Protein AF-0000000079066822 (afdb_homodimer)

InterPro domains:
  IPR012654 Conserved hypothetical protein CHP02391 [PF09509] (111-229)

Nearest PDB structures (foldseek):
  9had-assembly2_C  TM=4.026E-01  e=4.340E+00  synthetic construct
  8jjr-assembly1_l  TM=3.231E-01  e=9.413E+00  Symbiodinium sp.
  7b1g-assembly1_D  TM=1.408E-01  e=8.593E+00  Danio rerio
  9had-assembly2_C  TM=4.049E-01  e=4.885E+00  synthetic construct
  8jjr-assembly1_l  TM=3.335E-01  e=8.458E+00  Symbiodinium sp.

Solvent-accessible surface area (backbone atoms only — not comparable to full-atom values): 24247 Å² total; per-residue (Å²): 41,28,16,61,59,39,32,52,50,44,51,49,52,42,48,47,48,70,70,47,48,72,71,32,63,52,60,28,51,35,35,18,52,53,31,30,52,52,31,40,42,28,51,51,65,33,75,84,30,69,64,43,53,55,53,70,67,57,55,51,54,70,93,75,80,57,94,82,57,54,67,65,59,42,53,50,29,31,49,49,23,49,53,52,45,41,52,46,44,51,53,48,33,52,48,25,55,64,44,20,74,39,31,62,40,62,48,65,74,38,38,35,66,69,60,40,70,71,35,45,67,33,56,52,65,65,35,32,40,54,30,31,40,50,36,56,52,50,45,52,52,48,49,37,60,48,54,67,57,56,56,43,97,86,64,42,78,48,55,59,39,57,31,27,50,54,42,22,22,87,84,31,94,63,38,43,71,91,46,72,62,18,19,53,7,40,22,28,30,46,23,9,51,37,33,43,46,64,46,45,72,71,47,64,36,70,74,40,93,55,24,55,25,45,19,39,8,46,40,14,38,43,23,26,55,54,47,50,48,43,71,77,37,42,90,70,36,68,84,122,94,57,37,65,59,41,35,53,53,45,51,51,53,44,49,48,48,69,72,46,47,74,71,33,62,52,65,67,51,35,49,49,53,51,50,53,53,50,50,47,42,30,53,52,65,34,79,84,29,66,65,45,51,55,53,72,66,57,56,51,55,70,91,77,78,58,94,81,57,54,67,66,58,42,53,49,30,31,50,46,21,51,34,29,46,42,10,34,47,50,4,48,37,48,23,28,57,43,23,57,58,12,47,76,31,59,48,63,74,39,37,35,65,70,60,41,70,70,35,46,67,34,57,76,66,64,34,32,42,55,30,31,42,50,35,54,52,49,43,53,51,48,49,36,60,48,53,69,56,55,56,42,98,86,65,43,77,47,55,58,40,56,31,26,50,54,41,21,22,89,85,32,94,61,39,44,72,90,46,73,62,17,18,52,7,42,21,27,31,47,22,8,50,36,33,42,48,64,48,46,72,71,46,65,37,70,74,40,93,56,24,54,24,46,20,38,8,46,40,14,39,44,24,28,55,53,46,50,49,42,70,77,37,41,90,72,37,68,85,120

pLDDT: mean 83.07, std 13.06, range [35.38, 97.06]

Structure (mmCIF, N/CA/C/O backbone):
data_AF-0000000079066822-model_v1
#
loop_
_entity.id
_entity.type
_entity.pdbx_description
1 polymer 'TIGR02391 family protein'
#
loop_
_atom_site.group_PDB
_atom_site.id
_atom_site.type_symbol
_atom_site.label_atom_id
_atom_site.label_alt_id
_atom_site.label_comp_id
_atom_site.label_asym_id
_atom_site.label_entity_id
_atom_site.label_seq_id
_atom_site.pdbx_PDB_ins_code
_atom_site.Cartn_x
_atom_site.Cartn_y
_atom_site.Cartn_z
_atom_site.occupancy
_atom_site.B_iso_or_equiv
_atom_site.auth_seq_id
_atom_site.auth_comp_id
_atom_site.auth_asym_id
_atom_site.auth_atom_id
_atom_site.pdbx_PDB_model_num
ATOM 1 N N . MET A 1 1 ? -1.119 14.484 3.998 1 48.28 1 MET A N 1
ATOM 2 C CA . MET A 1 1 ? -2.477 14.594 4.527 1 48.28 1 MET A CA 1
ATOM 3 C C . MET A 1 1 ? -3.508 14.273 3.447 1 48.28 1 MET A C 1
ATOM 5 O O . MET A 1 1 ? -3.344 14.672 2.291 1 48.28 1 MET A O 1
ATOM 9 N N . GLU A 1 2 ? -4.434 13.32 3.934 1 56.66 2 GLU A N 1
ATOM 10 C CA . GLU A 1 2 ? -5.551 13.039 3.035 1 56.66 2 GLU A CA 1
ATOM 11 C C . GLU A 1 2 ? -6.301 14.312 2.672 1 56.66 2 GLU A C 1
ATOM 13 O O . GLU A 1 2 ? -6.547 15.156 3.533 1 56.66 2 GLU A O 1
ATOM 18 N N . ALA A 1 3 ? -6.438 14.445 1.441 1 61.69 3 ALA A N 1
ATOM 19 C CA . ALA A 1 3 ? -7.117 15.633 0.932 1 61.69 3 ALA A CA 1
ATOM 20 C C . ALA A 1 3 ? -8.445 15.852 1.651 1 61.69 3 ALA A C 1
ATOM 22 O O . ALA A 1 3 ? -8.797 16.984 1.98 1 61.69 3 ALA A O 1
ATOM 23 N N . ARG A 1 4 ? -9.102 14.781 1.982 1 64.94 4 ARG A N 1
ATOM 24 C CA . ARG A 1 4 ? -10.414 14.922 2.615 1 64.94 4 ARG A CA 1
ATOM 25 C C . ARG A 1 4 ? -10.281 15.5 4.02 1 64.94 4 ARG A C 1
ATOM 27 O O . ARG A 1 4 ? -11.055 16.375 4.406 1 64.94 4 ARG A O 1
ATOM 34 N N . ARG A 1 5 ? -9.359 14.922 4.742 1 68.62 5 ARG A N 1
ATOM 35 C CA . ARG A 1 5 ? -9.133 15.414 6.098 1 68.62 5 ARG A CA 1
ATOM 36 C C . ARG A 1 5 ? -8.656 16.859 6.082 1 68.62 5 ARG A C 1
ATOM 38 O O . ARG A 1 5 ? -9.07 17.672 6.922 1 68.62 5 ARG A O 1
ATOM 45 N N . ALA A 1 6 ? -7.742 17.109 5.168 1 75.12 6 ALA A N 1
ATOM 46 C CA . ALA A 1 6 ? -7.273 18.484 5.012 1 75.12 6 ALA A CA 1
ATOM 47 C C . ALA A 1 6 ? -8.438 19.438 4.742 1 75.12 6 ALA A C 1
ATOM 49 O O . ALA A 1 6 ? -8.5 20.516 5.309 1 75.12 6 ALA A O 1
ATOM 50 N N . VAL A 1 7 ? -9.344 18.953 3.887 1 79.81 7 VAL A N 1
ATOM 51 C CA . VAL A 1 7 ? -10.508 19.75 3.529 1 79.81 7 VAL A CA 1
ATOM 52 C C . VAL A 1 7 ? -11.367 20 4.766 1 79.81 7 VAL A C 1
ATOM 54 O O . VAL A 1 7 ? -11.805 21.125 5.016 1 79.81 7 VAL A O 1
ATOM 57 N N . GLU A 1 8 ? -11.586 18.953 5.559 1 80.12 8 GLU A N 1
ATOM 58 C CA . GLU A 1 8 ? -12.391 19.094 6.77 1 80.12 8 GLU A CA 1
ATOM 59 C C . GLU A 1 8 ? -11.727 20.047 7.762 1 80.12 8 GLU A C 1
ATOM 61 O O . GLU A 1 8 ? -12.398 20.906 8.352 1 80.12 8 GLU A O 1
ATOM 66 N N . SER A 1 9 ? -10.477 19.875 7.961 1 83.56 9 SER A N 1
ATOM 67 C CA . SER A 1 9 ? -9.727 20.734 8.867 1 83.56 9 SER A CA 1
ATOM 68 C C . SER A 1 9 ? -9.789 22.188 8.414 1 83.56 9 SER A C 1
ATOM 70 O O . SER A 1 9 ? -9.984 23.094 9.234 1 83.56 9 SER A O 1
ATOM 72 N N . LEU A 1 10 ? -9.594 22.391 7.086 1 87.69 10 LEU A N 1
ATOM 73 C CA . LEU A 1 10 ? -9.617 23.75 6.543 1 87.69 10 LEU A CA 1
ATOM 74 C C . LEU A 1 10 ? -11 24.359 6.691 1 87.69 10 LEU A C 1
ATOM 76 O O . LEU A 1 10 ? -11.125 25.547 6.996 1 87.69 10 LEU A O 1
ATOM 80 N N . LYS A 1 11 ? -11.984 23.609 6.527 1 88.81 11 LYS A N 1
ATOM 81 C CA . LYS A 1 11 ? -13.352 24.094 6.711 1 88.81 11 LYS A CA 1
ATOM 82 C C . LYS A 1 11 ? -13.594 24.5 8.164 1 88.81 11 LYS A C 1
ATOM 84 O O . LYS A 1 11 ? -14.242 25.516 8.43 1 88.81 11 LYS A O 1
ATOM 89 N N . GLN A 1 12 ? -13.117 23.703 9.047 1 90.81 12 GLN A N 1
ATOM 90 C CA . GLN A 1 12 ? -13.25 24.016 10.469 1 90.81 12 GLN A CA 1
ATOM 91 C C . GLN A 1 12 ? -12.5 25.312 10.812 1 90.81 12 GLN A C 1
ATOM 93 O O . GLN A 1 12 ? -13.023 26.156 11.531 1 90.81 12 GLN A O 1
ATOM 98 N N . LEU A 1 13 ? -11.312 25.422 10.352 1 91.62 13 LEU A N 1
ATOM 99 C CA . LEU A 1 13 ? -10.492 26.594 10.633 1 91.62 13 LEU A CA 1
ATOM 100 C C . LEU A 1 13 ? -11.102 27.844 10 1 91.62 13 LEU A C 1
ATOM 102 O O . LEU A 1 13 ? -11.07 28.922 10.602 1 91.62 13 LEU A O 1
ATOM 106 N N . LYS A 1 14 ? -11.578 27.672 8.758 1 91.75 14 LYS A N 1
ATOM 107 C CA . LYS A 1 14 ? -12.289 28.781 8.141 1 91.75 14 LYS A CA 1
ATOM 108 C C . LYS A 1 14 ? -13.508 29.172 8.969 1 91.75 14 LYS A C 1
ATOM 110 O O . LYS A 1 14 ? -13.773 30.359 9.164 1 91.75 14 LYS A O 1
ATOM 115 N N . GLY A 1 15 ? -14.25 28.156 9.414 1 91.5 15 GLY A N 1
ATOM 116 C CA . GLY A 1 15 ? -15.406 28.406 10.266 1 91.5 15 GLY A CA 1
ATOM 117 C C . GLY A 1 15 ? -15.047 29.141 11.547 1 91.5 15 GLY A C 1
ATOM 118 O O . GLY A 1 15 ? -15.789 30.016 11.992 1 91.5 15 GLY A O 1
ATOM 119 N N . GLU A 1 16 ? -13.977 28.781 12.156 1 90.88 16 GLU A N 1
ATOM 120 C CA . GLU A 1 16 ? -13.492 29.453 13.352 1 90.88 16 GLU A CA 1
ATOM 121 C C . GLU A 1 16 ? -13.227 30.938 13.086 1 90.88 16 GLU A C 1
ATOM 123 O O . GLU A 1 16 ? -13.586 31.797 13.898 1 90.88 16 GLU A O 1
ATOM 128 N N . ALA A 1 17 ? -12.578 31.234 11.992 1 90.12 17 ALA A N 1
ATOM 129 C CA . ALA A 1 17 ? -12.297 32.625 11.633 1 90.12 17 ALA A CA 1
ATOM 130 C C . ALA A 1 17 ? -13.586 33.406 11.398 1 90.12 17 ALA A C 1
ATOM 132 O O . ALA A 1 17 ? -13.695 34.562 11.805 1 90.12 17 ALA A O 1
ATOM 133 N N . ASP A 1 18 ? -14.562 32.719 10.797 1 87.88 18 ASP A N 1
ATOM 134 C CA . ASP A 1 18 ? -15.844 33.375 10.5 1 87.88 18 ASP A CA 1
ATOM 135 C C . ASP A 1 18 ? -16.609 33.656 11.789 1 87.88 18 ASP A C 1
ATOM 137 O O . ASP A 1 18 ? -17.266 34.719 11.898 1 87.88 18 ASP A O 1
ATOM 141 N N . THR A 1 19 ? -16.469 32.781 12.734 1 89.94 19 THR A N 1
ATOM 142 C CA . THR A 1 19 ? -17.25 32.906 13.969 1 89.94 19 THR A CA 1
ATOM 143 C C . THR A 1 19 ? -16.547 33.844 14.945 1 89.94 19 THR A C 1
ATOM 145 O O . THR A 1 19 ? -17.188 34.719 15.531 1 89.94 19 THR A O 1
ATOM 148 N N . ARG A 1 20 ? -15.25 33.75 15.109 1 89.06 20 ARG A N 1
ATOM 149 C CA . ARG A 1 20 ? -14.523 34.531 16.109 1 89.06 20 ARG A CA 1
ATOM 150 C C . ARG A 1 20 ? -14.18 35.906 15.562 1 89.06 20 ARG A C 1
ATOM 152 O O . ARG A 1 20 ? -14.18 36.906 16.312 1 89.06 20 ARG A O 1
ATOM 159 N N . GLY A 1 21 ? -13.898 35.969 14.297 1 85.88 21 GLY A N 1
ATOM 160 C CA . GLY A 1 21 ? -13.586 37.25 13.672 1 85.88 21 GLY A CA 1
ATOM 161 C C . GLY A 1 21 ? -12.516 38.031 14.406 1 85.88 21 GLY A C 1
ATOM 162 O O . GLY A 1 21 ? -11.383 37.562 14.547 1 85.88 21 GLY A O 1
ATOM 163 N N . ILE A 1 22 ? -12.922 39.156 15.055 1 85.44 22 ILE A N 1
ATOM 164 C CA . ILE A 1 22 ? -12.008 40.094 15.695 1 85.44 22 ILE A CA 1
ATOM 165 C C . ILE A 1 22 ? -11.445 39.469 16.969 1 85.44 22 ILE A C 1
ATOM 167 O O . ILE A 1 22 ? -10.375 39.875 17.438 1 85.44 22 ILE A O 1
ATOM 171 N N . GLU A 1 23 ? -12.109 38.5 17.547 1 86.19 23 GLU A N 1
ATOM 172 C CA . GLU A 1 23 ? -11.664 37.844 18.781 1 86.19 23 GLU A CA 1
ATOM 173 C C . GLU A 1 23 ? -10.375 37.062 18.547 1 86.19 23 GLU A C 1
ATOM 175 O O . GLU A 1 23 ? -9.727 36.656 19.516 1 86.19 23 GLU A O 1
ATOM 180 N N . LEU A 1 24 ? -10.031 36.906 17.297 1 86.5 24 LEU A N 1
ATOM 181 C CA . LEU A 1 24 ? -8.781 36.25 16.953 1 86.5 24 LEU A CA 1
ATOM 182 C C . LEU A 1 24 ? -7.609 37.219 17 1 86.5 24 LEU A C 1
ATOM 184 O O . LEU A 1 24 ? -6.453 36.812 16.891 1 86.5 24 LEU A O 1
ATOM 188 N N . ARG A 1 25 ? -7.828 38.438 17.234 1 82.38 25 ARG A N 1
ATOM 189 C CA . ARG A 1 25 ? -6.797 39.469 17.109 1 82.38 25 ARG A CA 1
ATOM 190 C C . ARG A 1 25 ? -5.723 39.312 18.188 1 82.38 25 ARG A C 1
ATOM 192 O O . ARG A 1 25 ? -4.535 39.5 17.906 1 82.38 25 ARG A O 1
ATOM 199 N N . PRO A 1 26 ? -6.113 38.906 19.469 1 72.75 26 PRO A N 1
ATOM 200 C CA . PRO A 1 26 ? -5.039 38.719 20.453 1 72.75 26 PRO A CA 1
ATOM 201 C C . PRO A 1 26 ? -3.945 37.781 19.953 1 72.75 26 PRO A C 1
ATOM 203 O O . PRO A 1 26 ? -4.238 36.781 19.266 1 72.75 26 PRO A O 1
ATOM 206 N N . SER A 1 27 ? -2.738 38.156 20.188 1 72.25 27 SER A N 1
ATOM 207 C CA . SER A 1 27 ? -1.552 37.562 19.594 1 72.25 27 SER A CA 1
ATOM 208 C C . SER A 1 27 ? -1.552 36.031 19.781 1 72.25 27 SER A C 1
ATOM 210 O O . SER A 1 27 ? -1.244 35.281 18.844 1 72.25 27 SER A O 1
ATOM 212 N N . GLY A 1 28 ? -2.02 35.625 20.875 1 73.25 28 GLY A N 1
ATOM 213 C CA . GLY A 1 28 ? -2.016 34.188 21.094 1 73.25 28 GLY A CA 1
ATOM 214 C C . GLY A 1 28 ? -3 33.438 20.219 1 73.25 28 GLY A C 1
ATOM 215 O O . GLY A 1 28 ? -2.652 32.438 19.609 1 73.25 28 GLY A O 1
ATOM 216 N N . ALA A 1 29 ? -4.203 33.969 20.141 1 80.06 29 ALA A N 1
ATOM 217 C CA . ALA A 1 29 ? -5.258 33.344 19.359 1 80.06 29 ALA A CA 1
ATOM 218 C C . ALA A 1 29 ? -4.949 33.406 17.859 1 80.06 29 ALA A C 1
ATOM 220 O O . ALA A 1 29 ? -5.133 32.406 17.141 1 80.06 29 ALA A O 1
ATOM 221 N N . SER A 1 30 ? -4.418 34.531 17.469 1 83.75 30 SER A N 1
ATOM 222 C CA . SER A 1 30 ? -4.098 34.75 16.062 1 83.75 30 SER A CA 1
ATOM 223 C C . SER A 1 30 ? -2.949 33.844 15.617 1 83.75 30 SER A C 1
ATOM 225 O O . SER A 1 30 ? -3.021 33.219 14.562 1 83.75 30 SER A O 1
ATOM 227 N N . SER A 1 31 ? -1.996 33.781 16.484 1 81.81 31 SER A N 1
ATOM 228 C CA . SER A 1 31 ? -0.838 32.938 16.141 1 81.81 31 SER A CA 1
ATOM 229 C C . SER A 1 31 ? -1.21 31.469 16.078 1 81.81 31 SER A C 1
ATOM 231 O O . SER A 1 31 ? -0.734 30.734 15.211 1 81.81 31 SER A O 1
ATOM 233 N N . SER A 1 32 ? -2.068 31.109 16.969 1 83.31 32 SER A N 1
ATOM 234 C CA . SER A 1 32 ? -2.521 29.719 16.969 1 83.31 32 SER A CA 1
ATOM 235 C C . SER A 1 32 ? -3.305 29.391 15.703 1 83.31 32 SER A C 1
ATOM 237 O O . SER A 1 32 ? -3.039 28.375 15.055 1 83.31 32 SER A O 1
ATOM 239 N N . TRP A 1 33 ? -4.211 30.188 15.445 1 88.31 33 TRP A N 1
ATOM 240 C CA . TRP A 1 33 ? -5.051 29.938 14.281 1 88.31 33 TRP A CA 1
ATOM 241 C C . TRP A 1 33 ? -4.219 29.938 13 1 88.31 33 TRP A C 1
ATOM 243 O O . TRP A 1 33 ? -4.328 29.016 12.188 1 88.31 33 TRP A O 1
ATOM 253 N N . LYS A 1 34 ? -3.279 30.953 12.812 1 86.25 34 LYS A N 1
ATOM 254 C CA . LYS A 1 34 ? -2.436 31.031 11.625 1 86.25 34 LYS A CA 1
ATOM 255 C C . LYS A 1 34 ? -1.511 29.812 11.523 1 86.25 34 LYS A C 1
ATOM 257 O O . LYS A 1 34 ? -1.31 29.281 10.438 1 86.25 34 LYS A O 1
ATOM 262 N N . GLY A 1 35 ? -1.004 29.5 12.688 1 82.56 35 GLY A N 1
ATOM 263 C CA . GLY A 1 35 ? -0.135 28.328 12.711 1 82.56 35 GLY A CA 1
ATOM 264 C C . GLY A 1 35 ? -0.837 27.047 12.281 1 82.56 35 GLY A C 1
ATOM 265 O O . GLY A 1 35 ? -0.272 26.234 11.547 1 82.56 35 GLY A O 1
ATOM 266 N N . ARG A 1 36 ? -2.109 26.844 12.664 1 85.44 36 ARG A N 1
ATOM 267 C CA . ARG A 1 36 ? -2.887 25.656 12.32 1 85.44 36 ARG A CA 1
ATOM 268 C C . ARG A 1 36 ? -3.242 25.641 10.836 1 85.44 36 ARG A C 1
ATOM 270 O O . ARG A 1 36 ? -3.123 24.609 10.172 1 85.44 36 ARG A O 1
ATOM 277 N N . VAL A 1 37 ? -3.611 26.797 10.336 1 88.12 37 VAL A N 1
ATOM 278 C CA . VAL A 1 37 ? -3.938 26.891 8.914 1 88.12 37 VAL A CA 1
ATOM 279 C C . VAL A 1 37 ? -2.699 26.562 8.086 1 88.12 37 VAL A C 1
ATOM 281 O O . VAL A 1 37 ? -2.754 25.75 7.164 1 88.12 37 VAL A O 1
ATOM 284 N N . ARG A 1 38 ? -1.595 27.25 8.484 1 84.75 38 ARG A N 1
ATOM 285 C CA . ARG A 1 38 ? -0.344 27.047 7.762 1 84.75 38 ARG A CA 1
ATOM 286 C C . ARG A 1 38 ? 0.064 25.578 7.781 1 84.75 38 ARG A C 1
ATOM 288 O O . ARG A 1 38 ? 0.489 25.031 6.766 1 84.75 38 ARG A O 1
ATOM 295 N N . SER A 1 39 ? -0.093 24.984 8.852 1 81.62 39 SER A N 1
ATOM 296 C CA . SER A 1 39 ? 0.261 23.578 9 1 81.62 39 SER A CA 1
ATOM 297 C C . SER A 1 39 ? -0.579 22.703 8.078 1 81.62 39 SER A C 1
ATOM 299 O O . SER A 1 39 ? -0.054 21.797 7.43 1 81.62 39 SER A O 1
ATOM 301 N N . VAL A 1 40 ? -1.83 22.906 8.031 1 81.44 40 VAL A N 1
ATOM 302 C CA . VAL A 1 40 ? -2.713 22.109 7.195 1 81.44 40 VAL A CA 1
ATOM 303 C C . VAL A 1 40 ? -2.385 22.344 5.723 1 81.44 40 VAL A C 1
ATOM 305 O O . VAL A 1 40 ? -2.35 21.406 4.93 1 81.44 40 VAL A O 1
ATOM 308 N N . LEU A 1 41 ? -2.148 23.609 5.367 1 82.06 41 LEU A N 1
ATOM 309 C CA . LEU A 1 41 ? -1.825 23.922 3.979 1 82.06 41 LEU A CA 1
ATOM 310 C C . LEU A 1 41 ? -0.53 23.234 3.553 1 82.06 41 LEU A C 1
ATOM 312 O O . LEU A 1 41 ? -0.472 22.625 2.488 1 82.06 41 LEU A O 1
ATOM 316 N N . ILE A 1 42 ? 0.496 23.297 4.363 1 74.56 42 ILE A N 1
ATOM 317 C CA . ILE A 1 42 ? 1.797 22.734 4.023 1 74.56 42 ILE A CA 1
ATOM 318 C C . ILE A 1 42 ? 1.687 21.219 3.924 1 74.56 42 ILE A C 1
ATOM 320 O O . ILE A 1 42 ? 2.203 20.609 2.98 1 74.56 42 ILE A O 1
ATOM 324 N N . ARG A 1 43 ? 0.922 20.656 4.742 1 72.44 43 ARG A N 1
ATOM 325 C CA . ARG A 1 43 ? 0.818 19.203 4.797 1 72.44 43 ARG A CA 1
ATOM 326 C C . ARG A 1 43 ? 0.001 18.672 3.625 1 72.44 43 ARG A C 1
ATOM 328 O O . ARG A 1 43 ? 0.245 17.562 3.146 1 72.44 43 ARG A O 1
ATOM 335 N N . SER A 1 44 ? -0.905 19.438 3.268 1 71.94 44 SER A N 1
ATOM 336 C CA . SER A 1 44 ? -1.82 18.953 2.242 1 71.94 44 SER A CA 1
ATOM 337 C C . SER A 1 44 ? -1.357 19.359 0.848 1 71.94 44 SER A C 1
ATOM 339 O O . SER A 1 44 ? -1.522 18.594 -0.112 1 71.94 44 SER A O 1
ATOM 341 N N . LEU A 1 45 ? -0.743 20.5 0.728 1 70.56 45 LEU A N 1
ATOM 342 C CA . LEU A 1 45 ? -0.41 21.016 -0.595 1 70.56 45 LEU A CA 1
ATOM 343 C C . LEU A 1 45 ? 1.098 21 -0.822 1 70.56 45 LEU A C 1
ATOM 345 O O . LEU A 1 45 ? 1.558 21.031 -1.966 1 70.56 45 LEU A O 1
ATOM 349 N N . GLY A 1 46 ? 1.913 20.922 0.245 1 67.25 46 GLY A N 1
ATOM 350 C CA . GLY A 1 46 ? 3.359 21.016 0.137 1 67.25 46 GLY A CA 1
ATOM 351 C C . GLY A 1 46 ? 3.889 22.391 0.518 1 67.25 46 GLY A C 1
ATOM 352 O O . GLY A 1 46 ? 3.223 23.406 0.294 1 67.25 46 GLY A O 1
ATOM 353 N N . LYS A 1 47 ? 5.082 22.438 1.161 1 71.5 47 LYS A N 1
ATOM 354 C CA . LYS A 1 47 ? 5.691 23.656 1.679 1 71.5 47 LYS A CA 1
ATOM 355 C C . LYS A 1 47 ? 5.934 24.656 0.56 1 71.5 47 LYS A C 1
ATOM 357 O O . LYS A 1 47 ? 5.84 25.875 0.777 1 71.5 47 LYS A O 1
ATOM 362 N N . ASP A 1 48 ? 6.156 24.188 -0.582 1 72.75 48 ASP A N 1
ATOM 363 C CA . ASP A 1 48 ? 6.535 25.062 -1.689 1 72.75 48 ASP A CA 1
ATOM 364 C C . ASP A 1 48 ? 5.328 25.422 -2.553 1 72.75 48 ASP A C 1
ATOM 366 O O . ASP A 1 48 ? 5.473 26.016 -3.619 1 72.75 48 ASP A O 1
ATOM 370 N N . HIS A 1 49 ? 4.152 25 -2.143 1 69.12 49 HIS A N 1
ATOM 371 C CA . HIS A 1 49 ? 2.941 25.281 -2.906 1 69.12 49 HIS A CA 1
ATOM 372 C C . HIS A 1 49 ? 2.613 26.766 -2.895 1 69.12 49 HIS A C 1
ATOM 374 O O . HIS A 1 49 ? 2.82 27.438 -1.886 1 69.12 49 HIS A O 1
ATOM 380 N N . HIS A 1 50 ? 2.072 27.375 -3.926 1 75.81 50 HIS A N 1
ATOM 381 C CA . HIS A 1 50 ? 1.837 28.812 -4.07 1 75.81 50 HIS A CA 1
ATOM 382 C C . HIS A 1 50 ? 0.815 29.297 -3.053 1 75.81 50 HIS A C 1
ATOM 384 O O . HIS A 1 50 ? 0.909 30.438 -2.574 1 75.81 50 HIS A O 1
ATOM 390 N N . LEU A 1 51 ? -0.141 28.438 -2.613 1 80.38 51 LEU A N 1
ATOM 391 C CA . LEU A 1 51 ? -1.163 28.859 -1.66 1 80.38 51 LEU A CA 1
ATOM 392 C C . LEU A 1 51 ? -0.576 29 -0.261 1 80.38 51 LEU A C 1
ATOM 394 O O . LEU A 1 51 ? -1.078 29.781 0.549 1 80.38 51 LEU A O 1
ATOM 398 N N . VAL A 1 52 ? 0.495 28.234 0.04 1 83.31 52 VAL A N 1
ATOM 399 C CA . VAL A 1 52 ? 1.2 28.406 1.306 1 83.31 52 VAL A CA 1
ATOM 400 C C . VAL A 1 52 ? 1.914 29.75 1.318 1 83.31 52 VAL A C 1
ATOM 402 O O . VAL A 1 52 ? 1.825 30.5 2.295 1 83.31 52 VAL A O 1
ATOM 405 N N . ALA A 1 53 ? 2.535 30.094 0.231 1 78.69 53 ALA A N 1
ATOM 406 C CA . ALA A 1 53 ? 3.197 31.391 0.092 1 78.69 53 ALA A CA 1
ATOM 407 C C . ALA A 1 53 ? 2.193 32.531 0.2 1 78.69 53 ALA A C 1
ATOM 409 O O . ALA A 1 53 ? 2.455 33.531 0.865 1 78.69 53 ALA A O 1
ATOM 410 N N . ASP A 1 54 ? 1.04 32.406 -0.453 1 79.75 54 ASP A N 1
ATOM 411 C CA . ASP A 1 54 ? -0.009 33.438 -0.409 1 79.75 54 ASP A CA 1
ATOM 412 C C . ASP A 1 54 ? -0.492 33.656 1.022 1 79.75 54 ASP A C 1
ATOM 414 O O . ASP A 1 54 ? -0.706 34.781 1.436 1 79.75 54 ASP A O 1
ATOM 418 N N . PHE A 1 55 ? -0.625 32.562 1.77 1 87.88 55 PHE A N 1
ATOM 419 C CA . PHE A 1 55 ? -1.095 32.688 3.146 1 87.88 55 PHE A CA 1
ATOM 420 C C . PHE A 1 55 ? -0.074 33.406 4.012 1 87.88 55 PHE A C 1
ATOM 422 O O . PHE A 1 55 ? -0.441 34.219 4.848 1 87.88 55 PHE A O 1
ATOM 429 N N . GLU A 1 56 ? 1.154 33.156 3.793 1 81.19 56 GLU A N 1
ATOM 430 C CA . GLU A 1 56 ? 2.232 33.75 4.598 1 81.19 56 GLU A CA 1
ATOM 431 C C . GLU A 1 56 ? 2.41 35.219 4.309 1 81.19 56 GLU A C 1
ATOM 433 O O . GLU A 1 56 ? 2.916 35.969 5.152 1 81.19 56 GLU A O 1
ATOM 438 N N . ARG A 1 57 ? 1.98 35.719 3.174 1 78.56 57 ARG A N 1
ATOM 439 C CA . ARG A 1 57 ? 2.188 37.094 2.762 1 78.56 57 ARG A CA 1
ATOM 440 C C . ARG A 1 57 ? 1.043 37.969 3.238 1 78.56 57 ARG A C 1
ATOM 442 O O . ARG A 1 57 ? 1.082 39.188 3.061 1 78.56 57 ARG A O 1
ATOM 449 N N . ILE A 1 58 ? 0.031 37.312 3.805 1 83.5 58 ILE A N 1
ATOM 450 C CA . ILE A 1 58 ? -1.139 38.062 4.207 1 83.5 58 ILE A CA 1
ATOM 451 C C . ILE A 1 58 ? -0.761 39.031 5.336 1 83.5 58 ILE A C 1
ATOM 453 O O . ILE A 1 58 ? -0.097 38.625 6.297 1 83.5 58 ILE A O 1
ATOM 457 N N . ARG A 1 59 ? -1.106 40.281 5.25 1 80 59 ARG A N 1
ATOM 458 C CA . ARG A 1 59 ? -0.886 41.312 6.266 1 80 59 ARG A CA 1
ATOM 459 C C . ARG A 1 59 ? -2.123 41.5 7.141 1 80 59 ARG A C 1
ATOM 461 O O . ARG A 1 59 ? -3.248 41.5 6.641 1 80 59 ARG A O 1
ATOM 468 N N . TYR A 1 60 ? -1.861 41.531 8.453 1 82.94 60 TYR A N 1
ATOM 469 C CA . TYR A 1 60 ? -2.977 41.656 9.391 1 82.94 60 TYR A CA 1
ATOM 470 C C . TYR A 1 60 ? -2.951 42.969 10.117 1 82.94 60 TYR A C 1
ATOM 472 O O . TYR A 1 60 ? -3.674 43.188 11.094 1 82.94 60 TYR A O 1
ATOM 480 N N . SER A 1 61 ? -2.029 43.875 9.75 1 81.06 61 SER A N 1
ATOM 481 C CA . SER A 1 61 ? -1.909 45.219 10.344 1 81.06 61 SER A CA 1
ATOM 482 C C . SER A 1 61 ? -1.635 46.281 9.281 1 81.06 61 SER A C 1
ATOM 484 O O . SER A 1 61 ? -1.487 45.938 8.102 1 81.06 61 SER A O 1
ATOM 486 N N . LEU A 1 62 ? -1.751 47.562 9.734 1 73.06 62 LEU A N 1
ATOM 487 C CA . LEU A 1 62 ? -1.474 48.656 8.828 1 73.06 62 LEU A CA 1
ATOM 488 C C . LEU A 1 62 ? 0.019 48.75 8.539 1 73.06 62 LEU A C 1
ATOM 490 O O . LEU A 1 62 ? 0.847 48.562 9.43 1 73.06 62 LEU A O 1
ATOM 494 N N . MET A 1 63 ? 0.39 48.812 7.277 1 71.25 63 MET A N 1
ATOM 495 C CA . MET A 1 63 ? 1.788 48.969 6.891 1 71.25 63 MET A CA 1
ATOM 496 C C . MET A 1 63 ? 2.307 50.344 7.32 1 71.25 63 MET A C 1
ATOM 498 O O . MET A 1 63 ? 3.492 50.5 7.613 1 71.25 63 MET A O 1
ATOM 502 N N . ALA A 1 64 ? 1.449 51.469 7.246 1 69.5 64 ALA A N 1
ATOM 503 C CA . ALA A 1 64 ? 1.788 52.844 7.605 1 69.5 64 ALA A CA 1
ATOM 504 C C . ALA A 1 64 ? 0.71 53.469 8.492 1 69.5 64 ALA A C 1
ATOM 506 O O . ALA A 1 64 ? -0.484 53.281 8.25 1 69.5 64 ALA A O 1
ATOM 507 N N . PHE A 1 65 ? 1.059 53.875 9.75 1 67.88 65 PHE A N 1
ATOM 508 C CA . PHE A 1 65 ? 0.095 54.562 10.609 1 67.88 65 PHE A CA 1
ATOM 509 C C . PHE A 1 65 ? 0.779 55.625 11.445 1 67.88 65 PHE A C 1
ATOM 511 O O . PHE A 1 65 ? 2.008 55.656 11.539 1 67.88 65 PHE A O 1
ATOM 518 N N . SER A 1 66 ? -0.015 56.625 11.695 1 67.44 66 SER A N 1
ATOM 519 C CA . SER A 1 66 ? 0.451 57.688 12.547 1 67.44 66 SER A CA 1
ATOM 520 C C . SER A 1 66 ? -0.087 57.562 13.969 1 67.44 66 SER A C 1
ATOM 522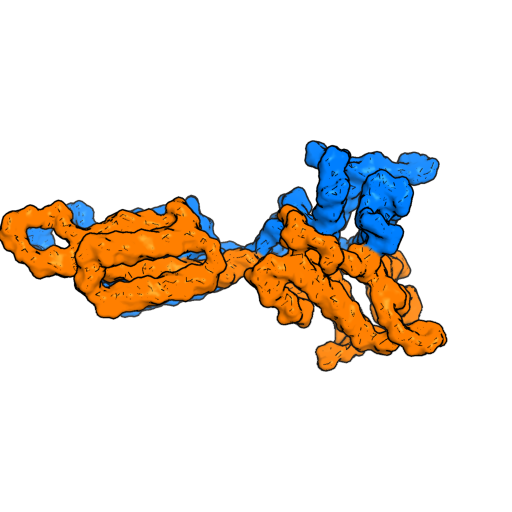 O O . SER A 1 66 ? -0.906 56.688 14.242 1 67.44 66 SER A O 1
ATOM 524 N N . GLU A 1 67 ? 0.492 58.281 14.828 1 73.19 67 GLU A N 1
ATOM 525 C CA . GLU A 1 67 ? 0.092 58.281 16.234 1 73.19 67 GLU A CA 1
ATOM 526 C C . GLU A 1 67 ? -1.411 58.5 16.375 1 73.19 67 GLU A C 1
ATOM 528 O O . GLU A 1 67 ? -2.029 58 17.312 1 73.19 67 GLU A O 1
ATOM 533 N N . GLY A 1 68 ? -2.066 59.125 15.422 1 70.12 68 GLY A N 1
ATOM 534 C CA . GLY A 1 68 ? -3.486 59.438 15.508 1 70.12 68 GLY A CA 1
ATOM 535 C C . GLY A 1 68 ? -4.359 58.375 14.852 1 70.12 68 GLY A C 1
ATOM 536 O O . GLY A 1 68 ? -5.582 58.531 14.797 1 70.12 68 GLY A O 1
ATOM 537 N N . THR A 1 69 ? -3.707 57.312 14.453 1 75.38 69 THR A N 1
ATOM 538 C CA . THR A 1 69 ? -4.488 56.25 13.805 1 75.38 69 THR A CA 1
ATOM 539 C C . THR A 1 69 ? -5.367 55.531 14.812 1 75.38 69 THR A C 1
ATOM 541 O O . THR A 1 69 ? -4.871 55.031 15.828 1 75.38 69 THR A O 1
ATOM 544 N N . PRO A 1 70 ? -6.633 55.562 14.617 1 79.12 70 PRO A N 1
ATOM 545 C CA . PRO A 1 70 ? -7.535 54.969 15.602 1 79.12 70 PRO A CA 1
ATOM 546 C C . PRO A 1 70 ? -7.453 53.438 15.609 1 79.12 70 PRO A C 1
ATOM 548 O O . PRO A 1 70 ? -7.023 52.844 14.625 1 79.12 70 PRO A O 1
ATOM 551 N N . GLN A 1 71 ? -7.828 52.906 16.641 1 82.38 71 GLN A N 1
ATOM 552 C CA . GLN A 1 71 ? -7.836 51.469 16.812 1 82.38 71 GLN A CA 1
ATOM 553 C C . GLN A 1 71 ? -8.75 50.781 15.789 1 82.38 71 GLN A C 1
ATOM 555 O O . GLN A 1 71 ? -8.469 49.688 15.336 1 82.38 71 GLN A O 1
ATOM 560 N N . SER A 1 72 ? -9.75 51.5 15.398 1 85.25 72 SER A N 1
ATOM 561 C CA . SER A 1 72 ? -10.703 50.969 14.43 1 85.25 72 SER A CA 1
ATOM 562 C C . SER A 1 72 ? -10.023 50.656 13.102 1 85.25 72 SER A C 1
ATOM 564 O O . SER A 1 72 ? -10.406 49.719 12.398 1 85.25 72 SER A O 1
ATOM 566 N N . SER A 1 73 ? -9.039 51.438 12.805 1 80.56 73 SER A N 1
ATOM 567 C CA . SER A 1 73 ? -8.305 51.219 11.562 1 80.56 73 SER A CA 1
ATOM 568 C C . SER A 1 73 ? -7.473 49.938 11.641 1 80.56 73 SER A C 1
ATOM 570 O O . SER A 1 73 ? -7.387 49.219 10.664 1 80.56 73 SER A O 1
ATOM 572 N N . PHE A 1 74 ? -6.992 49.688 12.836 1 81.94 74 PHE A N 1
ATOM 573 C CA . PHE A 1 74 ? -6.211 48.469 13.023 1 81.94 74 PHE A CA 1
ATOM 574 C C . PHE A 1 74 ? -7.109 47.25 13.016 1 81.94 74 PHE A C 1
ATOM 576 O O . PHE A 1 74 ? -6.742 46.219 12.469 1 81.94 74 PHE A O 1
ATOM 583 N N . ASP A 1 75 ? -8.258 47.375 13.617 1 84.69 75 ASP A N 1
ATOM 584 C CA . ASP A 1 75 ? -9.234 46.312 13.625 1 84.69 75 ASP A CA 1
ATOM 585 C C . ASP A 1 75 ? -9.695 45.969 12.211 1 84.69 75 ASP A C 1
ATOM 587 O O . ASP A 1 75 ? -9.828 44.781 11.859 1 84.69 75 ASP A O 1
ATOM 591 N N . ALA A 1 76 ? -9.875 47 11.461 1 82.12 76 ALA A N 1
ATOM 592 C CA . ALA A 1 76 ? -10.305 46.781 10.078 1 82.12 76 ALA A CA 1
ATOM 593 C C . ALA A 1 76 ? -9.227 46.062 9.266 1 82.12 76 ALA A C 1
ATOM 595 O O . ALA A 1 76 ? -9.531 45.188 8.461 1 82.12 76 ALA A O 1
ATOM 596 N N . ALA A 1 77 ? -7.988 46.5 9.531 1 80.12 77 ALA A N 1
ATOM 597 C CA . ALA A 1 77 ? -6.875 45.844 8.828 1 80.12 77 ALA A CA 1
ATOM 598 C C . ALA A 1 77 ? -6.762 44.375 9.203 1 80.12 77 ALA A C 1
ATOM 600 O O . ALA A 1 77 ? -6.527 43.531 8.344 1 80.12 77 ALA A O 1
ATOM 601 N N . PHE A 1 78 ? -6.988 44.094 10.5 1 86.25 78 PHE A N 1
ATOM 602 C CA . PHE A 1 78 ? -6.926 42.688 10.977 1 86.25 78 PHE A CA 1
ATOM 603 C C . PHE A 1 78 ? -8.008 41.844 10.32 1 86.25 78 PHE A C 1
ATOM 605 O O . PHE A 1 78 ? -7.734 40.75 9.852 1 86.25 78 PHE A O 1
ATOM 612 N N . MET A 1 79 ? -9.18 42.406 10.273 1 87.38 79 MET A N 1
ATOM 613 C CA . MET A 1 79 ? -10.297 41.656 9.703 1 87.38 79 MET A CA 1
ATOM 614 C C . MET A 1 79 ? -10.102 41.438 8.203 1 87.38 79 MET A C 1
ATOM 616 O O . MET A 1 79 ? -10.508 40.406 7.664 1 87.38 79 MET A O 1
ATOM 620 N N . ARG A 1 80 ? -9.484 42.438 7.535 1 81.38 80 ARG A N 1
ATOM 621 C CA . ARG A 1 80 ? -9.164 42.25 6.129 1 81.38 80 ARG A CA 1
ATOM 622 C C . ARG A 1 80 ? -8.195 41.094 5.941 1 81.38 80 ARG A C 1
ATOM 624 O O . ARG A 1 80 ? -8.336 40.281 5.008 1 81.38 80 ARG A O 1
ATOM 631 N N . GLY A 1 81 ? -7.23 41.094 6.863 1 85.44 81 GLY A N 1
ATOM 632 C CA . GLY A 1 81 ? -6.305 39.969 6.84 1 85.44 81 GLY A CA 1
ATOM 633 C C . GLY A 1 81 ? -6.984 38.625 7.02 1 85.44 81 GLY A C 1
ATOM 634 O O . GLY A 1 81 ? -6.691 37.656 6.297 1 85.44 81 GLY A O 1
ATOM 635 N N . ILE A 1 82 ? -7.914 38.562 7.914 1 87.94 82 ILE A N 1
ATOM 636 C CA . ILE A 1 82 ? -8.656 37.344 8.172 1 87.94 82 ILE A CA 1
ATOM 637 C C . ILE A 1 82 ? -9.461 36.938 6.934 1 87.94 82 ILE A C 1
ATOM 639 O O . ILE A 1 82 ? -9.516 35.75 6.57 1 87.94 82 ILE A O 1
ATOM 643 N N . ARG A 1 83 ? -10.141 37.906 6.305 1 85.12 83 ARG A N 1
ATOM 644 C CA . ARG A 1 83 ? -10.914 37.625 5.098 1 85.12 83 ARG A CA 1
ATOM 645 C C . ARG A 1 83 ? -10.023 37.094 3.986 1 85.12 83 ARG A C 1
ATOM 647 O O . ARG A 1 83 ? -10.406 36.125 3.291 1 85.12 83 ARG A O 1
ATOM 654 N N . ASN A 1 84 ? -8.836 37.75 3.816 1 84.31 84 ASN A N 1
ATOM 655 C CA . ASN A 1 84 ? -7.895 37.281 2.818 1 84.31 84 ASN A CA 1
ATOM 656 C C . ASN A 1 84 ? -7.438 35.844 3.133 1 84.31 84 ASN A C 1
ATOM 658 O O . ASN A 1 84 ? -7.32 35.031 2.232 1 84.31 84 ASN A O 1
ATOM 662 N N . ALA A 1 85 ? -7.16 35.594 4.414 1 89.56 85 ALA A N 1
ATOM 663 C CA . ALA A 1 85 ? -6.762 34.25 4.832 1 89.56 85 ALA A CA 1
ATOM 664 C C . ALA A 1 85 ? -7.852 33.25 4.516 1 89.56 85 ALA A C 1
ATOM 666 O O . ALA A 1 85 ? -7.562 32.156 4.02 1 89.56 85 ALA A O 1
ATOM 667 N N . CYS A 1 86 ? -9.07 33.562 4.758 1 87.62 86 CYS A N 1
ATOM 668 C CA . CYS A 1 86 ? -10.195 32.688 4.445 1 87.62 86 CYS A CA 1
ATOM 669 C C . CYS A 1 86 ? -10.289 32.406 2.947 1 87.62 86 CYS A C 1
ATOM 671 O O . CYS A 1 86 ? -10.641 31.312 2.523 1 87.62 86 CYS A O 1
ATOM 673 N N . GLY A 1 87 ? -10.016 33.469 2.131 1 84.25 87 GLY A N 1
ATOM 674 C CA . GLY A 1 87 ? -9.953 33.281 0.693 1 84.25 87 GLY A CA 1
ATOM 675 C C . GLY A 1 87 ? -8.938 32.219 0.282 1 84.25 87 GLY A C 1
ATOM 676 O O . GLY A 1 87 ? -9.219 31.375 -0.566 1 84.25 87 GLY A O 1
ATOM 677 N N . VAL A 1 88 ? -7.766 32.281 0.872 1 84.44 88 VAL A N 1
ATOM 678 C CA . VAL A 1 88 ? -6.715 31.297 0.571 1 84.44 88 VAL A CA 1
ATOM 679 C C . VAL A 1 88 ? -7.152 29.906 1.021 1 84.44 88 VAL A C 1
ATOM 681 O O . VAL A 1 88 ? -6.922 28.922 0.319 1 84.44 88 VAL A O 1
ATOM 684 N N . ILE A 1 89 ? -7.758 29.812 2.16 1 89.62 89 ILE A N 1
ATOM 685 C CA . ILE A 1 89 ? -8.258 28.547 2.691 1 89.62 89 ILE A CA 1
ATOM 686 C C . ILE A 1 89 ? -9.281 27.953 1.727 1 89.62 89 ILE A C 1
ATOM 688 O O . ILE A 1 89 ? -9.242 26.75 1.435 1 89.62 89 ILE A O 1
ATOM 692 N N . GLU A 1 90 ? -10.172 28.766 1.253 1 82.12 90 GLU A N 1
ATOM 693 C CA . GLU A 1 90 ? -11.18 28.297 0.306 1 82.12 90 GLU A CA 1
ATOM 694 C C . GLU A 1 90 ? -10.531 27.781 -0.978 1 82.12 90 GLU A C 1
ATOM 696 O O . GLU A 1 90 ? -10.961 26.766 -1.535 1 82.12 90 GLU A O 1
ATOM 701 N N . ALA A 1 91 ? -9.57 28.5 -1.481 1 77.88 91 ALA A N 1
ATOM 702 C CA . ALA A 1 91 ? -8.836 28.047 -2.656 1 77.88 91 ALA A CA 1
ATOM 703 C C . ALA A 1 91 ? -8.164 26.703 -2.398 1 77.88 91 ALA A C 1
ATOM 705 O O . ALA A 1 91 ? -8.156 25.828 -3.27 1 77.88 91 ALA A O 1
ATOM 706 N N . ALA A 1 92 ? -7.598 26.531 -1.241 1 82.06 92 ALA A N 1
ATOM 707 C CA . ALA A 1 92 ? -6.945 25.281 -0.875 1 82.06 92 ALA A CA 1
ATOM 708 C C . ALA A 1 92 ? -7.957 24.141 -0.807 1 82.06 92 ALA A C 1
ATOM 710 O O . ALA A 1 92 ? -7.684 23.031 -1.272 1 82.06 92 ALA A O 1
ATOM 711 N N . ILE A 1 93 ? -9.086 24.344 -0.193 1 79.5 93 ILE A N 1
ATOM 712 C CA . ILE A 1 93 ? -10.148 23.344 -0.126 1 79.5 93 ILE A CA 1
ATOM 713 C C . ILE A 1 93 ? -10.555 22.922 -1.537 1 79.5 93 ILE A C 1
ATOM 715 O O . ILE A 1 93 ? -10.688 21.734 -1.823 1 79.5 93 ILE A O 1
ATOM 719 N N . PHE A 1 94 ? -10.75 23.922 -2.35 1 68.5 94 PHE A N 1
ATOM 720 C CA . PHE A 1 94 ? -11.109 23.641 -3.734 1 68.5 94 PHE A CA 1
ATOM 721 C C . PHE A 1 94 ? -10.062 22.75 -4.395 1 68.5 94 PHE A C 1
ATOM 723 O O . PHE A 1 94 ? -10.406 21.766 -5.051 1 68.5 94 PHE A O 1
ATOM 730 N N . GLU A 1 95 ? -8.852 23.109 -4.215 1 67 95 GLU A N 1
ATOM 731 C CA . GLU A 1 95 ? -7.77 22.344 -4.836 1 67 95 GLU A CA 1
ATOM 732 C C . GLU A 1 95 ? -7.691 20.938 -4.277 1 67 95 GLU A C 1
ATOM 734 O O . GLU A 1 95 ? -7.492 19.969 -5.027 1 67 95 GLU A O 1
ATOM 739 N N . LEU A 1 96 ? -7.715 20.844 -2.975 1 69.81 96 LEU A N 1
ATOM 740 C CA . LEU A 1 96 ? -7.645 19.531 -2.326 1 69.81 96 LEU A CA 1
ATOM 741 C C . LEU A 1 96 ? -8.828 18.656 -2.727 1 69.81 96 LEU A C 1
ATOM 743 O O . LEU A 1 96 ? -8.688 17.453 -2.906 1 69.81 96 LEU A O 1
ATOM 747 N N . GLU A 1 97 ? -10.008 19.25 -2.588 1 61.03 97 GLU A N 1
ATOM 748 C CA . GLU A 1 97 ? -11.188 18.516 -3.035 1 61.03 97 GLU A CA 1
ATOM 749 C C . GLU A 1 97 ? -11.031 18.062 -4.484 1 61.03 97 GLU A C 1
ATOM 751 O O . GLU A 1 97 ? -11.469 16.969 -4.844 1 61.03 97 GLU A O 1
ATOM 756 N N . GLU A 1 98 ? -10.469 18.953 -5.168 1 49.41 98 GLU A N 1
ATOM 757 C CA . GLU A 1 98 ? -10.203 18.562 -6.547 1 49.41 98 GLU A CA 1
ATOM 758 C C . GLU A 1 98 ? -9.094 17.516 -6.625 1 49.41 98 GLU A C 1
ATOM 760 O O . GLU A 1 98 ? -9.164 16.578 -7.426 1 49.41 98 GLU A O 1
ATOM 765 N N . SER A 1 99 ? -7.977 17.859 -5.77 1 46.84 99 SER A N 1
ATOM 766 C CA . SER A 1 99 ? -6.859 16.922 -5.75 1 46.84 99 SER A CA 1
ATOM 767 C C . SER A 1 99 ? -7.207 15.672 -4.949 1 46.84 99 SER A C 1
ATOM 769 O O . SER A 1 99 ? -6.68 14.586 -5.215 1 46.84 99 SER A O 1
ATOM 771 N N . GLY A 1 100 ? -7.555 15.836 -3.461 1 46.25 100 GLY A N 1
ATOM 772 C CA . GLY A 1 100 ? -7.926 14.766 -2.545 1 46.25 100 GLY A CA 1
ATOM 773 C C . GLY A 1 100 ? -8.75 13.68 -3.199 1 46.25 100 GLY A C 1
ATOM 774 O O . GLY A 1 100 ? -8.867 12.57 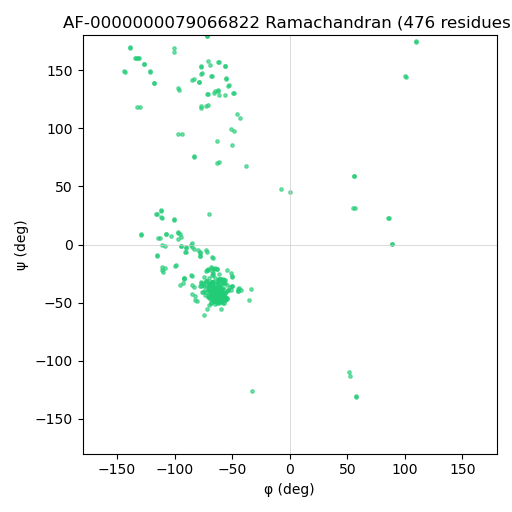-2.666 1 46.25 100 GLY A O 1
ATOM 775 N N . THR A 1 101 ? -9.727 14.133 -3.916 1 39.16 101 THR A N 1
ATOM 776 C CA . THR A 1 101 ? -10.258 13 -4.66 1 39.16 101 THR A CA 1
ATOM 777 C C . THR A 1 101 ? -9.148 12.023 -5.027 1 39.16 101 THR A C 1
ATOM 779 O O . THR A 1 101 ? -9.359 10.805 -5.039 1 39.16 101 THR A O 1
ATOM 782 N N . SER A 1 102 ? -8.094 12.531 -5.336 1 35.38 102 SER A N 1
ATOM 783 C CA . SER A 1 102 ? -7 11.703 -5.832 1 35.38 102 SER A CA 1
ATOM 784 C C . SER A 1 102 ? -6.082 11.258 -4.695 1 35.38 102 SER A C 1
ATOM 786 O O . SER A 1 102 ? -5.328 10.297 -4.84 1 35.38 102 SER A O 1
ATOM 788 N N . ASP A 1 103 ? -5.891 12.062 -3.52 1 39.12 103 ASP A N 1
ATOM 789 C CA . ASP A 1 103 ? -4.695 11.969 -2.684 1 39.12 103 ASP A CA 1
ATOM 790 C C . ASP A 1 103 ? -4.777 10.773 -1.741 1 39.12 103 ASP A C 1
ATOM 792 O O . ASP A 1 103 ? -4.152 10.766 -0.678 1 39.12 103 ASP A O 1
ATOM 796 N N . GLU A 1 104 ? -5.797 1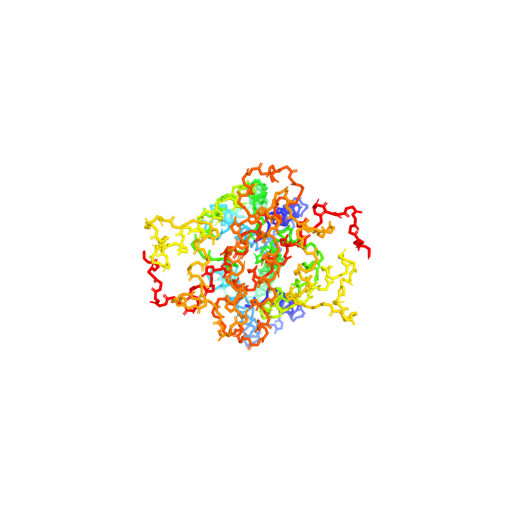0.086 -1.685 1 46.25 104 GLU A N 1
ATOM 797 C CA . GLU A 1 104 ? -5.504 8.883 -0.91 1 46.25 104 GLU A CA 1
ATOM 798 C C . GLU A 1 104 ? -4.094 8.367 -1.196 1 46.25 104 GLU A C 1
ATOM 800 O O . GLU A 1 104 ? -3.85 7.758 -2.236 1 46.25 104 GLU A O 1
ATOM 805 N N . ALA A 1 105 ? -3.105 9.203 -0.744 1 48.09 105 ALA A N 1
ATOM 806 C CA . ALA A 1 105 ? -1.688 9.094 -1.076 1 48.09 105 ALA A CA 1
ATOM 807 C C . ALA A 1 105 ? -1.179 7.676 -0.845 1 48.09 105 ALA A C 1
ATOM 809 O O . ALA A 1 105 ? -1.375 7.105 0.231 1 48.09 105 ALA A O 1
ATOM 810 N N . VAL A 1 106 ? -1.389 6.961 -1.825 1 58.97 106 VAL A N 1
ATOM 811 C CA . VAL A 1 106 ? -0.708 5.672 -1.837 1 58.97 106 VAL A CA 1
ATOM 812 C C . VAL A 1 106 ? 0.753 5.852 -1.434 1 58.97 106 VAL A C 1
ATOM 814 O O . VAL A 1 106 ? 1.44 6.738 -1.95 1 58.97 106 VAL A O 1
ATOM 817 N N . ASP A 1 107 ? 1.069 5.312 -0.27 1 71.25 107 ASP A N 1
ATOM 818 C CA . ASP A 1 107 ? 2.482 5.289 0.095 1 71.25 107 ASP A CA 1
ATOM 819 C C . ASP A 1 107 ? 3.328 4.688 -1.025 1 71.25 107 ASP A C 1
ATOM 821 O O . ASP A 1 107 ? 3.406 3.467 -1.165 1 71.25 107 ASP A O 1
ATOM 825 N N . GLU A 1 108 ? 3.947 5.5 -1.803 1 75.44 108 GLU A N 1
ATOM 826 C CA . GLU A 1 108 ? 4.691 5.07 -2.982 1 75.44 108 GLU A CA 1
ATOM 827 C C . GLU A 1 108 ? 5.906 4.23 -2.594 1 75.44 108 GLU A C 1
ATOM 829 O O . GLU A 1 108 ? 6.406 3.443 -3.402 1 75.44 108 GLU A O 1
ATOM 834 N N . THR A 1 109 ? 6.41 4.336 -1.347 1 81.94 109 THR A N 1
ATOM 835 C CA . THR A 1 109 ? 7.605 3.613 -0.926 1 81.94 109 THR A CA 1
ATOM 836 C C . THR A 1 109 ? 7.277 2.154 -0.623 1 81.94 109 THR A C 1
ATOM 838 O O . THR A 1 109 ? 8.18 1.345 -0.39 1 81.94 109 THR A O 1
ATOM 841 N N . ALA A 1 110 ? 5.98 1.888 -0.654 1 88.94 110 ALA A N 1
ATOM 842 C CA . ALA A 1 110 ? 5.516 0.523 -0.421 1 88.94 110 ALA A CA 1
ATOM 843 C C . ALA A 1 110 ? 5.711 -0.344 -1.661 1 88.94 110 ALA A C 1
ATOM 845 O O . ALA A 1 110 ? 5.59 -1.569 -1.596 1 88.94 110 ALA A O 1
ATOM 846 N N . PHE A 1 111 ? 6.07 0.266 -2.846 1 93.12 111 PHE A N 1
ATOM 847 C CA . PHE A 1 111 ? 6.156 -0.46 -4.105 1 93.12 111 PHE A CA 1
ATOM 848 C C . PHE A 1 111 ? 7.52 -0.26 -4.758 1 93.12 111 PHE A C 1
ATOM 850 O O . PHE A 1 111 ? 8.234 0.688 -4.43 1 93.12 111 PHE A O 1
ATOM 857 N N . ASP A 1 112 ? 7.891 -1.212 -5.586 1 94.44 112 ASP A N 1
ATOM 858 C CA . ASP A 1 112 ? 9.109 -1.068 -6.383 1 94.44 112 ASP A CA 1
ATOM 859 C C . ASP A 1 112 ? 9.148 0.29 -7.078 1 94.44 112 ASP A C 1
ATOM 861 O O . ASP A 1 112 ? 8.188 0.682 -7.742 1 94.44 112 ASP A O 1
ATOM 865 N N . PRO A 1 113 ? 10.258 0.996 -6.957 1 89.88 113 PRO A N 1
ATOM 866 C CA . PRO A 1 113 ? 10.281 2.381 -7.434 1 89.88 113 PRO A CA 1
ATOM 867 C C . PRO A 1 113 ? 10.094 2.486 -8.945 1 89.88 113 PRO A C 1
ATOM 869 O O . PRO A 1 113 ? 9.43 3.412 -9.43 1 89.88 113 PRO A O 1
ATOM 872 N N . ASP A 1 114 ? 10.672 1.583 -9.719 1 92.44 114 ASP A N 1
ATOM 873 C CA . ASP A 1 114 ? 10.523 1.628 -11.172 1 92.44 114 ASP A CA 1
ATOM 874 C C . ASP A 1 114 ? 9.086 1.306 -11.586 1 92.44 114 ASP A C 1
ATOM 876 O O . ASP A 1 114 ? 8.539 1.941 -12.484 1 92.44 114 ASP A O 1
ATOM 880 N N . LEU A 1 115 ? 8.594 0.324 -10.938 1 96.5 115 LEU A N 1
ATOM 881 C CA . LEU A 1 115 ? 7.207 -0.038 -11.219 1 96.5 115 LEU A CA 1
ATOM 882 C C . LEU A 1 115 ? 6.266 1.104 -10.859 1 96.5 115 LEU A C 1
ATOM 884 O O . LEU A 1 115 ? 5.367 1.441 -11.633 1 96.5 115 LEU A O 1
ATOM 888 N N . TRP A 1 116 ? 6.457 1.674 -9.703 1 90.5 116 TRP A N 1
ATOM 889 C CA . TRP A 1 116 ? 5.602 2.779 -9.273 1 90.5 116 TRP A CA 1
ATOM 890 C C . TRP A 1 116 ? 5.684 3.939 -10.258 1 90.5 116 TRP A C 1
ATOM 892 O O . TRP A 1 116 ? 4.66 4.512 -10.641 1 90.5 116 TRP A O 1
ATOM 902 N N . SER A 1 117 ? 6.883 4.227 -10.672 1 89.25 117 SER A N 1
ATOM 903 C CA . SER A 1 117 ? 7.074 5.305 -11.641 1 89.25 117 SER A CA 1
ATOM 904 C C . SER A 1 117 ? 6.281 5.051 -12.914 1 89.25 117 SER A C 1
ATOM 906 O O . SER A 1 117 ? 5.785 5.988 -13.539 1 89.25 117 SER A O 1
ATOM 908 N N . HIS A 1 118 ? 6.172 3.838 -13.227 1 94 118 HIS A N 1
ATOM 909 C CA . HIS A 1 118 ? 5.492 3.439 -14.453 1 94 118 HIS A CA 1
ATOM 910 C C . HIS A 1 118 ? 3.977 3.518 -14.297 1 94 118 HIS A C 1
ATOM 912 O O . HIS A 1 118 ? 3.264 3.859 -15.242 1 94 118 HIS A O 1
ATOM 918 N N . VAL A 1 119 ? 3.424 3.264 -13.07 1 94.75 119 VAL A N 1
ATOM 919 C CA . VAL A 1 119 ? 1.985 3.043 -12.977 1 94.75 119 VAL A CA 1
ATOM 920 C C . VAL A 1 119 ? 1.346 4.156 -12.148 1 94.75 119 VAL A C 1
ATOM 922 O O . VAL A 1 119 ? 0.12 4.289 -12.117 1 94.75 119 VAL A O 1
ATOM 925 N N . HIS A 1 120 ? 2.066 5.02 -11.484 1 86.94 120 HIS A N 1
ATOM 926 C CA . HIS A 1 120 ? 1.538 5.934 -10.477 1 86.94 120 HIS A CA 1
ATOM 927 C C . HIS A 1 120 ? 0.48 6.859 -11.07 1 86.94 120 HIS A C 1
ATOM 929 O O . HIS A 1 120 ? -0.502 7.191 -10.406 1 86.94 120 HIS A O 1
ATOM 935 N N . THR A 1 121 ? 0.669 7.23 -12.336 1 81.06 121 THR A N 1
ATOM 936 C CA . THR A 1 121 ? -0.308 8.109 -12.969 1 81.06 121 THR A CA 1
ATOM 937 C C . THR A 1 121 ? -1.667 7.422 -13.07 1 81.06 121 THR A C 1
ATOM 939 O O . THR A 1 121 ? -2.703 8.047 -12.828 1 81.06 121 THR A O 1
ATOM 942 N N . HIS A 1 122 ? -1.656 6.16 -13.398 1 89.62 122 HIS A N 1
ATOM 943 C CA . HIS A 1 122 ? -2.9 5.402 -13.492 1 89.62 122 HIS A CA 1
ATOM 944 C C . HIS A 1 122 ? -3.537 5.219 -12.117 1 89.62 122 HIS A C 1
ATOM 946 O O . HIS A 1 122 ? -4.766 5.191 -11.992 1 89.62 122 HIS A O 1
ATOM 952 N N . VAL A 1 123 ? -2.703 5.059 -11.047 1 85.44 123 VAL A N 1
ATOM 953 C CA . VAL A 1 123 ? -3.207 4.938 -9.688 1 85.44 123 VAL A CA 1
ATOM 954 C C . VAL A 1 123 ? -3.896 6.234 -9.266 1 85.44 123 VAL A C 1
ATOM 956 O O . VAL A 1 123 ? -5.02 6.211 -8.766 1 85.44 123 VAL A O 1
ATOM 959 N N . HIS A 1 124 ? -3.297 7.297 -9.578 1 73.69 124 HIS A N 1
ATOM 960 C CA . HIS A 1 124 ? -3.84 8.602 -9.203 1 73.69 124 HIS A CA 1
ATOM 961 C C . HIS A 1 124 ? -5.133 8.891 -9.961 1 73.69 124 HIS A C 1
ATOM 963 O O . HIS A 1 124 ? -6.039 9.531 -9.422 1 73.69 124 HIS A O 1
ATOM 969 N N . ASN A 1 125 ? -5.168 8.359 -11.211 1 78.31 125 ASN A N 1
ATOM 970 C CA . ASN A 1 125 ? -6.355 8.539 -12.039 1 78.31 125 ASN A CA 1
ATOM 971 C C . ASN A 1 125 ? -7.418 7.484 -11.734 1 78.31 125 ASN A C 1
ATOM 973 O O . ASN A 1 125 ? -8.469 7.453 -12.383 1 78.31 125 ASN A O 1
ATOM 977 N N . GLU A 1 126 ? -7.121 6.676 -10.844 1 81.12 126 GLU A N 1
ATOM 978 C CA . GLU A 1 126 ? -8.008 5.586 -10.453 1 81.12 126 GLU A CA 1
ATOM 979 C C . GLU A 1 126 ? -8.391 4.727 -11.648 1 81.12 126 GLU A C 1
ATOM 981 O O . GLU A 1 126 ? -9.555 4.332 -11.789 1 81.12 126 GLU A O 1
ATOM 986 N N . GLU A 1 127 ? -7.504 4.617 -12.586 1 87.12 127 GLU A N 1
ATOM 987 C CA . GLU A 1 127 ? -7.641 3.709 -13.719 1 87.12 127 GLU A CA 1
ATOM 988 C C . GLU A 1 127 ? -7.188 2.299 -13.359 1 87.12 127 GLU A C 1
ATOM 990 O O . GLU A 1 127 ? -6.133 1.843 -13.812 1 87.12 127 GLU A O 1
ATOM 995 N N . TRP A 1 128 ? -7.973 1.663 -12.664 1 89.62 128 TRP A N 1
ATOM 996 C CA . TRP A 1 128 ? -7.57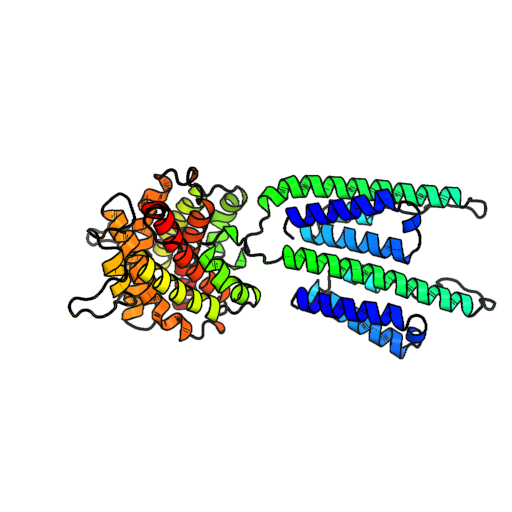4 0.429 -11.992 1 89.62 128 TRP A CA 1
ATOM 997 C C . TRP A 1 128 ? -7.273 -0.668 -13.008 1 89.62 128 TRP A C 1
ATOM 999 O O . TRP A 1 128 ? -6.34 -1.455 -12.82 1 89.62 128 TRP A O 1
ATOM 1009 N N . GLN A 1 129 ? -8.039 -0.757 -14.07 1 91 129 GLN A N 1
ATOM 1010 C CA . GLN A 1 129 ? -7.746 -1.736 -15.117 1 91 129 GLN A CA 1
ATOM 1011 C C . GLN A 1 129 ? -6.355 -1.516 -15.703 1 91 129 GLN A C 1
ATOM 1013 O O . GLN A 1 129 ? -5.613 -2.473 -15.93 1 91 129 GLN A O 1
ATOM 1018 N N . LYS A 1 130 ? -6.039 -0.307 -15.922 1 91.5 130 LYS A N 1
ATOM 1019 C CA . LYS A 1 130 ? -4.73 0.02 -16.484 1 91.5 130 LYS A CA 1
ATOM 1020 C C . LYS A 1 130 ? -3.615 -0.25 -15.484 1 91.5 130 LYS A C 1
ATOM 1022 O O . LYS A 1 130 ? -2.518 -0.664 -15.859 1 91.5 130 LYS A O 1
ATOM 1027 N N . VAL A 1 131 ? -3.865 0.046 -14.203 1 93.19 131 VAL A N 1
ATOM 1028 C CA . VAL A 1 131 ? -2.877 -0.253 -13.172 1 93.19 131 VAL A CA 1
ATOM 1029 C C . VAL A 1 131 ? -2.51 -1.734 -13.227 1 93.19 131 VAL A C 1
ATOM 1031 O O . VAL A 1 131 ? -1.328 -2.086 -13.266 1 93.19 131 VAL A O 1
ATOM 1034 N N . ALA A 1 132 ? -3.527 -2.586 -13.32 1 93.81 132 ALA A N 1
ATOM 1035 C CA . ALA A 1 132 ? -3.303 -4.027 -13.336 1 93.81 132 ALA A CA 1
ATOM 1036 C C . ALA A 1 132 ? -2.58 -4.461 -14.609 1 93.81 132 ALA A C 1
ATOM 1038 O O . ALA A 1 132 ? -1.567 -5.164 -14.547 1 93.81 132 ALA A O 1
ATOM 1039 N N . SER A 1 133 ? -3.049 -3.994 -15.742 1 93.25 133 SER A N 1
ATOM 1040 C CA . SER A 1 133 ? -2.486 -4.426 -17.016 1 93.25 133 SER A CA 1
ATOM 1041 C C . SER A 1 133 ? -1.062 -3.912 -17.203 1 93.25 133 SER A C 1
ATOM 1043 O O . SER A 1 133 ? -0.179 -4.656 -17.625 1 93.25 133 SER A O 1
ATOM 1045 N N . GLN A 1 134 ? -0.873 -2.658 -16.844 1 94.06 134 GLN A N 1
ATOM 1046 C CA . GLN A 1 134 ? 0.456 -2.076 -17 1 94.06 134 GLN A CA 1
ATOM 1047 C C . GLN A 1 134 ? 1.442 -2.695 -16.016 1 94.06 134 GLN A C 1
ATOM 1049 O O . GLN A 1 134 ? 2.625 -2.848 -16.312 1 94.06 134 GLN A O 1
ATOM 1054 N N . THR A 1 135 ? 0.993 -3.061 -14.828 1 95.94 135 THR A N 1
ATOM 1055 C CA . THR A 1 135 ? 1.844 -3.777 -13.891 1 95.94 135 THR A CA 1
ATOM 1056 C C . THR A 1 135 ? 2.33 -5.094 -14.492 1 95.94 135 THR A C 1
ATOM 1058 O O . THR A 1 135 ? 3.527 -5.387 -14.461 1 95.94 135 THR A O 1
ATOM 1061 N N . ALA A 1 136 ? 1.43 -5.887 -15.07 1 94 136 ALA A N 1
ATOM 1062 C CA . ALA A 1 136 ? 1.77 -7.18 -15.656 1 94 136 ALA A CA 1
ATOM 1063 C C . ALA A 1 136 ? 2.775 -7.016 -16.797 1 94 136 ALA A C 1
ATOM 1065 O O . ALA A 1 136 ? 3.766 -7.746 -16.859 1 94 136 ALA A O 1
ATOM 1066 N N . ILE A 1 137 ? 2.484 -6.055 -17.609 1 93.88 137 ILE A N 1
ATOM 1067 C CA . ILE A 1 137 ? 3.34 -5.816 -18.766 1 93.88 137 ILE A CA 1
ATOM 1068 C C . ILE A 1 137 ? 4.73 -5.387 -18.297 1 93.88 137 ILE A C 1
ATOM 1070 O O . ILE A 1 137 ? 5.738 -5.914 -18.766 1 93.88 137 ILE A O 1
ATOM 1074 N N . PHE A 1 138 ? 4.781 -4.473 -17.438 1 95.94 138 PHE A N 1
ATOM 1075 C CA . PHE A 1 138 ? 6.043 -3.926 -16.953 1 95.94 138 PHE A CA 1
ATOM 1076 C C . PHE A 1 138 ? 6.883 -5.008 -16.281 1 95.94 138 PHE A C 1
ATOM 1078 O O . PHE A 1 138 ? 8.086 -5.109 -16.531 1 95.94 138 PHE A O 1
ATOM 1085 N N . VAL A 1 139 ? 6.32 -5.781 -15.391 1 96.31 139 VAL A N 1
ATOM 1086 C CA . VAL A 1 139 ? 7.035 -6.812 -14.648 1 96.31 139 VAL A CA 1
ATOM 1087 C C . VAL A 1 139 ? 7.598 -7.852 -15.609 1 96.31 139 VAL A C 1
ATOM 1089 O O . VAL A 1 139 ? 8.75 -8.273 -15.477 1 96.31 139 VAL A O 1
ATOM 1092 N N . GLU A 1 140 ? 6.762 -8.266 -16.547 1 94.75 140 GLU A N 1
ATOM 1093 C CA . GLU A 1 140 ? 7.238 -9.234 -17.531 1 94.75 140 GLU A CA 1
ATOM 1094 C C . GLU A 1 140 ? 8.438 -8.695 -18.312 1 94.75 140 GLU A C 1
ATOM 1096 O O . GLU A 1 140 ? 9.422 -9.406 -18.516 1 94.75 140 GLU A O 1
ATOM 1101 N N . ASP A 1 141 ? 8.297 -7.508 -18.703 1 95.12 141 ASP A N 1
ATOM 1102 C CA . ASP A 1 141 ? 9.383 -6.879 -19.453 1 95.12 141 ASP A CA 1
ATOM 1103 C C . ASP A 1 141 ? 10.648 -6.777 -18.609 1 95.12 141 ASP A C 1
ATOM 1105 O O . ASP A 1 141 ? 11.75 -7.051 -19.094 1 95.12 141 ASP A O 1
ATOM 1109 N N . ARG A 1 142 ? 10.523 -6.371 -17.406 1 94.94 142 ARG A N 1
ATOM 1110 C CA . ARG A 1 142 ? 11.672 -6.199 -16.531 1 94.94 142 ARG A CA 1
ATOM 1111 C C . ARG A 1 142 ? 12.336 -7.539 -16.234 1 94.94 142 ARG A C 1
ATOM 1113 O O . ARG A 1 142 ? 13.57 -7.645 -16.234 1 94.94 142 ARG A O 1
ATOM 1120 N N . VAL A 1 143 ? 11.555 -8.539 -15.93 1 94.88 143 VAL A N 1
ATOM 1121 C CA . VAL A 1 143 ? 12.109 -9.852 -15.641 1 94.88 143 VAL A CA 1
ATOM 1122 C C . VAL A 1 143 ? 12.836 -10.398 -16.875 1 94.88 143 VAL A C 1
ATOM 1124 O O . VAL A 1 143 ? 13.906 -10.984 -16.75 1 94.88 143 VAL A O 1
ATOM 1127 N N . ARG A 1 144 ? 12.188 -10.211 -18.047 1 94.12 144 ARG A N 1
ATOM 1128 C CA . ARG A 1 144 ? 12.82 -10.648 -19.281 1 94.12 144 ARG A CA 1
ATOM 1129 C C . ARG A 1 144 ? 14.195 -10.008 -19.453 1 94.12 144 ARG A C 1
ATOM 1131 O O . ARG A 1 144 ? 15.18 -10.703 -19.719 1 94.12 144 ARG A O 1
ATOM 1138 N N . LYS A 1 145 ? 14.258 -8.742 -19.234 1 92.5 145 LYS A N 1
ATOM 1139 C CA . LYS A 1 145 ? 15.5 -7.996 -19.406 1 92.5 145 LYS A CA 1
ATOM 1140 C C . LYS A 1 145 ? 16.516 -8.336 -18.328 1 92.5 145 LYS A C 1
ATOM 1142 O O . LYS A 1 145 ? 17.688 -8.562 -18.609 1 92.5 145 LYS A O 1
ATOM 1147 N N . TRP A 1 146 ? 16.062 -8.383 -17.078 1 91.88 146 TRP A N 1
ATOM 1148 C CA . TRP A 1 146 ? 16.953 -8.602 -15.945 1 91.88 146 TRP A CA 1
ATOM 1149 C C . TRP A 1 146 ? 17.531 -10.016 -15.977 1 91.88 146 TRP A C 1
ATOM 1151 O O . TRP A 1 146 ? 18.672 -10.234 -15.555 1 91.88 146 TRP A O 1
ATOM 1161 N N . CYS A 1 147 ? 16.719 -10.922 -16.5 1 91.69 147 CYS A N 1
ATOM 1162 C CA . CYS A 1 147 ? 17.141 -12.32 -16.422 1 91.69 147 CYS A CA 1
ATOM 1163 C C . CYS A 1 147 ? 17.734 -12.789 -17.734 1 91.69 147 CYS A C 1
ATOM 1165 O O . CYS A 1 147 ? 17.594 -13.953 -18.109 1 91.69 147 CYS A O 1
ATOM 1167 N N . GLY A 1 148 ? 18.188 -11.898 -18.578 1 87.75 148 GLY A N 1
ATOM 1168 C CA . GLY A 1 148 ? 19.047 -12.219 -19.719 1 87.75 148 GLY A CA 1
ATOM 1169 C C . GLY A 1 148 ? 18.281 -12.625 -20.953 1 87.75 148 GLY A C 1
ATOM 1170 O O . GLY A 1 148 ? 18.75 -13.438 -21.75 1 87.75 148 GLY A O 1
ATOM 1171 N N . GLU A 1 149 ? 17.047 -12.266 -21.125 1 90.5 149 GLU A N 1
ATOM 1172 C CA . GLU A 1 149 ? 16.219 -12.523 -22.297 1 90.5 149 GLU A CA 1
ATOM 1173 C C . GLU A 1 149 ? 16.156 -14.008 -22.625 1 90.5 149 GLU A C 1
ATOM 1175 O O . GLU A 1 149 ? 16.516 -14.422 -23.734 1 90.5 149 GLU A O 1
ATOM 1180 N N . PRO A 1 150 ? 15.695 -14.766 -21.703 1 90.19 150 PRO A N 1
ATOM 1181 C CA . PRO A 1 150 ? 15.656 -16.219 -21.938 1 90.19 150 PRO A CA 1
ATOM 1182 C C . PRO A 1 150 ? 14.891 -16.594 -23.203 1 90.19 150 PRO A C 1
ATOM 1184 O O . PRO A 1 150 ? 13.883 -15.961 -23.531 1 90.19 150 PRO A O 1
ATOM 1187 N N . ARG A 1 151 ? 15.367 -17.625 -23.906 1 90.25 151 ARG A N 1
ATOM 1188 C CA . ARG A 1 151 ? 14.789 -18.094 -25.156 1 90.25 151 ARG A CA 1
ATOM 1189 C C . ARG A 1 151 ? 14.359 -19.547 -25.047 1 90.25 151 ARG A C 1
ATOM 1191 O O . ARG A 1 151 ? 14.891 -20.297 -24.219 1 90.25 151 ARG A O 1
ATOM 1198 N N . GLY A 1 152 ? 13.289 -19.844 -25.828 1 88.44 152 GLY A N 1
ATOM 1199 C CA . GLY A 1 152 ? 12.859 -21.234 -25.906 1 88.44 152 GLY A CA 1
ATOM 1200 C C . GLY A 1 152 ? 13.805 -22.109 -26.703 1 88.44 152 GLY A C 1
ATOM 1201 O O . GLY A 1 152 ? 14.82 -21.625 -27.219 1 88.44 152 GLY A O 1
ATOM 1202 N N . ASN A 1 153 ? 13.414 -23.375 -26.75 1 86.56 153 ASN A N 1
ATOM 1203 C CA . ASN A 1 153 ? 14.25 -24.359 -27.422 1 86.56 153 ASN A CA 1
ATOM 1204 C C . ASN A 1 153 ? 14.438 -24.031 -28.906 1 86.56 153 ASN A C 1
ATOM 1206 O O . ASN A 1 153 ? 15.477 -24.344 -29.484 1 86.56 153 ASN A O 1
A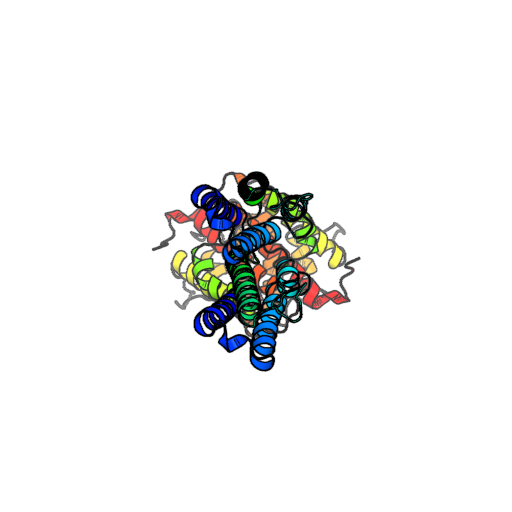TOM 1210 N N . ASN A 1 154 ? 13.469 -23.375 -29.547 1 90.12 154 ASN A N 1
ATOM 1211 C CA . ASN A 1 154 ? 13.539 -23.016 -30.969 1 90.12 154 ASN A CA 1
ATOM 1212 C C . ASN A 1 154 ? 14.023 -21.578 -31.156 1 90.12 154 ASN A C 1
ATOM 1214 O O . ASN A 1 154 ? 13.852 -21 -32.219 1 90.12 154 ASN A O 1
ATOM 1218 N N . GLY A 1 155 ? 14.5 -20.953 -30.062 1 88.5 155 GLY A N 1
ATOM 1219 C CA . GLY A 1 155 ? 15.094 -19.625 -30.141 1 88.5 155 GLY A CA 1
ATOM 1220 C C . GLY A 1 155 ? 14.078 -18.516 -29.984 1 88.5 155 GLY A C 1
ATOM 1221 O O . GLY A 1 155 ? 14.43 -17.328 -30.062 1 88.5 155 GLY A O 1
ATOM 1222 N N . GLN A 1 156 ? 12.852 -18.891 -29.797 1 89.19 156 GLN A N 1
ATOM 1223 C CA . GLN A 1 156 ? 11.828 -17.859 -29.672 1 89.19 156 GLN A CA 1
ATOM 1224 C C . GLN A 1 156 ? 11.883 -17.203 -28.297 1 89.19 156 GLN A C 1
ATOM 1226 O O . GLN A 1 156 ? 12.258 -17.828 -27.312 1 89.19 156 GLN A O 1
ATOM 1231 N N . ALA A 1 157 ? 11.547 -15.945 -28.328 1 89.06 157 ALA A N 1
ATOM 1232 C CA . ALA A 1 157 ? 11.43 -15.25 -27.047 1 89.06 157 ALA A CA 1
ATOM 1233 C C . ALA A 1 157 ? 10.336 -15.875 -26.188 1 89.06 157 ALA A C 1
ATOM 1235 O O . ALA A 1 157 ? 9.25 -16.188 -26.688 1 89.06 157 ALA A O 1
ATOM 1236 N N . LEU A 1 158 ? 10.688 -16.094 -24.938 1 90.69 158 LEU A N 1
ATOM 1237 C CA . LEU A 1 158 ? 9.703 -16.641 -24.016 1 90.69 158 LEU A CA 1
ATOM 1238 C C . LEU A 1 158 ? 8.844 -15.523 -23.422 1 90.69 158 LEU A C 1
ATOM 1240 O O . LEU A 1 158 ? 9.328 -14.414 -23.188 1 90.69 158 LEU A O 1
ATOM 1244 N N . VAL A 1 159 ? 7.527 -15.836 -23.266 1 89.81 159 VAL A N 1
ATOM 1245 C CA . VAL A 1 159 ? 6.598 -14.859 -22.703 1 89.81 159 VAL A CA 1
ATOM 1246 C C . VAL A 1 159 ? 5.723 -15.539 -21.641 1 89.81 159 VAL A C 1
ATOM 1248 O O . VAL A 1 159 ? 5.66 -16.766 -21.578 1 89.81 159 VAL A O 1
ATOM 1251 N N . GLY A 1 160 ? 5.141 -14.734 -20.781 1 91.81 160 GLY A N 1
ATOM 1252 C CA . GLY A 1 160 ? 4.16 -15.211 -19.812 1 91.81 160 GLY A CA 1
ATOM 1253 C C . GLY A 1 160 ? 4.703 -16.297 -18.906 1 91.81 160 GLY A C 1
ATOM 1254 O O . GLY A 1 160 ? 5.77 -16.141 -18.297 1 91.81 160 GLY A O 1
ATOM 1255 N N . LYS A 1 161 ? 3.945 -17.328 -18.812 1 93.62 161 LYS A N 1
ATOM 1256 C CA . LYS A 1 161 ? 4.285 -18.438 -17.922 1 93.62 161 LYS A CA 1
ATOM 1257 C C . LYS A 1 161 ? 5.645 -19.031 -18.281 1 93.62 161 LYS A C 1
ATOM 1259 O O . LYS A 1 161 ? 6.438 -19.375 -17.406 1 93.62 161 LYS A O 1
ATOM 1264 N N . GLY A 1 162 ? 5.875 -19.188 -19.562 1 94.38 162 GLY A N 1
ATOM 1265 C CA . GLY A 1 162 ? 7.137 -19.75 -20.016 1 94.38 162 GLY A CA 1
ATOM 1266 C C . GLY A 1 162 ? 8.344 -18.922 -19.609 1 94.38 162 GLY A C 1
ATOM 1267 O O . GLY A 1 162 ? 9.398 -19.469 -19.281 1 94.38 162 GLY A O 1
ATOM 1268 N N . LEU A 1 163 ? 8.242 -17.641 -19.688 1 95.31 163 LEU A N 1
ATOM 1269 C CA . LEU A 1 163 ? 9.312 -16.75 -19.281 1 95.31 163 LEU A CA 1
ATOM 1270 C C . LEU A 1 163 ? 9.695 -16.984 -17.828 1 95.31 163 LEU A C 1
ATOM 1272 O O . LEU A 1 163 ? 10.875 -17.188 -17.516 1 95.31 163 LEU A O 1
ATOM 1276 N N . PHE A 1 164 ? 8.742 -17 -16.922 1 96.44 164 PHE A N 1
ATOM 1277 C CA . PHE A 1 164 ? 9.008 -17.125 -15.5 1 96.44 164 PHE A CA 1
ATOM 1278 C C . PHE A 1 164 ? 9.477 -18.531 -15.164 1 96.44 164 PHE A C 1
ATOM 1280 O O . PHE A 1 164 ? 10.312 -18.719 -14.273 1 96.44 164 PHE A O 1
ATOM 1287 N N . ALA A 1 165 ? 8.891 -19.547 -15.875 1 96 165 ALA A N 1
ATOM 1288 C CA . ALA A 1 165 ? 9.328 -20.922 -15.68 1 96 165 ALA A CA 1
ATOM 1289 C C . ALA A 1 165 ? 10.82 -21.062 -15.969 1 96 165 ALA A C 1
ATOM 1291 O O . ALA A 1 165 ? 11.531 -21.781 -15.266 1 96 165 ALA A O 1
ATOM 1292 N N . ALA A 1 166 ? 11.227 -20.375 -16.953 1 95.5 166 ALA A N 1
ATOM 1293 C CA . ALA A 1 166 ? 12.633 -20.453 -17.344 1 95.5 166 ALA A CA 1
ATOM 1294 C C . ALA A 1 166 ? 13.492 -19.562 -16.453 1 95.5 166 ALA A C 1
ATOM 1296 O O . ALA A 1 166 ? 14.539 -20 -15.961 1 95.5 166 ALA A O 1
ATOM 1297 N N . ALA A 1 167 ? 13.141 -18.328 -16.234 1 95.19 167 ALA A N 1
ATOM 1298 C CA . ALA A 1 167 ? 13.922 -17.328 -15.516 1 95.19 167 ALA A CA 1
ATOM 1299 C C . ALA A 1 167 ? 14.133 -17.734 -14.055 1 95.19 167 ALA A C 1
ATOM 1301 O O . ALA A 1 167 ? 15.188 -17.469 -13.477 1 95.19 167 ALA A O 1
ATOM 1302 N N . LEU A 1 168 ? 13.078 -18.438 -13.484 1 96.44 168 LEU A N 1
ATOM 1303 C CA . LEU A 1 168 ? 13.133 -18.75 -12.055 1 96.44 168 LEU A CA 1
ATOM 1304 C C . LEU A 1 168 ? 13.203 -20.25 -11.836 1 96.44 168 LEU A C 1
ATOM 1306 O O . LEU A 1 168 ? 12.758 -20.766 -10.805 1 96.44 168 LEU A O 1
ATOM 1310 N N . ALA A 1 169 ? 13.703 -20.938 -12.781 1 95.31 169 ALA A N 1
ATOM 1311 C CA . ALA A 1 169 ? 13.875 -22.391 -12.656 1 95.31 169 ALA A CA 1
ATOM 1312 C C . ALA A 1 169 ? 14.82 -22.734 -11.516 1 95.31 169 ALA A C 1
ATOM 1314 O O . ALA A 1 169 ? 15.609 -21.891 -11.07 1 95.31 169 ALA A O 1
ATOM 1315 N N . ASN A 1 170 ? 14.672 -23.953 -11.023 1 93.5 170 ASN A N 1
ATOM 1316 C CA . ASN A 1 170 ? 15.469 -24.406 -9.883 1 93.5 170 ASN A CA 1
ATOM 1317 C C . ASN A 1 170 ? 16.969 -24.281 -10.172 1 93.5 170 ASN A C 1
ATOM 1319 O O . ASN A 1 170 ? 17.766 -24.047 -9.258 1 93.5 170 ASN A O 1
ATOM 1323 N N . ASP A 1 171 ? 17.328 -24.422 -11.383 1 92 171 ASP A N 1
ATOM 1324 C CA . ASP A 1 171 ? 18.75 -24.375 -11.742 1 92 171 ASP A CA 1
ATOM 1325 C C . ASP A 1 171 ? 19.078 -23.078 -12.469 1 92 171 ASP A C 1
ATOM 1327 O O . ASP A 1 171 ? 20.156 -22.953 -13.055 1 92 171 ASP A O 1
ATOM 1331 N N . ALA A 1 172 ? 18.156 -22.141 -12.508 1 91.94 172 ALA A N 1
ATOM 1332 C CA . ALA A 1 172 ? 18.375 -20.875 -13.195 1 91.94 172 ALA A CA 1
ATOM 1333 C C . ALA A 1 172 ? 19.266 -19.953 -12.359 1 91.94 172 ALA A C 1
ATOM 1335 O O . ALA A 1 172 ? 19.297 -20.062 -11.133 1 91.94 172 ALA A O 1
ATOM 1336 N N . GLN A 1 173 ? 19.953 -19.094 -12.984 1 91.62 173 GLN A N 1
ATOM 1337 C CA . GLN A 1 173 ? 20.844 -18.141 -12.352 1 91.62 173 GLN A CA 1
ATOM 1338 C C . GLN A 1 173 ? 20.078 -17.203 -11.422 1 91.62 173 GLN A C 1
ATOM 1340 O O . GLN A 1 173 ? 20.594 -16.797 -10.383 1 91.62 173 GLN A O 1
ATOM 1345 N N . TYR A 1 174 ? 18.797 -16.906 -11.742 1 93.69 174 TYR A N 1
ATOM 1346 C CA . TYR A 1 174 ? 18.062 -15.867 -11.023 1 93.69 174 TYR A CA 1
ATOM 1347 C C . TYR A 1 174 ? 16.953 -16.453 -10.18 1 93.69 174 TYR A C 1
ATOM 1349 O O . TYR A 1 174 ? 15.961 -15.781 -9.883 1 93.69 174 TYR A O 1
ATOM 1357 N N . ARG A 1 175 ? 17.078 -17.703 -9.828 1 94.06 175 ARG A N 1
ATOM 1358 C CA . ARG A 1 175 ? 16.094 -18.297 -8.93 1 94.06 175 ARG A CA 1
ATOM 1359 C C . ARG A 1 175 ? 15.984 -17.5 -7.637 1 94.06 175 ARG A C 1
ATOM 1361 O O . ARG A 1 175 ? 16.922 -16.812 -7.242 1 94.06 175 ARG A O 1
ATOM 1368 N N . LEU A 1 176 ? 14.859 -17.562 -7.023 1 93.25 176 LEU A N 1
ATOM 1369 C CA . LEU A 1 176 ? 14.602 -16.781 -5.816 1 93.25 176 LEU A CA 1
ATOM 1370 C C . LEU A 1 176 ? 14.336 -17.703 -4.625 1 93.25 176 LEU A C 1
ATOM 1372 O O . LEU A 1 176 ? 13.609 -18.688 -4.75 1 93.25 176 LEU A O 1
ATOM 1376 N N . GLY A 1 177 ? 14.883 -17.328 -3.51 1 89.81 177 GLY A N 1
ATOM 1377 C CA . GLY A 1 177 ? 14.75 -18.109 -2.297 1 89.81 177 GLY A CA 1
ATOM 1378 C C . GLY A 1 177 ? 16.047 -18.781 -1.884 1 89.81 177 GLY A C 1
ATOM 1379 O O . GLY A 1 177 ? 17.016 -18.797 -2.641 1 89.81 177 GLY A O 1
ATOM 1380 N N . LYS A 1 178 ? 16.062 -19.422 -0.774 1 87.06 178 LYS A N 1
ATOM 1381 C CA . LYS A 1 178 ? 17.281 -19.984 -0.226 1 87.06 178 LYS A CA 1
ATOM 1382 C C . LYS A 1 178 ? 17.25 -21.516 -0.263 1 87.06 178 LYS A C 1
ATOM 1384 O O . LYS A 1 178 ? 18.297 -22.172 -0.239 1 87.06 178 LYS A O 1
ATOM 1389 N N . GLU A 1 179 ? 16.062 -22.078 -0.327 1 89.31 179 GLU A N 1
ATOM 1390 C CA . GLU A 1 179 ? 15.883 -23.531 -0.287 1 89.31 179 GLU A CA 1
ATOM 1391 C C . GLU A 1 179 ? 14.953 -24 -1.399 1 89.31 179 GLU A C 1
ATOM 1393 O O . GLU A 1 179 ? 14.188 -23.203 -1.953 1 89.31 179 GLU A O 1
ATOM 1398 N N . PRO A 1 180 ? 15 -25.25 -1.725 1 91.19 180 PRO A N 1
ATOM 1399 C CA . PRO A 1 180 ? 14.25 -25.781 -2.863 1 91.19 180 PRO A CA 1
ATOM 1400 C C . PRO A 1 180 ? 12.758 -25.453 -2.787 1 91.19 180 PRO A C 1
ATOM 1402 O O . PRO A 1 180 ? 12.141 -25.109 -3.805 1 91.19 180 PRO A O 1
ATOM 1405 N N . GLY A 1 181 ? 12.172 -25.531 -1.596 1 90.94 181 GLY A N 1
ATOM 1406 C CA . GLY A 1 181 ? 10.773 -25.172 -1.44 1 90.94 181 GLY A CA 1
ATOM 1407 C C . GLY A 1 181 ? 10.469 -23.75 -1.832 1 90.94 181 GLY A C 1
ATOM 1408 O O . GLY A 1 181 ? 9.445 -23.469 -2.469 1 90.94 181 GLY A O 1
ATOM 1409 N N . GLU A 1 182 ? 11.375 -22.844 -1.508 1 91.88 182 GLU A N 1
ATOM 1410 C CA . GLU A 1 182 ? 11.188 -21.438 -1.845 1 91.88 182 GLU A CA 1
ATOM 1411 C C . GLU A 1 182 ? 11.414 -21.188 -3.334 1 91.88 182 GLU A C 1
ATOM 1413 O O . GLU A 1 182 ? 10.75 -20.344 -3.938 1 91.88 182 GLU A O 1
ATOM 1418 N N . TRP A 1 183 ? 12.375 -21.969 -3.873 1 94.31 183 TRP A N 1
ATOM 1419 C CA . TRP A 1 183 ? 12.602 -21.828 -5.309 1 94.31 183 TRP A CA 1
ATOM 1420 C C . TRP A 1 183 ? 11.328 -22.141 -6.09 1 94.31 183 TRP A C 1
ATOM 1422 O O . TRP A 1 183 ? 10.93 -21.391 -6.977 1 94.31 183 TRP A O 1
ATOM 1432 N N . GLU A 1 184 ? 10.766 -23.234 -5.668 1 94.69 184 GLU A N 1
ATOM 1433 C CA . GLU A 1 184 ? 9.516 -23.625 -6.309 1 94.69 184 GLU A CA 1
ATOM 1434 C C . GLU A 1 184 ? 8.414 -22.594 -6.07 1 94.69 184 GLU A C 1
ATOM 1436 O O . GLU A 1 184 ? 7.621 -22.312 -6.965 1 94.69 184 GLU A O 1
ATOM 1441 N N . GLY A 1 185 ? 8.406 -22.094 -4.891 1 95.5 185 GLY A N 1
ATOM 1442 C CA . GLY A 1 185 ? 7.387 -21.125 -4.527 1 95.5 185 GLY A CA 1
ATOM 1443 C C . GLY A 1 185 ? 7.469 -19.844 -5.34 1 95.5 185 GLY A C 1
ATOM 1444 O O . GLY A 1 185 ? 6.461 -19.391 -5.887 1 95.5 185 GLY A O 1
ATOM 1445 N N . TRP A 1 186 ? 8.602 -19.312 -5.469 1 96 186 TRP A N 1
ATOM 1446 C CA . TRP A 1 186 ? 8.781 -18.078 -6.219 1 96 186 TRP A CA 1
ATOM 1447 C C . TRP A 1 186 ? 8.508 -18.297 -7.703 1 96 186 TRP A C 1
ATOM 1449 O O . TRP A 1 186 ? 7.938 -17.438 -8.367 1 96 186 TRP A O 1
ATOM 1459 N N . ARG A 1 187 ? 8.953 -19.406 -8.211 1 97 187 ARG A N 1
ATOM 1460 C CA . ARG A 1 187 ? 8.656 -19.734 -9.602 1 97 187 ARG A CA 1
ATOM 1461 C C . ARG A 1 187 ? 7.148 -19.828 -9.836 1 97 187 ARG A C 1
ATOM 1463 O O . ARG A 1 187 ? 6.637 -19.312 -10.828 1 97 187 ARG A O 1
ATOM 1470 N N . ALA A 1 188 ? 6.492 -20.5 -8.914 1 97 188 ALA A N 1
ATOM 1471 C CA . ALA A 1 188 ? 5.039 -20.609 -9.008 1 97 188 ALA A CA 1
ATOM 1472 C C . ALA A 1 188 ? 4.371 -19.25 -8.953 1 97 188 ALA A C 1
ATOM 1474 O O . ALA A 1 188 ? 3.406 -18.984 -9.672 1 97 188 ALA A O 1
ATOM 1475 N N . LEU A 1 189 ? 4.871 -18.359 -8.125 1 96.38 189 LEU A N 1
ATOM 1476 C CA . LEU A 1 189 ? 4.336 -17 -8.023 1 96.38 189 LEU A CA 1
ATOM 1477 C C . LEU A 1 189 ? 4.441 -16.281 -9.359 1 96.38 189 LEU A C 1
ATOM 1479 O O . LEU A 1 189 ? 3.467 -15.688 -9.828 1 96.38 189 LEU A O 1
ATOM 1483 N N . GLY A 1 190 ? 5.621 -16.344 -9.922 1 96.56 190 GLY A N 1
ATOM 1484 C CA . GLY A 1 190 ? 5.816 -15.695 -11.203 1 96.56 190 GLY A CA 1
ATOM 1485 C C . GLY A 1 190 ? 4.934 -16.25 -12.305 1 96.56 190 GLY A C 1
ATOM 1486 O O . GLY A 1 190 ? 4.289 -15.5 -13.039 1 96.56 190 GLY A O 1
ATOM 1487 N N . MET A 1 191 ? 4.918 -17.578 -12.367 1 96.5 191 MET A N 1
ATOM 1488 C CA . MET A 1 191 ? 4.086 -18.234 -13.375 1 96.5 191 MET A CA 1
ATOM 1489 C C . MET A 1 191 ? 2.611 -17.922 -13.148 1 96.5 191 MET A C 1
ATOM 1491 O O . MET A 1 191 ? 1.887 -17.609 -14.094 1 96.5 191 MET A O 1
ATOM 1495 N N . GLY A 1 192 ? 2.197 -18.016 -11.914 1 96 192 GLY A N 1
ATOM 1496 C CA . GLY A 1 192 ? 0.814 -17.719 -11.578 1 96 192 GLY A CA 1
ATOM 1497 C C . GLY A 1 192 ? 0.428 -16.281 -11.891 1 96 192 GLY A C 1
ATOM 1498 O O . GLY A 1 192 ? -0.688 -16.016 -12.344 1 96 192 GLY A O 1
ATOM 1499 N N . PHE A 1 193 ? 1.35 -15.398 -11.688 1 94.56 193 PHE A N 1
ATOM 1500 C CA . PHE A 1 193 ? 1.141 -13.977 -11.93 1 94.56 193 PHE A CA 1
ATOM 1501 C C . PHE A 1 193 ? 0.759 -13.734 -13.391 1 94.56 193 PHE A C 1
ATOM 1503 O O . PHE A 1 193 ? -0.242 -13.07 -13.672 1 94.56 193 PHE A O 1
ATOM 1510 N N . THR A 1 194 ? 1.423 -14.281 -14.312 1 93 194 THR A N 1
ATOM 1511 C CA . THR A 1 194 ? 1.179 -14.039 -15.727 1 93 194 THR A CA 1
ATOM 1512 C C . THR A 1 194 ? -0.046 -14.812 -16.203 1 93 194 THR A C 1
ATOM 1514 O O . THR A 1 194 ? -0.818 -14.312 -17.031 1 93 194 THR A O 1
ATOM 1517 N N . GLN A 1 195 ? -0.233 -16 -15.664 1 93 195 GLN A N 1
ATOM 1518 C CA . GLN A 1 195 ? -1.332 -16.844 -16.125 1 93 195 GLN A CA 1
ATOM 1519 C C . GLN A 1 195 ? -2.668 -16.344 -15.578 1 93 195 GLN A C 1
ATOM 1521 O O . GLN A 1 195 ? -3.682 -16.375 -16.281 1 93 195 GLN A O 1
ATOM 1526 N N . ALA A 1 196 ? -2.666 -15.938 -14.312 1 90 196 ALA A N 1
ATOM 1527 C CA . ALA A 1 196 ? -3.904 -15.469 -13.695 1 90 196 ALA A CA 1
ATOM 1528 C C . ALA A 1 196 ? -4.328 -14.125 -14.281 1 90 196 ALA A C 1
ATOM 1530 O O . ALA A 1 196 ? -5.52 -13.859 -14.453 1 90 196 ALA A O 1
ATOM 1531 N N . LEU A 1 197 ? -3.348 -13.273 -14.539 1 79.06 197 LEU A N 1
ATOM 1532 C CA . LEU A 1 197 ? -3.639 -11.906 -14.961 1 79.06 197 LEU A CA 1
ATOM 1533 C C . LEU A 1 197 ? -3.639 -11.797 -16.484 1 79.06 197 LEU A C 1
ATOM 1535 O O . LEU A 1 197 ? -3.666 -10.688 -17.031 1 79.06 197 LEU A O 1
ATOM 1539 N N . SER A 1 198 ? -3.381 -12.828 -17.141 1 66 198 SER A N 1
ATOM 1540 C CA . SER A 1 198 ? -3.342 -12.812 -18.594 1 66 198 SER A CA 1
ATOM 1541 C C . SER A 1 198 ? -4.598 -12.172 -19.172 1 66 198 SER A C 1
ATOM 1543 O O . SER A 1 198 ? -4.547 -11.516 -20.219 1 66 198 SER A O 1
ATOM 1545 N N . ASN A 1 199 ? -5.617 -12.266 -18.469 1 59 199 ASN A N 1
ATOM 1546 C CA . ASN A 1 199 ? -6.855 -11.734 -19.016 1 59 199 ASN A CA 1
ATOM 1547 C C . ASN A 1 199 ? -7.289 -10.453 -18.312 1 59 199 ASN A C 1
ATOM 1549 O O . ASN A 1 199 ? -8.438 -10.023 -18.453 1 59 199 ASN A O 1
ATOM 1553 N N . ALA A 1 200 ? -6.523 -10.047 -17.328 1 54.41 200 ALA A N 1
ATOM 1554 C CA . ALA A 1 200 ? -6.883 -8.867 -16.547 1 54.41 200 ALA A CA 1
ATOM 1555 C C . ALA A 1 200 ? -7.348 -7.73 -17.453 1 54.41 200 ALA A C 1
ATOM 1557 O O . ALA A 1 200 ? -8.219 -6.945 -17.078 1 54.41 200 ALA A O 1
ATOM 1558 N N . ASP A 1 201 ? -6.82 -7.48 -18.625 1 53.31 201 ASP A N 1
ATOM 1559 C CA . ASP A 1 201 ? -7.359 -6.477 -19.531 1 53.31 201 ASP A CA 1
ATOM 1560 C C . ASP A 1 201 ? -8.727 -6.895 -20.062 1 53.31 201 ASP A C 1
ATOM 1562 O O . ASP A 1 201 ? -9.539 -6.047 -20.438 1 53.31 201 ASP A O 1
ATOM 1566 N N . ARG A 1 202 ? -8.922 -8.094 -20.094 1 52.03 202 ARG A N 1
ATOM 1567 C CA . ARG A 1 202 ? -10.117 -8.477 -20.844 1 52.03 202 ARG A CA 1
ATOM 1568 C C . ARG A 1 202 ? -11.359 -8.406 -19.953 1 52.03 202 ARG A C 1
ATOM 1570 O O . ARG A 1 202 ? -12.477 -8.281 -20.453 1 52.03 202 ARG A O 1
ATOM 1577 N N . HIS A 1 203 ? -11.039 -8.609 -18.625 1 54.56 203 HIS A N 1
ATOM 1578 C CA . HIS A 1 203 ? -12.234 -8.758 -17.812 1 54.56 203 HIS A CA 1
ATOM 1579 C C . HIS A 1 203 ? -12.609 -7.445 -17.141 1 54.56 203 HIS A C 1
ATOM 1581 O O . HIS A 1 203 ? -11.773 -6.824 -16.484 1 54.56 203 HIS A O 1
ATOM 1587 N N . ASN A 1 204 ? -13.43 -6.75 -17.703 1 60.84 204 ASN A N 1
ATOM 1588 C CA . ASN A 1 204 ? -14.219 -5.633 -17.188 1 60.84 204 ASN A CA 1
ATOM 1589 C C . ASN A 1 204 ? -13.906 -5.352 -15.727 1 60.84 204 ASN A C 1
ATOM 1591 O O . ASN A 1 204 ? -14.812 -5.312 -14.891 1 60.84 204 ASN A O 1
ATOM 1595 N N . ILE A 1 205 ? -12.617 -5.344 -15.43 1 66.06 205 ILE A N 1
ATOM 1596 C CA . ILE A 1 205 ? -12.203 -5.07 -14.062 1 66.06 205 ILE A CA 1
ATOM 1597 C C . ILE A 1 205 ? -12.797 -3.742 -13.594 1 66.06 205 ILE A C 1
ATOM 1599 O O . ILE A 1 205 ? -13.203 -3.611 -12.438 1 66.06 205 ILE A O 1
ATOM 1603 N N . GLN A 1 206 ? -12.859 -2.918 -14.57 1 64.88 206 GLN A N 1
ATOM 1604 C CA . GLN A 1 206 ? -13.328 -1.586 -14.203 1 64.88 206 GLN A CA 1
ATOM 1605 C C . GLN A 1 206 ? -14.758 -1.629 -13.68 1 64.88 206 GLN A C 1
ATOM 1607 O O . GLN A 1 206 ? -15.164 -0.76 -12.906 1 64.88 206 GLN A O 1
ATOM 1612 N N . ARG A 1 207 ? -15.391 -2.662 -14.047 1 75.38 207 ARG A N 1
ATOM 1613 C CA . ARG A 1 207 ? -16.797 -2.719 -13.648 1 75.38 207 ARG A CA 1
ATOM 1614 C C . ARG A 1 207 ? -16.938 -3.408 -12.297 1 75.38 207 ARG A C 1
ATOM 1616 O O . ARG A 1 207 ? -18.031 -3.428 -11.719 1 75.38 207 ARG A O 1
ATOM 1623 N N . ARG A 1 208 ? -15.742 -3.842 -11.828 1 83.62 208 ARG A N 1
ATOM 1624 C CA . ARG A 1 208 ? -15.789 -4.52 -10.539 1 83.62 208 ARG A CA 1
ATOM 1625 C C . ARG A 1 208 ? -15.898 -3.514 -9.398 1 83.62 208 ARG A C 1
ATOM 1627 O O . ARG A 1 208 ? -15.266 -2.453 -9.438 1 83.62 208 ARG A O 1
ATOM 1634 N N . ASP A 1 209 ? -16.688 -3.807 -8.398 1 82.31 209 ASP A N 1
ATOM 1635 C CA . ASP A 1 209 ? -16.797 -2.963 -7.215 1 82.31 209 ASP A CA 1
ATOM 1636 C C . ASP A 1 209 ? -15.508 -2.988 -6.398 1 82.31 209 ASP A C 1
ATOM 1638 O O . ASP A 1 209 ? -15.25 -2.08 -5.605 1 82.31 209 ASP A O 1
ATOM 1642 N N . ASP A 1 210 ? -14.727 -4.023 -6.652 1 89.06 210 ASP A N 1
ATOM 1643 C CA . ASP A 1 210 ? -13.484 -4.16 -5.895 1 89.06 210 ASP A CA 1
ATOM 1644 C C . ASP A 1 210 ? -12.266 -3.945 -6.793 1 89.06 210 ASP A C 1
ATOM 1646 O O . ASP A 1 210 ? -11.203 -4.52 -6.555 1 89.06 210 ASP A O 1
ATOM 1650 N N . ALA A 1 211 ? -12.422 -3.123 -7.855 1 90.19 211 ALA A N 1
ATOM 1651 C CA . ALA A 1 211 ? -11.391 -2.922 -8.867 1 90.19 211 ALA A CA 1
ATOM 1652 C C . ALA A 1 211 ? -10.109 -2.379 -8.242 1 90.19 211 ALA A C 1
ATOM 1654 O O . ALA A 1 211 ? -9.008 -2.793 -8.609 1 90.19 211 ALA A O 1
ATOM 1655 N N . LYS A 1 212 ? -10.242 -1.515 -7.309 1 87.88 212 LYS A N 1
ATOM 1656 C CA . LYS A 1 212 ? -9.078 -0.93 -6.637 1 87.88 212 LYS A CA 1
ATOM 1657 C C . LYS A 1 212 ? -8.289 -1.993 -5.879 1 87.88 212 LYS A C 1
ATOM 1659 O O . LYS A 1 212 ? -7.074 -2.1 -6.035 1 87.88 212 LYS A O 1
ATOM 1664 N N . ARG A 1 213 ? -8.969 -2.775 -5.121 1 91.44 213 ARG A N 1
ATOM 1665 C CA . ARG A 1 213 ? -8.32 -3.836 -4.355 1 91.44 213 ARG A CA 1
ATOM 1666 C C . ARG A 1 213 ? -7.613 -4.824 -5.281 1 91.44 213 ARG A C 1
ATOM 1668 O O . ARG A 1 213 ? -6.492 -5.254 -4.996 1 91.44 213 ARG A O 1
ATOM 1675 N N . TYR A 1 214 ? -8.352 -5.125 -6.352 1 93.44 214 TYR A N 1
ATOM 1676 C CA . TYR A 1 214 ? -7.77 -6.039 -7.328 1 93.44 214 TYR A CA 1
ATOM 1677 C C . TYR A 1 214 ? -6.484 -5.465 -7.914 1 93.44 214 TYR A C 1
ATOM 1679 O O . TYR A 1 214 ? -5.457 -6.145 -7.957 1 93.44 214 TYR A O 1
ATOM 1687 N N . ALA A 1 215 ? -6.57 -4.223 -8.312 1 93.5 215 ALA A N 1
ATOM 1688 C CA . ALA A 1 215 ? -5.43 -3.576 -8.953 1 93.5 215 ALA A CA 1
ATOM 1689 C C . ALA A 1 215 ? -4.242 -3.488 -8 1 93.5 215 ALA A C 1
ATOM 1691 O O . ALA A 1 215 ? -3.102 -3.74 -8.398 1 93.5 215 ALA A O 1
ATOM 1692 N N . PHE A 1 216 ? -4.473 -3.203 -6.766 1 92.75 216 PHE A N 1
ATOM 1693 C CA . PHE A 1 216 ? -3.389 -3.086 -5.797 1 92.75 216 PHE A CA 1
ATOM 1694 C C . PHE A 1 216 ? -2.82 -4.457 -5.453 1 92.75 216 PHE A C 1
ATOM 1696 O O . PHE A 1 216 ? -1.631 -4.586 -5.156 1 92.75 216 PHE A O 1
ATOM 1703 N N . GLY A 1 217 ? -3.682 -5.457 -5.488 1 95 217 GLY A N 1
ATOM 1704 C CA . GLY A 1 217 ? -3.166 -6.809 -5.367 1 95 217 GLY A CA 1
ATOM 1705 C C . GLY A 1 217 ? -2.17 -7.168 -6.453 1 95 217 GLY A C 1
ATOM 1706 O O . GLY A 1 217 ? -1.101 -7.711 -6.168 1 95 217 GLY A O 1
ATOM 1707 N N . VAL A 1 218 ? -2.541 -6.82 -7.66 1 95.62 218 VAL A N 1
ATOM 1708 C CA . VAL A 1 218 ? -1.682 -7.078 -8.812 1 95.62 218 VAL A CA 1
ATOM 1709 C C . VAL A 1 218 ? -0.39 -6.273 -8.68 1 95.62 218 VAL A C 1
ATOM 1711 O O . VAL A 1 218 ? 0.704 -6.809 -8.875 1 95.62 218 VAL A O 1
ATOM 1714 N N . LEU A 1 219 ? -0.554 -5.035 -8.312 1 95.75 219 LEU A N 1
ATOM 1715 C CA . LEU A 1 219 ? 0.596 -4.16 -8.102 1 95.75 219 LEU A CA 1
ATOM 1716 C C . LEU A 1 219 ? 1.513 -4.715 -7.02 1 95.75 219 LEU A C 1
ATOM 1718 O O . LEU A 1 219 ? 2.738 -4.684 -7.16 1 95.75 219 LEU A O 1
ATOM 1722 N N . GLY A 1 220 ? 0.909 -5.195 -5.977 1 95.5 220 GLY A N 1
ATOM 1723 C CA . GLY A 1 220 ? 1.667 -5.758 -4.871 1 95.5 220 GLY A CA 1
ATOM 1724 C C . GLY A 1 220 ? 2.52 -6.949 -5.277 1 95.5 220 GLY A C 1
ATOM 1725 O O . GLY A 1 220 ? 3.699 -7.02 -4.926 1 95.5 220 GLY A O 1
ATOM 1726 N N . ILE A 1 221 ? 1.964 -7.902 -5.992 1 96.31 221 ILE A N 1
ATOM 1727 C CA . ILE A 1 221 ? 2.695 -9.094 -6.406 1 96.31 221 ILE A CA 1
ATOM 1728 C C . ILE A 1 221 ? 3.83 -8.695 -7.352 1 96.31 221 ILE A C 1
ATOM 1730 O O . ILE A 1 221 ? 4.949 -9.195 -7.227 1 96.31 221 ILE A O 1
ATOM 1734 N N . GLY A 1 222 ? 3.432 -7.859 -8.352 1 96.69 222 GLY A N 1
ATOM 1735 C CA . GLY A 1 222 ? 4.477 -7.395 -9.258 1 96.69 222 GLY A CA 1
ATOM 1736 C C . GLY A 1 222 ? 5.641 -6.742 -8.531 1 96.69 222 GLY A C 1
ATOM 1737 O O . GLY A 1 222 ? 6.801 -7.043 -8.82 1 96.69 222 GLY A O 1
ATOM 1738 N N . SER A 1 223 ? 5.289 -5.875 -7.613 1 97 223 SER A N 1
ATOM 1739 C CA . SER A 1 223 ? 6.312 -5.199 -6.824 1 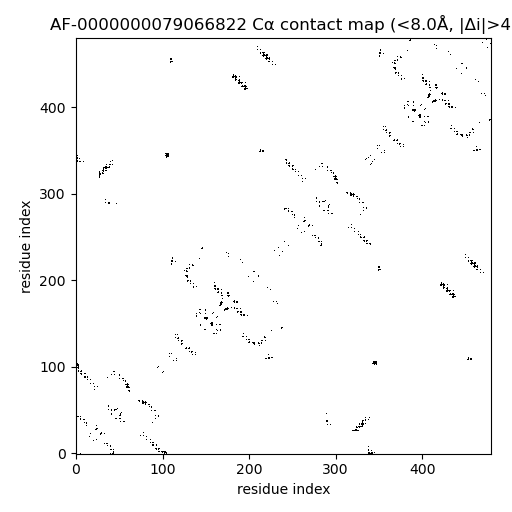97 223 SER A CA 1
ATOM 1740 C C . SER A 1 223 ? 7.148 -6.199 -6.027 1 97 223 SER A C 1
ATOM 1742 O O . SER A 1 223 ? 8.359 -6.035 -5.895 1 97 223 SER A O 1
ATOM 1744 N N . LEU A 1 224 ? 6.547 -7.234 -5.461 1 96.06 224 LEU A N 1
ATOM 1745 C CA . LEU A 1 224 ? 7.23 -8.234 -4.648 1 96.06 224 LEU A CA 1
ATOM 1746 C C . LEU A 1 224 ? 8.273 -8.984 -5.477 1 96.06 224 LEU A C 1
ATOM 1748 O O . LEU A 1 224 ? 9.398 -9.195 -5.02 1 96.06 224 LEU A O 1
ATOM 1752 N N . ILE A 1 225 ? 7.859 -9.43 -6.66 1 96.06 225 ILE A N 1
ATOM 1753 C CA . ILE A 1 225 ? 8.75 -10.18 -7.531 1 96.06 225 ILE A CA 1
ATOM 1754 C C . ILE A 1 225 ? 9.984 -9.328 -7.863 1 96.06 225 ILE A C 1
ATOM 1756 O O . ILE A 1 225 ? 11.117 -9.797 -7.723 1 96.06 225 ILE A O 1
ATOM 1760 N N . LEU A 1 226 ? 9.781 -8.078 -8.219 1 96.19 226 LEU A N 1
ATOM 1761 C CA . LEU A 1 226 ? 10.883 -7.188 -8.562 1 96.19 226 LEU A CA 1
ATOM 1762 C C . LEU A 1 226 ? 11.758 -6.91 -7.348 1 96.19 226 LEU A C 1
ATOM 1764 O O . LEU A 1 226 ? 12.984 -6.887 -7.453 1 96.19 226 LEU A O 1
ATOM 1768 N N . THR A 1 227 ? 11.117 -6.672 -6.246 1 94.25 227 THR A N 1
ATOM 1769 C CA . THR A 1 227 ? 11.828 -6.402 -5 1 94.25 227 THR A CA 1
ATOM 1770 C C . THR A 1 227 ? 12.734 -7.57 -4.629 1 94.25 227 THR A C 1
ATOM 1772 O O . THR A 1 227 ? 13.883 -7.367 -4.242 1 94.25 227 THR A O 1
ATOM 1775 N N . GLN A 1 228 ? 12.242 -8.789 -4.746 1 93.81 228 GLN A N 1
ATOM 1776 C CA . GLN A 1 228 ? 13.016 -9.969 -4.375 1 93.81 228 GLN A CA 1
ATOM 1777 C C . GLN A 1 228 ? 14.172 -10.195 -5.348 1 93.81 228 GLN A C 1
ATOM 1779 O O . GLN A 1 228 ? 15.258 -10.602 -4.938 1 93.81 228 GLN A O 1
ATOM 1784 N N . LEU A 1 229 ? 13.891 -9.961 -6.633 1 94.75 229 LEU A N 1
ATOM 1785 C CA . LEU A 1 229 ? 14.953 -10.086 -7.625 1 94.75 229 LEU A CA 1
ATOM 1786 C C . LEU A 1 229 ? 16.078 -9.109 -7.328 1 94.75 229 LEU A C 1
ATOM 1788 O O . LEU A 1 229 ? 17.266 -9.484 -7.379 1 94.75 229 LEU A O 1
ATOM 1792 N N . ARG A 1 230 ? 15.742 -7.859 -6.961 1 91.81 230 ARG A N 1
ATOM 1793 C CA . ARG A 1 230 ? 16.734 -6.852 -6.613 1 91.81 230 ARG A CA 1
ATOM 1794 C C . ARG A 1 230 ? 17.516 -7.258 -5.363 1 91.81 230 ARG A C 1
ATOM 1796 O O . ARG A 1 230 ? 18.719 -7.051 -5.285 1 91.81 230 ARG A O 1
ATOM 1803 N N . HIS A 1 231 ? 16.812 -7.727 -4.469 1 90.69 231 HIS A N 1
ATOM 1804 C CA . HIS A 1 231 ? 17.406 -8.078 -3.188 1 90.69 231 HIS A CA 1
ATOM 1805 C C . HIS A 1 231 ? 18.422 -9.203 -3.346 1 90.69 231 HIS A C 1
ATOM 1807 O O . HIS A 1 231 ? 19.516 -9.156 -2.76 1 90.69 231 HIS A O 1
ATOM 1813 N N . GLN A 1 232 ? 18.141 -10.195 -4.102 1 90.88 232 GLN A N 1
ATOM 1814 C CA . GLN A 1 232 ? 18.984 -11.383 -4.18 1 90.88 232 GLN A CA 1
ATOM 1815 C C . GLN A 1 232 ? 20.016 -11.25 -5.293 1 90.88 232 GLN A C 1
ATOM 1817 O O . GLN A 1 232 ? 21.109 -11.797 -5.195 1 90.88 232 GLN A O 1
ATOM 1822 N N . HIS A 1 233 ? 19.656 -10.469 -6.34 1 90.25 233 HIS A N 1
ATOM 1823 C CA . HIS A 1 233 ? 20.531 -10.469 -7.512 1 90.25 233 HIS A CA 1
ATOM 1824 C C . HIS A 1 233 ? 20.891 -9.055 -7.945 1 90.25 233 HIS A C 1
ATOM 1826 O O . HIS A 1 233 ? 21.344 -8.836 -9.062 1 90.25 233 HIS A O 1
ATOM 1832 N N . GLY A 1 234 ? 20.531 -8.094 -7.141 1 81.94 234 GLY A N 1
ATOM 1833 C CA . GLY A 1 234 ? 20.703 -6.691 -7.48 1 81.94 234 GLY A CA 1
ATOM 1834 C C . GLY A 1 234 ? 22.062 -6.383 -8.07 1 81.94 234 GLY A C 1
ATOM 1835 O O . GLY A 1 234 ? 22.188 -5.551 -8.969 1 81.94 234 GLY A O 1
ATOM 1836 N N . GLU A 1 235 ? 23.016 -6.953 -7.562 1 73.19 235 GLU A N 1
ATOM 1837 C CA . GLU A 1 235 ? 24.359 -6.715 -8.062 1 73.19 235 GLU A CA 1
ATOM 1838 C C . GLU A 1 235 ? 24.531 -7.262 -9.477 1 73.19 235 GLU A C 1
ATOM 1840 O O . GLU A 1 235 ? 25.344 -6.75 -10.25 1 73.19 235 GLU A O 1
ATOM 1845 N N . GLU A 1 236 ? 23.75 -8.195 -9.797 1 69.94 236 GLU A N 1
ATOM 1846 C CA . GLU A 1 236 ? 23.875 -8.859 -11.094 1 69.94 236 GLU A CA 1
ATOM 1847 C C . GLU A 1 236 ? 22.875 -8.305 -12.102 1 69.94 236 GLU A C 1
ATOM 1849 O O . GLU A 1 236 ? 23.047 -8.469 -13.312 1 69.94 236 GLU A O 1
ATOM 1854 N N . LEU A 1 237 ? 21.891 -7.652 -11.516 1 67.44 237 LEU A N 1
ATOM 1855 C CA . LEU A 1 237 ? 20.812 -7.211 -12.398 1 67.44 237 LEU A CA 1
ATOM 1856 C C . LEU A 1 237 ? 21.234 -5.973 -13.188 1 67.44 237 LEU A C 1
ATOM 1858 O O . LEU A 1 237 ? 21.938 -5.105 -12.664 1 67.44 237 LEU A O 1
ATOM 1862 N N . ASP A 1 238 ? 21.297 -6.062 -14.492 1 53.94 238 ASP A N 1
ATOM 1863 C CA . ASP A 1 238 ? 21.547 -4.898 -15.336 1 53.94 238 ASP A CA 1
ATOM 1864 C C . ASP A 1 238 ? 20.453 -3.852 -15.172 1 53.94 238 ASP A C 1
ATOM 1866 O O . ASP A 1 238 ? 19.484 -3.824 -15.945 1 53.94 238 ASP A O 1
ATOM 1870 N N . THR A 1 239 ? 20.391 -3.135 -13.969 1 55.53 239 THR A N 1
ATOM 1871 C CA . THR A 1 239 ? 19.312 -2.188 -13.68 1 55.53 239 THR A CA 1
ATOM 1872 C C . THR A 1 239 ? 19.484 -0.921 -14.516 1 55.53 239 THR A C 1
ATOM 1874 O O . THR A 1 239 ? 18.703 0.021 -14.383 1 55.53 239 THR A O 1
ATOM 1877 N N . ASP A 1 240 ? 20.5 -0.627 -15.32 1 46.12 240 ASP A N 1
ATOM 1878 C CA . ASP A 1 240 ? 20.719 0.509 -16.219 1 46.12 240 ASP A CA 1
ATOM 1879 C C . ASP A 1 240 ? 19.828 0.413 -17.453 1 46.12 240 ASP A C 1
ATOM 1881 O O . ASP A 1 240 ? 19.641 -0.674 -18 1 46.12 240 ASP A O 1
ATOM 1885 N N . MET B 1 1 ? 9.992 10.836 14.156 1 45.19 1 MET B N 1
ATOM 1886 C CA . MET B 1 1 ? 9.109 10.656 15.305 1 45.19 1 MET B CA 1
ATOM 1887 C C . MET B 1 1 ? 7.68 10.367 14.852 1 45.19 1 MET B C 1
ATOM 1889 O O . MET B 1 1 ? 7.207 10.945 13.867 1 45.19 1 MET B O 1
ATOM 1893 N N . GLU B 1 2 ? 7.059 9.375 15.523 1 56.88 2 GLU B N 1
ATOM 1894 C CA . GLU B 1 2 ? 5.664 9.039 15.266 1 56.88 2 GLU B CA 1
ATOM 1895 C C . GLU B 1 2 ? 4.746 10.219 15.57 1 56.88 2 GLU B C 1
ATOM 1897 O O . GLU B 1 2 ? 4.926 10.914 16.578 1 56.88 2 GLU B O 1
ATOM 1902 N N . ALA B 1 3 ? 3.928 10.5 14.57 1 63.78 3 ALA B N 1
ATOM 1903 C CA . ALA B 1 3 ? 3.023 11.641 14.703 1 63.78 3 ALA B CA 1
ATOM 1904 C C . ALA B 1 3 ? 2.252 11.578 16.016 1 63.78 3 ALA B C 1
ATOM 1906 O O . ALA B 1 3 ? 2.059 12.602 16.672 1 63.78 3 ALA B O 1
ATOM 1907 N N . ARG B 1 4 ? 1.913 10.453 16.438 1 67.12 4 ARG B N 1
ATOM 1908 C CA . ARG B 1 4 ? 1.134 10.312 17.672 1 67.12 4 ARG B CA 1
ATOM 1909 C C . ARG B 1 4 ? 1.958 10.711 18.891 1 67.12 4 ARG B C 1
ATOM 1911 O O . ARG B 1 4 ? 1.464 11.406 19.781 1 67.12 4 ARG B O 1
ATOM 1918 N N . ARG B 1 5 ? 3.189 10.133 18.984 1 66.69 5 ARG B N 1
ATOM 1919 C CA . ARG B 1 5 ? 4.07 10.477 20.094 1 66.69 5 ARG B CA 1
ATOM 1920 C C . ARG B 1 5 ? 4.371 11.969 20.125 1 66.69 5 ARG B C 1
ATOM 1922 O O . ARG B 1 5 ? 4.398 12.586 21.188 1 66.69 5 ARG B O 1
ATOM 1929 N N . ALA B 1 6 ? 4.59 12.492 18.953 1 76.44 6 ALA B N 1
ATOM 1930 C CA . ALA B 1 6 ? 4.852 13.922 18.844 1 76.44 6 ALA B CA 1
ATOM 1931 C C . ALA B 1 6 ? 3.672 14.742 19.359 1 76.44 6 ALA B C 1
ATOM 1933 O O . ALA B 1 6 ? 3.857 15.734 20.062 1 76.44 6 ALA B O 1
ATOM 1934 N N . VAL B 1 7 ? 2.471 14.273 19 1 83.75 7 VAL B N 1
ATOM 1935 C CA . VAL B 1 7 ? 1.26 14.961 19.438 1 83.75 7 VAL B CA 1
ATOM 1936 C C . VAL B 1 7 ? 1.159 14.938 20.953 1 83.75 7 VAL B C 1
ATOM 1938 O O . VAL B 1 7 ? 0.858 15.961 21.578 1 83.75 7 VAL B O 1
ATOM 1941 N N . GLU B 1 8 ? 1.402 13.805 21.516 1 80 8 GLU B N 1
ATOM 1942 C CA . GLU B 1 8 ? 1.349 13.688 22.969 1 80 8 GLU B CA 1
ATOM 1943 C C . GLU B 1 8 ? 2.375 14.602 23.641 1 80 8 GLU B C 1
ATOM 1945 O O . GLU B 1 8 ? 2.062 15.289 24.609 1 80 8 GLU B O 1
ATOM 1950 N N . SER B 1 9 ? 3.596 14.562 23.141 1 83.12 9 SER B N 1
ATOM 1951 C CA . SER B 1 9 ? 4.66 15.398 23.688 1 83.12 9 SER B CA 1
ATOM 1952 C C . SER B 1 9 ? 4.301 16.875 23.594 1 83.12 9 SER B C 1
ATOM 1954 O O . SER B 1 9 ? 4.512 17.641 24.547 1 83.12 9 SER B O 1
ATOM 1956 N N . LEU B 1 10 ? 3.73 17.297 22.438 1 90.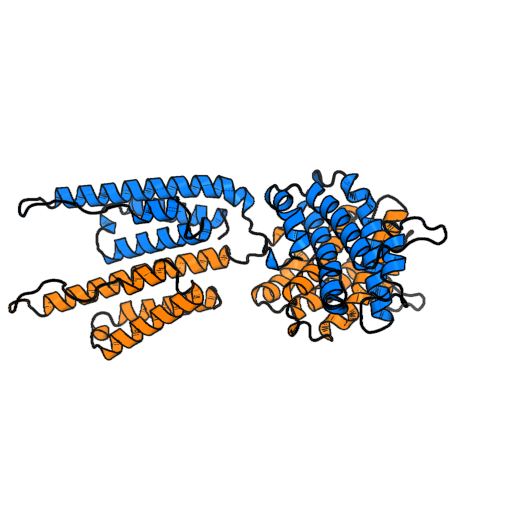94 10 LEU B N 1
ATOM 1957 C CA . LEU B 1 10 ? 3.365 18.688 22.234 1 90.94 10 LEU B CA 1
ATOM 1958 C C . LEU B 1 10 ? 2.219 19.094 23.156 1 90.94 10 LEU B C 1
ATOM 1960 O O . LEU B 1 10 ? 2.205 20.219 23.672 1 90.94 10 LEU B O 1
ATOM 1964 N N . LYS B 1 11 ? 1.323 18.234 23.375 1 91.06 11 LYS B N 1
ATOM 1965 C CA . LYS B 1 11 ? 0.231 18.516 24.297 1 91.06 11 LYS B CA 1
ATOM 1966 C C . LYS B 1 11 ? 0.752 18.703 25.719 1 91.06 11 LYS B C 1
ATOM 1968 O O . LYS B 1 11 ? 0.279 19.578 26.453 1 91.06 11 LYS B O 1
ATOM 1973 N N . GLN B 1 12 ? 1.642 17.922 26.094 1 89.5 12 GLN B N 1
ATOM 1974 C CA . GLN B 1 12 ? 2.25 18.047 27.422 1 89.5 12 GLN B CA 1
ATOM 1975 C C . GLN B 1 12 ? 2.99 19.375 27.562 1 89.5 12 GLN B C 1
ATOM 1977 O O . GLN B 1 12 ? 2.865 20.062 28.578 1 89.5 12 GLN B O 1
AT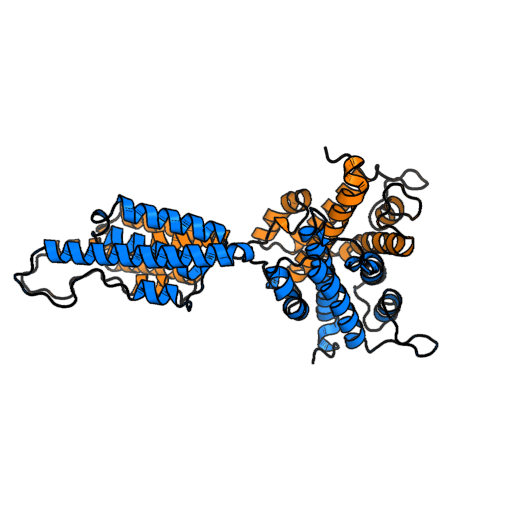OM 1982 N N . LEU B 1 13 ? 3.762 19.734 26.562 1 91.38 13 LEU B N 1
ATOM 1983 C CA . LEU B 1 13 ? 4.551 20.969 26.594 1 91.38 13 LEU B CA 1
ATOM 1984 C C . LEU B 1 13 ? 3.648 22.188 26.594 1 91.38 13 LEU B C 1
ATOM 1986 O O . LEU B 1 13 ? 3.936 23.188 27.266 1 91.38 13 LEU B O 1
ATOM 1990 N N . LYS B 1 14 ? 2.635 22.062 25.797 1 93.38 14 LYS B N 1
ATOM 1991 C CA . LYS B 1 14 ? 1.653 23.141 25.844 1 93.38 14 LYS B CA 1
ATOM 1992 C C . LYS B 1 14 ? 1.02 23.266 27.219 1 93.38 14 LYS B C 1
ATOM 1994 O O . LYS B 1 14 ? 0.84 24.375 27.734 1 93.38 14 LYS B O 1
ATOM 1999 N N . GLY B 1 15 ? 0.629 22.156 27.797 1 91.81 15 GLY B N 1
ATOM 2000 C CA . GLY B 1 15 ? 0.086 22.141 29.141 1 91.81 15 GLY B CA 1
ATOM 2001 C C . GLY B 1 15 ? 1.021 22.75 30.172 1 91.81 15 GLY B C 1
ATOM 2002 O O . GLY B 1 15 ? 0.579 23.469 31.062 1 91.81 15 GLY B O 1
ATOM 2003 N N . GLU B 1 16 ? 2.26 22.469 30.078 1 88.75 16 GLU B N 1
ATOM 2004 C CA . GLU B 1 16 ? 3.27 23.047 30.953 1 88.75 16 GLU B CA 1
ATOM 2005 C C . GLU B 1 16 ? 3.281 24.578 30.859 1 88.75 16 GLU B C 1
ATOM 2007 O O . GLU B 1 16 ? 3.359 25.266 31.875 1 88.75 16 GLU B O 1
ATOM 2012 N N . ALA B 1 17 ? 3.211 25.094 29.656 1 91.06 17 ALA B N 1
ATOM 2013 C CA . ALA B 1 17 ? 3.203 26.531 29.453 1 91.06 17 ALA B CA 1
ATOM 2014 C C . ALA B 1 17 ? 1.946 27.172 30.047 1 91.06 17 ALA B C 1
ATOM 2016 O O . ALA B 1 17 ? 2.01 28.25 30.641 1 91.06 17 ALA B O 1
ATOM 2017 N N . ASP B 1 18 ? 0.841 26.453 29.906 1 88.88 18 ASP B N 1
ATOM 2018 C CA . ASP B 1 18 ? -0.431 26.953 30.406 1 88.88 18 ASP B CA 1
ATOM 2019 C C . ASP B 1 18 ? -0.428 26.984 31.938 1 88.88 18 ASP B C 1
ATOM 2021 O O . ASP B 1 18 ? -0.975 27.906 32.531 1 88.88 18 ASP B O 1
ATOM 2025 N N . THR B 1 19 ? 0.164 26.062 32.531 1 89.5 19 THR B N 1
ATOM 2026 C CA . THR B 1 19 ? 0.159 25.922 33.969 1 89.5 19 THR B CA 1
ATOM 2027 C C . THR B 1 19 ? 1.217 26.828 34.625 1 89.5 19 THR B C 1
ATOM 2029 O O . THR B 1 19 ? 0.941 27.531 35.594 1 89.5 19 THR B O 1
ATOM 2032 N N . ARG B 1 20 ? 2.432 26.875 34.062 1 87.06 20 ARG B N 1
ATOM 2033 C CA . ARG B 1 20 ? 3.541 27.609 34.656 1 87.06 20 ARG B CA 1
ATOM 2034 C C . ARG B 1 20 ? 3.486 29.078 34.281 1 87.06 20 ARG B C 1
ATOM 2036 O O . ARG B 1 20 ? 3.832 29.953 35.094 1 87.06 20 ARG B O 1
ATOM 2043 N N . GLY B 1 21 ? 3.051 29.312 33.031 1 86.88 21 GLY B N 1
ATOM 2044 C CA . GLY B 1 21 ? 2.916 30.688 32.594 1 86.88 21 GLY B CA 1
ATOM 2045 C C . GLY B 1 21 ? 4.176 31.5 32.812 1 86.88 21 GLY B C 1
ATOM 2046 O O . GLY B 1 21 ? 5.23 31.188 32.25 1 86.88 21 GLY B O 1
ATOM 2047 N N . ILE B 1 22 ? 4.082 32.5 33.75 1 86.62 22 ILE B N 1
ATOM 2048 C CA . ILE B 1 22 ? 5.141 33.469 34 1 86.62 22 ILE B CA 1
ATOM 2049 C C . ILE B 1 22 ? 6.32 32.781 34.688 1 86.62 22 ILE B C 1
ATOM 2051 O O . ILE B 1 22 ? 7.453 33.25 34.625 1 86.62 22 ILE B O 1
ATOM 2055 N N . GLU B 1 23 ? 6.105 31.656 35.344 1 85.44 23 GLU B N 1
ATOM 2056 C CA . GLU B 1 23 ? 7.164 30.938 36.062 1 85.44 23 GLU B CA 1
ATOM 2057 C C . GLU B 1 23 ? 8.188 30.375 35.062 1 85.44 23 GLU B C 1
ATOM 2059 O O . GLU B 1 23 ? 9.273 29.953 35.469 1 85.44 23 GLU B O 1
ATOM 2064 N N . LEU B 1 24 ? 7.879 30.406 33.812 1 86 24 LEU B N 1
ATOM 2065 C CA . LEU B 1 24 ? 8.797 29.953 32.781 1 86 24 LEU B CA 1
ATOM 2066 C C . LEU B 1 24 ? 9.758 31.062 32.375 1 86 24 LEU B C 1
ATOM 2068 O O . LEU B 1 24 ? 10.711 30.828 31.609 1 86 24 LEU B O 1
ATOM 2072 N N . ARG B 1 25 ? 9.625 32.188 32.906 1 80.88 25 ARG B N 1
ATOM 2073 C CA . ARG B 1 25 ? 10.375 33.344 32.438 1 80.88 25 ARG B CA 1
ATOM 2074 C C . ARG B 1 25 ? 11.852 33.219 32.781 1 80.88 25 ARG B C 1
ATOM 2076 O O . ARG B 1 25 ? 12.711 33.594 31.969 1 80.88 25 ARG B O 1
ATOM 2083 N N . PRO B 1 26 ? 12.172 32.625 34.062 1 69.5 26 PRO B N 1
ATOM 2084 C CA . PRO B 1 26 ? 13.609 32.5 34.281 1 69.5 26 PRO B CA 1
ATOM 2085 C C . PRO B 1 26 ? 14.32 31.766 33.125 1 69.5 26 PRO B C 1
ATOM 2087 O O . PRO B 1 26 ? 13.758 30.844 32.531 1 69.5 26 PRO B O 1
ATOM 2090 N N . SER B 1 27 ? 15.445 32.281 32.75 1 66.25 27 SER B N 1
ATOM 2091 C CA . SER B 1 27 ? 16.172 31.922 31.547 1 66.25 27 SER B CA 1
ATOM 2092 C C . SER B 1 27 ? 16.359 30.406 31.453 1 66.25 27 SER B C 1
ATOM 2094 O O . SER B 1 27 ? 16.188 29.828 30.375 1 66.25 27 SER B O 1
ATOM 2096 N N . GLY B 1 28 ? 16.609 29.812 32.562 1 67.5 28 GLY B N 1
ATOM 2097 C CA . GLY B 1 28 ? 16.812 28.375 32.531 1 67.5 28 GLY B CA 1
ATOM 2098 C C . GLY B 1 28 ? 15.562 27.594 32.156 1 67.5 28 GLY B C 1
ATOM 2099 O O . GLY B 1 28 ? 15.602 26.703 31.297 1 67.5 28 GLY B O 1
ATOM 2100 N N . ALA B 1 29 ? 14.453 28 32.812 1 76.12 29 ALA B N 1
ATOM 2101 C CA . ALA B 1 29 ? 13.195 27.297 32.562 1 76.12 29 ALA B CA 1
ATOM 2102 C C . ALA B 1 29 ? 12.656 27.562 31.172 1 76.12 29 ALA B C 1
ATOM 2104 O O . ALA B 1 29 ? 12.172 26.656 30.5 1 76.12 29 ALA B O 1
ATOM 2105 N N . SER B 1 30 ? 12.828 28.797 30.734 1 83.62 30 SER B N 1
ATOM 2106 C CA . SER B 1 30 ? 12.352 29.203 29.406 1 83.62 30 SER B CA 1
ATOM 2107 C C . SER B 1 30 ? 13.148 28.516 28.297 1 83.62 30 SER B C 1
ATOM 2109 O O . SER B 1 30 ? 12.586 28.016 27.344 1 83.62 30 SER B O 1
ATOM 2111 N N . SER B 1 31 ? 14.5 28.5 28.562 1 75.44 31 SER B N 1
ATOM 2112 C CA . SER B 1 31 ? 15.383 27.891 27.562 1 75.44 31 SER B CA 1
ATOM 2113 C C . SER B 1 31 ? 15.125 26.391 27.438 1 75.44 31 SER B C 1
ATOM 2115 O O . SER B 1 31 ? 15.133 25.844 26.344 1 75.44 31 SER B O 1
ATOM 2117 N N . SER B 1 32 ? 14.93 25.812 28.594 1 77.44 32 SER B N 1
ATOM 2118 C CA . SER B 1 32 ? 14.648 24.375 28.594 1 77.44 32 SER B CA 1
ATOM 2119 C C . SER B 1 32 ? 13.344 24.062 27.859 1 77.44 32 SER B C 1
ATOM 2121 O O . SER B 1 32 ? 13.297 23.188 27 1 77.44 32 SER B O 1
ATOM 2123 N N . TRP B 1 33 ? 12.281 24.766 28.203 1 86.44 33 TRP B N 1
ATOM 2124 C CA . TRP B 1 33 ? 10.977 24.531 27.594 1 86.44 33 TRP B CA 1
ATOM 2125 C C . TRP B 1 33 ? 11.023 24.797 26.094 1 86.44 33 TRP B C 1
ATOM 2127 O O . TRP B 1 33 ? 10.555 23.969 25.297 1 86.44 33 TRP B O 1
ATOM 2137 N N . LYS B 1 34 ? 11.672 25.906 25.672 1 84.25 34 LYS B N 1
ATOM 2138 C CA . LYS B 1 34 ? 11.781 26.25 24.25 1 84.25 34 LYS B CA 1
ATOM 2139 C C . LYS B 1 34 ? 12.578 25.188 23.5 1 84.25 34 LYS B C 1
ATOM 2141 O O . LYS B 1 34 ? 12.211 24.812 22.375 1 84.25 34 LYS B O 1
ATOM 2146 N N . GLY B 1 35 ? 13.656 24.797 24.125 1 78.75 35 GLY B N 1
ATOM 2147 C CA . GLY B 1 35 ? 14.469 23.766 23.516 1 78.75 35 GLY B CA 1
ATOM 2148 C C . GLY B 1 35 ? 13.727 22.453 23.281 1 78.75 35 GLY B C 1
ATOM 2149 O O . GLY B 1 35 ? 13.875 21.828 22.234 1 78.75 35 GLY B O 1
ATOM 2150 N N . ARG B 1 36 ? 12.914 21.984 24.25 1 80.69 36 ARG B N 1
ATOM 2151 C CA . ARG B 1 36 ? 12.148 20.75 24.141 1 80.69 36 ARG B CA 1
ATOM 2152 C C . ARG B 1 36 ? 11.078 20.859 23.062 1 80.69 36 ARG B C 1
ATOM 2154 O O . ARG B 1 36 ? 10.898 19.953 22.266 1 80.69 36 ARG B O 1
ATOM 2161 N N . VAL B 1 37 ? 10.406 22.016 23.016 1 89.25 37 VAL B N 1
ATOM 2162 C CA . VAL B 1 37 ? 9.391 22.219 21.984 1 89.25 37 VAL B CA 1
ATOM 2163 C C . VAL B 1 37 ? 10.031 22.172 20.594 1 89.25 37 VAL B C 1
ATOM 2165 O O . VAL B 1 37 ? 9.547 21.469 19.703 1 89.25 37 VAL B O 1
ATOM 2168 N N . ARG B 1 38 ? 11.172 22.922 20.531 1 80.69 38 ARG B N 1
ATOM 2169 C CA . ARG B 1 38 ? 11.883 22.969 19.25 1 80.69 38 ARG B CA 1
ATOM 2170 C C . ARG B 1 38 ? 12.312 21.578 18.812 1 80.69 38 ARG B C 1
ATOM 2172 O O . ARG B 1 38 ? 12.18 21.219 17.641 1 80.69 38 ARG B O 1
ATOM 2179 N N . SER B 1 39 ? 12.797 20.812 19.688 1 74.06 39 SER B N 1
ATOM 2180 C CA . SER B 1 39 ? 13.242 19.453 19.391 1 74.06 39 SER B CA 1
ATOM 2181 C C . SER B 1 39 ? 12.102 18.594 18.859 1 74.06 39 SER B C 1
ATOM 2183 O O . SER B 1 39 ? 12.266 17.875 17.875 1 74.06 39 SER B O 1
ATOM 2185 N N . VAL B 1 40 ? 10.953 18.625 19.5 1 78.88 40 VAL B N 1
ATOM 2186 C CA . VAL B 1 40 ? 9.812 17.812 19.078 1 78.88 40 VAL B CA 1
ATOM 2187 C C . VAL B 1 40 ? 9.32 18.281 17.719 1 78.88 40 VAL B C 1
ATOM 2189 O O . VAL B 1 40 ? 8.992 17.453 16.859 1 78.88 40 VAL B O 1
ATOM 2192 N N . LEU B 1 41 ? 9.289 19.578 17.516 1 82.62 41 LEU B N 1
ATOM 2193 C CA . LEU B 1 41 ? 8.844 20.109 16.234 1 82.62 41 LEU B CA 1
ATOM 2194 C C . LEU B 1 41 ? 9.773 19.672 15.102 1 82.62 41 LEU B C 1
ATOM 2196 O O . LEU B 1 41 ? 9.305 19.203 14.062 1 82.62 41 LEU B O 1
ATOM 2200 N N . ILE B 1 42 ? 11.102 19.75 15.336 1 68.44 42 ILE B N 1
ATOM 2201 C CA . ILE B 1 42 ? 12.07 19.391 14.305 1 68.44 42 ILE B CA 1
ATOM 2202 C C . ILE B 1 42 ? 12 17.906 14.016 1 68.44 42 ILE B C 1
ATOM 2204 O O . ILE B 1 42 ? 11.977 17.484 12.852 1 68.44 42 ILE B O 1
ATOM 2208 N N . ARG B 1 43 ? 11.859 17.109 15.008 1 66.81 43 ARG B N 1
ATOM 2209 C CA . ARG B 1 43 ? 11.875 15.656 14.852 1 66.81 43 ARG B CA 1
ATOM 2210 C C . ARG B 1 43 ? 10.602 15.164 14.172 1 66.81 43 ARG B C 1
ATOM 2212 O O . ARG B 1 43 ? 10.625 14.164 13.453 1 66.81 43 ARG B O 1
ATOM 2219 N N . SER B 1 44 ? 9.523 15.906 14.438 1 71.06 44 SER B N 1
ATOM 2220 C CA . SER B 1 44 ? 8.242 15.422 13.953 1 71.06 44 SER B CA 1
ATOM 2221 C C . SER B 1 44 ? 7.883 16.062 12.617 1 71.06 44 SER B C 1
ATOM 2223 O O . SER B 1 44 ? 7.27 15.43 11.758 1 71.06 44 SER B O 1
ATOM 2225 N N . LEU B 1 45 ? 8.227 17.266 12.414 1 73.19 45 LEU B N 1
ATOM 2226 C CA . LEU B 1 45 ? 7.801 18 11.219 1 73.19 45 LEU B CA 1
ATOM 2227 C C . LEU B 1 45 ? 8.969 18.203 10.266 1 73.19 45 LEU B C 1
ATOM 2229 O O . LEU B 1 45 ? 8.766 18.422 9.062 1 73.19 45 LEU B O 1
ATOM 2233 N N . GLY B 1 46 ? 10.25 18.109 10.75 1 70.44 46 GLY B N 1
ATOM 2234 C CA . GLY B 1 46 ? 11.43 18.422 9.953 1 70.44 46 GLY B CA 1
ATOM 2235 C C . GLY B 1 46 ? 12 19.797 10.234 1 70.44 46 GLY B C 1
ATOM 2236 O O . GLY B 1 46 ? 11.258 20.734 10.547 1 70.44 46 GLY B O 1
ATOM 2237 N N . LYS B 1 47 ? 13.359 19.969 10.188 1 70.44 47 LYS B N 1
ATOM 2238 C CA . LYS B 1 47 ? 14.094 21.172 10.547 1 70.44 47 LYS B CA 1
ATOM 2239 C C . LYS B 1 47 ? 13.688 22.344 9.664 1 70.44 47 LYS B C 1
ATOM 2241 O O . LYS B 1 47 ? 13.656 23.5 10.125 1 70.44 47 LYS B O 1
ATOM 2246 N N . ASP B 1 48 ? 13.219 22.094 8.508 1 73.88 48 ASP B N 1
ATOM 2247 C CA . ASP B 1 48 ? 12.945 23.156 7.543 1 73.88 48 ASP B CA 1
ATOM 2248 C C . ASP B 1 48 ? 11.445 23.453 7.465 1 73.88 48 ASP B C 1
ATOM 2250 O O . ASP B 1 48 ? 10.992 24.172 6.582 1 73.88 48 ASP B O 1
ATOM 2254 N N . HIS B 1 49 ? 10.68 22.828 8.383 1 72.19 49 HIS B N 1
ATOM 2255 C CA . HIS B 1 49 ? 9.227 23.016 8.391 1 72.19 49 HIS B CA 1
ATOM 2256 C C . HIS B 1 49 ? 8.867 24.438 8.797 1 72.19 49 HIS B C 1
ATOM 2258 O O . HIS B 1 49 ? 9.508 25.031 9.664 1 72.19 49 HIS B O 1
ATOM 2264 N N . HIS B 1 50 ? 7.859 25.031 8.281 1 80.5 50 HIS B N 1
ATOM 2265 C CA . HIS B 1 50 ? 7.504 26.422 8.508 1 80.5 50 HIS B CA 1
ATOM 2266 C C . HIS B 1 50 ? 7.098 26.656 9.961 1 80.5 50 HIS B C 1
ATOM 2268 O O . HIS B 1 50 ? 7.355 27.734 10.516 1 80.5 50 HIS B O 1
ATOM 2274 N N . LEU B 1 51 ? 6.504 25.703 10.633 1 85.69 51 LEU B N 1
ATOM 2275 C CA . LEU B 1 51 ? 6.102 25.875 12.031 1 85.69 51 LEU B CA 1
ATOM 2276 C C . LEU B 1 51 ? 7.32 25.922 12.945 1 85.69 51 LEU B C 1
ATOM 2278 O O . LEU B 1 51 ? 7.273 26.531 14.016 1 85.69 51 LEU B O 1
ATOM 2282 N N . VAL B 1 52 ? 8.406 25.234 12.5 1 83.31 52 VAL B N 1
ATOM 2283 C CA . VAL B 1 52 ? 9.648 25.344 13.25 1 83.31 52 VAL B CA 1
ATOM 2284 C C . VAL B 1 52 ? 10.203 26.75 13.148 1 83.31 52 VAL B C 1
ATOM 2286 O O . VAL B 1 52 ? 10.602 27.359 14.156 1 83.31 52 VAL B O 1
ATOM 2289 N N . ALA B 1 53 ? 10.172 27.312 11.961 1 80.94 53 ALA B N 1
ATOM 2290 C CA . ALA B 1 53 ? 10.625 28.688 11.742 1 80.94 53 ALA B CA 1
ATOM 2291 C C . ALA B 1 53 ? 9.766 29.672 12.531 1 80.94 53 ALA B C 1
ATOM 2293 O O . ALA B 1 53 ? 10.281 30.609 13.133 1 80.94 53 ALA B O 1
ATOM 2294 N N . ASP B 1 54 ? 8.438 29.5 12.5 1 84.25 54 ASP B N 1
ATOM 2295 C CA . ASP B 1 54 ? 7.52 30.359 13.234 1 84.25 54 ASP B CA 1
ATOM 2296 C C . ASP B 1 54 ? 7.828 30.344 14.727 1 84.25 54 ASP B C 1
ATOM 2298 O O . ASP B 1 54 ? 7.785 31.375 15.391 1 84.25 54 ASP B O 1
ATOM 2302 N N . PHE B 1 55 ? 8.125 29.188 15.219 1 87.56 55 PHE B N 1
ATOM 2303 C CA . PHE B 1 55 ? 8.43 29.047 16.641 1 87.56 55 PHE B CA 1
ATOM 2304 C C . PHE B 1 55 ? 9.719 29.781 16.984 1 87.56 55 PHE B C 1
ATOM 2306 O O . PHE B 1 55 ? 9.797 30.453 18.016 1 87.56 55 PHE B O 1
ATOM 2313 N N . GLU B 1 56 ? 10.703 29.703 16.141 1 82.44 56 GLU B N 1
ATOM 2314 C CA . GLU B 1 56 ? 12.016 30.297 16.391 1 82.44 56 GLU B CA 1
ATOM 2315 C C . GLU B 1 56 ? 11.961 31.812 16.312 1 82.44 56 GLU B C 1
ATOM 2317 O O . GLU B 1 56 ? 12.797 32.5 16.906 1 82.44 56 GLU B O 1
ATOM 2322 N N . ARG B 1 57 ? 10.93 32.406 15.625 1 81.94 57 ARG B N 1
ATOM 2323 C CA . ARG B 1 57 ? 10.852 33.844 15.43 1 81.94 57 ARG B CA 1
ATOM 2324 C C . ARG B 1 57 ? 10.07 34.5 16.547 1 81.94 57 ARG B C 1
ATOM 2326 O O . ARG B 1 57 ? 9.984 35.719 16.609 1 81.94 57 ARG B O 1
ATOM 2333 N N . ILE B 1 58 ? 9.5 33.719 17.406 1 84.12 58 ILE B N 1
ATOM 2334 C CA . ILE B 1 58 ? 8.656 34.281 18.469 1 84.12 58 ILE B CA 1
ATOM 2335 C C . ILE B 1 58 ? 9.508 35.125 19.406 1 84.12 58 ILE B C 1
ATOM 2337 O O . ILE B 1 58 ? 10.594 34.719 19.828 1 84.12 58 ILE B O 1
ATOM 2341 N N . ARG B 1 59 ? 9.062 36.344 19.719 1 81.62 59 ARG B N 1
ATOM 2342 C CA . ARG B 1 59 ? 9.727 37.25 20.641 1 81.62 59 ARG B CA 1
ATOM 2343 C C . ARG B 1 59 ? 9.102 37.156 22.031 1 81.62 59 ARG B C 1
ATOM 2345 O O . ARG B 1 59 ? 7.883 37.062 22.172 1 81.62 59 ARG B O 1
ATOM 2352 N N . TYR B 1 60 ? 9.969 37.094 23.016 1 82.19 60 TYR B N 1
ATOM 2353 C CA . TYR B 1 60 ? 9.5 36.938 24.391 1 82.19 60 TYR B CA 1
ATOM 2354 C C . TYR B 1 60 ? 9.828 38.188 25.219 1 82.19 60 TYR B C 1
ATOM 2356 O O . TYR B 1 60 ? 9.727 38.156 26.453 1 82.19 60 TYR B O 1
ATOM 2364 N N . SER B 1 61 ? 10.352 39.219 24.578 1 81 61 SER B N 1
ATOM 2365 C CA . SER B 1 61 ? 10.695 40.469 25.25 1 81 61 SER B CA 1
ATOM 2366 C C . SER B 1 61 ? 10.312 41.688 24.406 1 81 61 SER B C 1
ATOM 2368 O O . SER B 1 61 ? 9.82 41.531 23.281 1 81 61 SER B O 1
ATOM 2370 N N . LEU B 1 62 ? 10.375 42.906 25 1 74.31 62 LEU B N 1
ATOM 2371 C CA . LEU B 1 62 ? 10.086 44.156 24.297 1 74.31 62 LEU B CA 1
ATOM 2372 C C . LEU B 1 62 ? 11.195 44.469 23.297 1 74.31 62 LEU B C 1
ATOM 2374 O O . LEU B 1 62 ? 12.375 44.281 23.594 1 74.31 62 LEU B O 1
ATOM 2378 N N . MET B 1 63 ? 10.844 44.75 22.094 1 71.75 63 MET B N 1
ATOM 2379 C CA . MET B 1 63 ? 11.828 45.156 21.094 1 71.75 63 MET B CA 1
ATOM 2380 C C . MET B 1 63 ? 12.414 46.531 21.422 1 71.75 63 MET B C 1
ATOM 2382 O O . MET B 1 63 ? 13.562 46.812 21.094 1 71.75 63 MET B O 1
ATOM 2386 N N . ALA B 1 64 ? 11.594 47.531 21.938 1 71.94 64 ALA B N 1
ATOM 2387 C CA . ALA B 1 64 ? 12.008 48.875 22.297 1 71.94 64 ALA B CA 1
ATOM 2388 C C . ALA B 1 64 ? 11.523 49.25 23.703 1 71.94 64 ALA B C 1
ATOM 2390 O O . ALA B 1 64 ? 10.383 48.938 24.062 1 71.94 64 ALA B O 1
ATOM 2391 N N . PHE B 1 65 ? 12.359 49.531 24.625 1 67.56 65 PHE B N 1
ATOM 2392 C CA . PHE B 1 65 ? 11.977 49.969 25.969 1 67.56 65 PHE B CA 1
ATOM 2393 C C . PHE B 1 65 ? 12.953 51.031 26.5 1 67.56 65 PHE B C 1
ATOM 2395 O O . PHE B 1 65 ? 14.031 51.219 25.938 1 67.56 65 PHE B O 1
ATOM 2402 N N . SER B 1 66 ? 12.352 51.844 27.281 1 69.5 66 SER B N 1
ATOM 2403 C CA . SER B 1 66 ? 13.156 52.844 27.953 1 69.5 66 SER B CA 1
ATOM 2404 C C . SER B 1 66 ? 13.453 52.438 29.391 1 69.5 66 SER B C 1
ATOM 2406 O O . SER B 1 66 ? 12.938 51.438 29.875 1 69.5 66 SER B O 1
ATOM 2408 N N . GLU B 1 67 ? 14.367 53.188 29.969 1 68.94 67 GLU B N 1
ATOM 2409 C CA . GLU B 1 67 ? 14.773 52.938 31.344 1 68.94 67 GLU B CA 1
ATOM 2410 C C . GLU B 1 67 ? 13.57 52.938 32.281 1 68.94 67 GLU B C 1
ATOM 2412 O O . GLU B 1 67 ? 13.562 52.219 33.281 1 68.94 67 GLU B O 1
ATOM 2417 N N . GLY B 1 68 ? 12.445 53.562 31.922 1 71.88 68 GLY B N 1
ATOM 2418 C CA . GLY B 1 68 ? 11.281 53.656 32.781 1 71.88 68 GLY B CA 1
ATOM 2419 C C . GLY B 1 68 ? 10.242 52.562 32.5 1 71.88 68 GLY B C 1
ATOM 2420 O O . GLY B 1 68 ? 9.172 52.562 33.094 1 71.88 68 GLY B O 1
ATOM 2421 N N . THR B 1 69 ? 10.656 51.656 31.688 1 76.75 69 THR B N 1
ATOM 2422 C CA . THR B 1 69 ? 9.703 50.594 31.359 1 76.75 69 THR B CA 1
ATOM 2423 C C . THR B 1 69 ? 9.516 49.656 32.531 1 76.75 69 THR B C 1
ATOM 2425 O O . THR B 1 69 ? 10.492 49.094 33.062 1 76.75 69 THR B O 1
ATOM 2428 N N . PRO B 1 70 ? 8.336 49.562 33.031 1 81.19 70 PRO B N 1
ATOM 2429 C CA . PRO B 1 70 ? 8.117 48.719 34.219 1 81.19 70 PRO B CA 1
ATOM 2430 C C . PRO B 1 70 ? 8.266 47.219 33.938 1 81.19 70 PRO B C 1
ATOM 2432 O O . PRO B 1 70 ? 8.148 46.812 32.781 1 81.19 70 PRO B O 1
ATOM 2435 N N . GLN B 1 71 ? 8.578 46.469 34.875 1 80.94 71 GLN B N 1
ATOM 2436 C CA . GLN B 1 71 ? 8.727 45 34.781 1 80.94 71 GLN B CA 1
ATOM 2437 C C . GLN B 1 71 ? 7.449 44.375 34.281 1 80.94 71 GLN B C 1
ATOM 2439 O O . GLN B 1 71 ? 7.504 43.375 33.562 1 80.94 71 GLN B O 1
ATOM 2444 N N . SER B 1 72 ? 6.383 45 34.594 1 87.44 72 SER B N 1
ATOM 2445 C CA . SER B 1 72 ? 5.094 44.469 34.156 1 87.44 72 SER B CA 1
ATOM 2446 C C . SER B 1 72 ? 4.977 44.438 32.656 1 87.44 72 SER B C 1
ATOM 2448 O O . SER B 1 72 ? 4.316 43.562 32.094 1 87.44 72 SER B O 1
ATOM 2450 N N . SER B 1 73 ? 5.648 45.375 32.062 1 84.44 73 SER B N 1
ATOM 2451 C CA . SER B 1 73 ? 5.629 45.406 30.609 1 84.44 73 SER B CA 1
ATOM 2452 C C . SER B 1 73 ? 6.422 44.25 30.016 1 84.44 73 SER B C 1
ATOM 2454 O O . SER B 1 73 ? 6.012 43.656 29.016 1 84.44 73 SER B O 1
ATOM 2456 N N . PHE B 1 74 ? 7.469 43.906 30.719 1 80.75 74 PHE B N 1
ATOM 2457 C CA . PHE B 1 74 ? 8.289 42.781 30.266 1 80.75 74 PHE B CA 1
ATOM 2458 C C . PHE B 1 74 ? 7.57 41.438 30.5 1 80.75 74 PHE B C 1
ATOM 2460 O O . PHE B 1 74 ? 7.637 40.531 29.672 1 80.75 74 PHE B O 1
ATOM 2467 N N . ASP B 1 75 ? 6.934 41.375 31.672 1 84.38 75 ASP B N 1
ATOM 2468 C CA . ASP B 1 75 ? 6.16 40.156 31.984 1 84.38 75 ASP B CA 1
ATOM 2469 C C . ASP B 1 75 ? 5.043 39.938 30.969 1 84.38 75 ASP B C 1
ATOM 2471 O O . ASP B 1 75 ? 4.797 38.812 30.531 1 84.38 75 ASP B O 1
ATOM 2475 N N . ALA B 1 76 ? 4.488 41.031 30.578 1 85.88 76 ALA B N 1
ATOM 2476 C CA . ALA B 1 76 ? 3.404 40.969 29.594 1 85.88 76 ALA B CA 1
ATOM 2477 C C . ALA B 1 76 ? 3.928 40.5 28.234 1 85.88 76 ALA B C 1
ATOM 2479 O O . ALA B 1 76 ? 3.285 39.688 27.562 1 85.88 76 ALA B O 1
ATOM 2480 N N . ALA B 1 77 ? 5.086 41.031 27.906 1 81.69 77 ALA B N 1
ATOM 2481 C CA . ALA B 1 77 ? 5.703 40.625 26.641 1 81.69 77 ALA B CA 1
ATOM 2482 C C . ALA B 1 77 ? 6.047 39.156 26.641 1 81.69 77 ALA B C 1
ATOM 2484 O O . ALA B 1 77 ? 5.824 38.469 25.641 1 81.69 77 ALA B O 1
ATOM 2485 N N . PHE B 1 78 ? 6.547 38.656 27.75 1 85.38 78 PHE B N 1
ATOM 2486 C CA . PHE B 1 78 ? 6.906 37.25 27.875 1 85.38 78 PHE B CA 1
ATOM 2487 C C . PHE B 1 78 ? 5.676 36.344 27.734 1 85.38 78 PHE B C 1
ATOM 2489 O O . PHE B 1 78 ? 5.707 35.375 27 1 85.38 78 PHE B O 1
ATOM 2496 N N . MET B 1 79 ? 4.656 36.781 28.422 1 89.19 79 MET B N 1
ATOM 2497 C CA . MET B 1 79 ? 3.443 35.969 28.375 1 89.19 79 MET B CA 1
ATOM 2498 C C . MET B 1 79 ? 2.834 35.969 26.969 1 89.19 79 MET B C 1
ATOM 2500 O O . MET B 1 79 ? 2.252 34.969 26.531 1 89.19 79 MET B O 1
ATOM 2504 N N . ARG B 1 80 ? 3.006 37.094 26.281 1 84.25 80 ARG B N 1
ATOM 2505 C CA . ARG B 1 80 ? 2.561 37.156 24.891 1 84.25 80 ARG B CA 1
ATOM 2506 C C . ARG B 1 80 ? 3.336 36.156 24.047 1 84.25 80 ARG B C 1
ATOM 2508 O O . ARG B 1 80 ? 2.756 35.469 23.188 1 84.25 80 ARG B O 1
ATOM 2515 N N . GLY B 1 81 ? 4.625 36.125 24.312 1 85.19 81 GLY B N 1
ATOM 2516 C CA . GLY B 1 81 ? 5.445 35.125 23.625 1 85.19 81 GLY B CA 1
ATOM 2517 C C . GLY B 1 81 ? 5.008 33.719 23.891 1 85.19 81 GLY B C 1
ATOM 2518 O O . GLY B 1 81 ? 4.914 32.906 22.953 1 85.19 81 GLY B O 1
ATOM 2519 N N . ILE B 1 82 ? 4.723 33.406 25.125 1 88.12 82 ILE B N 1
ATOM 2520 C CA . ILE B 1 82 ? 4.273 32.062 25.516 1 88.12 82 ILE B CA 1
ATOM 2521 C C . ILE B 1 82 ? 2.965 31.734 24.797 1 88.12 82 ILE B C 1
ATOM 2523 O O . ILE B 1 82 ? 2.781 30.625 24.312 1 88.12 82 ILE B O 1
ATOM 2527 N N . ARG B 1 83 ? 2.084 32.688 24.734 1 89.06 83 ARG B N 1
ATOM 2528 C CA . ARG B 1 83 ? 0.808 32.469 24.062 1 89.06 83 ARG B CA 1
ATOM 2529 C C . ARG B 1 83 ? 1.011 32.188 22.578 1 89.06 83 ARG B C 1
ATOM 2531 O O . ARG B 1 83 ? 0.364 31.312 22.016 1 89.06 83 ARG B O 1
ATOM 2538 N N . ASN B 1 84 ? 1.923 33 22 1 87.88 84 ASN B N 1
ATOM 2539 C CA . ASN B 1 84 ? 2.242 32.781 20.594 1 87.88 84 ASN B CA 1
ATOM 2540 C C . ASN B 1 84 ? 2.844 31.391 20.375 1 87.88 84 ASN B C 1
ATOM 2542 O O . ASN B 1 84 ? 2.508 30.719 19.406 1 87.88 84 ASN B O 1
ATOM 2546 N N . ALA B 1 85 ? 3.752 31 21.281 1 87.88 85 ALA B N 1
ATOM 2547 C CA . ALA B 1 85 ? 4.363 29.688 21.188 1 87.88 85 ALA B CA 1
ATOM 2548 C C . ALA B 1 85 ? 3.312 28.578 21.281 1 87.88 85 ALA B C 1
ATOM 2550 O O . ALA B 1 85 ? 3.342 27.609 20.516 1 87.88 85 ALA B O 1
ATOM 2551 N N . CYS B 1 86 ? 2.348 28.719 22.125 1 90.12 86 CYS B N 1
ATOM 2552 C CA . CYS B 1 86 ? 1.268 27.75 22.266 1 90.12 86 CYS B CA 1
ATOM 2553 C C . CYS B 1 86 ? 0.417 27.688 21 1 90.12 86 CYS B C 1
ATOM 2555 O O . CYS B 1 86 ? -0.062 26.625 20.625 1 90.12 86 CYS B O 1
ATOM 2557 N N . GLY B 1 87 ? 0.233 28.797 20.406 1 87.56 87 GLY B N 1
ATOM 2558 C CA . GLY B 1 87 ? -0.452 28.797 19.109 1 87.56 87 GLY B CA 1
ATOM 2559 C C . GLY B 1 87 ? 0.249 27.953 18.062 1 87.56 87 GLY B C 1
ATOM 2560 O O . GLY B 1 87 ? -0.396 27.203 17.328 1 87.56 87 GLY B O 1
ATOM 2561 N N . VAL B 1 88 ? 1.564 28.078 18.031 1 86 88 VAL B N 1
ATOM 2562 C CA . VAL B 1 88 ? 2.35 27.297 17.062 1 86 88 VAL B CA 1
ATOM 2563 C C . VAL B 1 88 ? 2.273 25.812 17.422 1 86 88 VAL B C 1
ATOM 2565 O O . VAL B 1 88 ? 2.145 24.969 16.531 1 86 88 VAL B O 1
ATOM 2568 N N . ILE B 1 89 ? 2.352 25.5 18.672 1 88.12 89 ILE B N 1
ATOM 2569 C CA . ILE B 1 89 ? 2.258 24.125 19.141 1 88.12 89 ILE B CA 1
ATOM 2570 C C . ILE B 1 89 ? 0.911 23.531 18.734 1 88.12 89 ILE B C 1
ATOM 2572 O O . ILE B 1 89 ? 0.844 22.391 18.266 1 88.12 89 ILE B O 1
ATOM 2576 N N . GLU B 1 90 ? -0.136 24.266 18.844 1 86.5 90 GLU B N 1
ATOM 2577 C CA . GLU B 1 90 ? -1.461 23.797 18.453 1 86.5 90 GLU B CA 1
ATOM 2578 C C . GLU B 1 90 ? -1.546 23.547 16.953 1 86.5 90 GLU B C 1
ATOM 2580 O O . GLU B 1 90 ? -2.154 22.562 16.516 1 86.5 90 GLU B O 1
ATOM 2585 N N . ALA B 1 91 ? -0.968 24.438 16.281 1 83.44 91 ALA B N 1
ATOM 2586 C CA . ALA B 1 91 ? -0.917 24.234 14.844 1 83.44 91 ALA B CA 1
ATOM 2587 C C . ALA B 1 91 ? -0.146 22.969 14.492 1 83.44 91 ALA B C 1
ATOM 2589 O O . ALA B 1 91 ? -0.529 22.219 13.586 1 83.44 91 ALA B O 1
ATOM 2590 N N . ALA B 1 92 ? 0.916 22.75 15.195 1 82.38 92 ALA B N 1
ATOM 2591 C CA . ALA B 1 92 ? 1.72 21.547 14.961 1 82.38 92 ALA B CA 1
ATOM 2592 C C . ALA B 1 92 ? 0.938 20.281 15.305 1 82.38 92 ALA B C 1
ATOM 2594 O O . ALA B 1 92 ? 0.98 19.297 14.57 1 82.38 92 ALA B O 1
ATOM 2595 N N . ILE B 1 93 ? 0.238 20.297 16.406 1 81.25 93 ILE B N 1
ATOM 2596 C CA . ILE B 1 93 ? -0.592 19.172 16.812 1 81.25 93 ILE B CA 1
ATOM 2597 C C . ILE B 1 93 ? -1.647 18.891 15.734 1 81.25 93 ILE B C 1
ATOM 2599 O O . ILE B 1 93 ? -1.867 17.75 15.352 1 81.25 93 ILE B O 1
ATOM 2603 N N . PHE B 1 94 ? -2.211 19.906 15.305 1 76.56 94 PHE B N 1
ATOM 2604 C CA . PHE B 1 94 ? -3.217 19.781 14.258 1 76.56 94 PHE B CA 1
ATOM 2605 C C . PHE B 1 94 ? -2.623 19.125 13.016 1 76.56 94 PHE B C 1
ATOM 2607 O O . PHE B 1 94 ? -3.221 18.219 12.438 1 76.56 94 PHE B O 1
ATOM 2614 N N . GLU B 1 95 ? -1.469 19.625 12.719 1 70.25 95 GLU B N 1
ATOM 2615 C CA . GLU B 1 95 ? -0.812 19.094 11.523 1 70.25 95 GLU B CA 1
ATOM 2616 C C . GLU B 1 95 ? -0.429 17.625 11.703 1 70.25 95 GLU B C 1
ATOM 2618 O O . GLU B 1 95 ? -0.603 16.828 10.789 1 70.25 95 GLU B O 1
ATOM 2623 N N . LEU B 1 96 ? 0.166 17.344 12.734 1 69.81 96 LEU B N 1
ATOM 2624 C CA . LEU B 1 96 ? 0.591 15.977 13.023 1 69.81 96 LEU B CA 1
ATOM 2625 C C . LEU B 1 96 ? -0.609 15.039 13.086 1 69.81 96 LEU B C 1
ATOM 2627 O O . LEU B 1 96 ? -0.526 13.891 12.656 1 69.81 96 LEU B O 1
ATOM 2631 N N . GLU B 1 97 ? -1.66 15.578 13.703 1 64.44 97 GLU B N 1
ATOM 2632 C CA . GLU B 1 97 ? -2.875 14.773 13.758 1 64.44 97 GLU B CA 1
ATOM 2633 C C . GLU B 1 97 ? -3.48 14.586 12.375 1 64.44 97 GLU B C 1
ATOM 2635 O O . GLU B 1 97 ? -4.004 13.523 12.055 1 64.44 97 GLU B O 1
ATOM 2640 N N . GLU B 1 98 ? -3.408 15.672 11.703 1 56.81 98 GLU B N 1
ATOM 2641 C CA . GLU B 1 98 ? -3.918 15.594 10.336 1 56.81 98 GLU B CA 1
ATOM 2642 C C . GLU B 1 98 ? -2.996 14.758 9.453 1 56.81 98 GLU B C 1
ATOM 2644 O O . GLU B 1 98 ? -3.465 14.016 8.586 1 56.81 98 GLU B O 1
ATOM 2649 N N . SER B 1 99 ? -1.664 15.125 9.469 1 50.28 99 SER B N 1
ATOM 2650 C CA . SER B 1 99 ? -0.678 14.367 8.703 1 50.28 99 SER B CA 1
ATOM 2651 C C . SER B 1 99 ? -0.64 12.906 9.148 1 50.28 99 SER B C 1
ATOM 2653 O O . SER B 1 99 ? -0.366 12.016 8.336 1 50.28 99 SER B O 1
ATOM 2655 N N . GLY B 1 100 ? -0.42 12.789 10.484 1 45.44 100 GLY B N 1
ATOM 2656 C CA . GLY B 1 100 ? -0.52 11.414 10.93 1 45.44 100 GLY B CA 1
ATOM 2657 C C . GLY B 1 100 ? -1.687 10.664 10.305 1 45.44 100 GLY B C 1
ATOM 2658 O O . GLY B 1 100 ? -1.624 9.445 10.117 1 45.44 100 GLY B O 1
ATOM 2659 N N . THR B 1 101 ? -2.799 11.438 10.195 1 41 101 THR B N 1
ATOM 2660 C CA . THR B 1 101 ? -3.902 10.867 9.43 1 41 101 THR B CA 1
ATOM 2661 C C . THR B 1 101 ? -3.541 10.766 7.953 1 41 101 THR B C 1
ATOM 2663 O O . THR B 1 101 ? -3.975 9.836 7.266 1 41 101 THR B O 1
ATOM 2666 N N . SER B 1 102 ? -3.043 11.859 7.355 1 38.62 102 SER B N 1
ATOM 2667 C CA . SER B 1 102 ? -2.703 12.023 5.945 1 38.62 102 SER B CA 1
ATOM 2668 C C . SER B 1 102 ? -1.453 11.227 5.586 1 38.62 102 SER B C 1
ATOM 2670 O O . SER B 1 102 ? -1.298 10.781 4.445 1 38.62 102 SER B O 1
ATOM 2672 N N . ASP B 1 103 ? -0.376 11.594 6.449 1 40.56 103 ASP B N 1
ATOM 2673 C CA . ASP B 1 103 ? 0.896 11.031 6.008 1 40.56 103 ASP B CA 1
ATOM 2674 C C . ASP B 1 103 ? 0.696 9.672 5.348 1 40.56 103 ASP B C 1
ATOM 2676 O O . ASP B 1 103 ? 0.785 9.547 4.125 1 40.56 103 ASP B O 1
ATOM 2680 N N . GLU B 1 104 ? 1.469 8.633 5.887 1 45.81 104 GLU B N 1
ATOM 2681 C CA . GLU B 1 104 ? 1.801 7.359 5.258 1 45.81 104 GLU B CA 1
ATOM 2682 C C . GLU B 1 104 ? 0.571 6.461 5.152 1 45.81 104 GLU B C 1
ATOM 2684 O O . GLU B 1 104 ? 0.64 5.266 5.449 1 45.81 104 GLU B O 1
ATOM 2689 N N . ALA B 1 105 ? -0.489 7.184 5.113 1 47.66 105 ALA B N 1
ATOM 2690 C CA . ALA B 1 105 ? -1.729 6.434 5.273 1 47.66 105 ALA B CA 1
ATOM 2691 C C . ALA B 1 105 ? -1.923 5.441 4.129 1 47.66 105 ALA B C 1
ATOM 2693 O O . ALA B 1 105 ? -1.846 5.816 2.955 1 47.66 105 ALA B O 1
ATOM 2694 N N . VAL B 1 106 ? -1.417 4.465 4.441 1 59.19 106 VAL B N 1
ATOM 2695 C CA . VAL B 1 106 ? -1.765 3.357 3.559 1 59.19 106 VAL B CA 1
ATOM 2696 C C . VAL B 1 106 ? -3.262 3.383 3.258 1 59.19 106 VAL B C 1
ATOM 2698 O O . VAL B 1 106 ? -4.082 3.512 4.172 1 59.19 106 VAL B O 1
ATOM 2701 N N . ASP B 1 107 ? -3.566 3.744 2.01 1 71.38 107 ASP B N 1
ATOM 2702 C CA . ASP B 1 107 ? -4.957 3.607 1.596 1 71.38 107 ASP B CA 1
ATOM 2703 C C . ASP B 1 107 ? -5.508 2.232 1.967 1 71.38 107 ASP B C 1
ATOM 2705 O O . ASP B 1 107 ? -5.277 1.251 1.257 1 71.38 107 ASP B O 1
ATOM 2709 N N . GLU B 1 108 ? -6.195 2.164 3.059 1 75.44 108 GLU B N 1
ATOM 2710 C CA . GLU B 1 108 ? -6.688 0.896 3.59 1 75.44 108 GLU B CA 1
ATOM 2711 C C . GLU B 1 108 ? -7.688 0.248 2.637 1 75.44 108 GLU B C 1
ATOM 2713 O O . GLU B 1 108 ? -7.895 -0.966 2.676 1 75.44 108 GLU B O 1
ATOM 2718 N N . THR B 1 109 ? -8.328 1.024 1.72 1 80.94 109 THR B N 1
ATOM 2719 C CA . THR B 1 109 ? -9.336 0.485 0.817 1 80.94 109 THR B CA 1
ATOM 2720 C C . THR B 1 109 ? -8.688 -0.271 -0.337 1 80.94 109 THR B C 1
ATOM 2722 O O . THR B 1 109 ? -9.375 -0.92 -1.128 1 80.94 109 THR B O 1
ATOM 2725 N N . ALA B 1 110 ? -7.363 -0.161 -0.363 1 88.56 110 ALA B N 1
ATOM 2726 C CA . ALA B 1 110 ? -6.598 -0.862 -1.391 1 88.56 110 ALA B CA 1
ATOM 2727 C C . ALA B 1 110 ? -6.445 -2.342 -1.049 1 88.56 110 ALA B C 1
ATOM 2729 O O . ALA B 1 110 ? -6.031 -3.141 -1.893 1 88.56 110 ALA B O 1
ATOM 2730 N N . PHE B 1 111 ? -6.832 -2.766 0.194 1 92.44 111 PHE B N 1
ATOM 2731 C CA . PHE B 1 111 ? -6.609 -4.133 0.656 1 92.44 111 PHE B CA 1
ATOM 2732 C C . PHE B 1 111 ? -7.91 -4.758 1.142 1 92.44 111 PHE B C 1
ATOM 2734 O O . PHE B 1 111 ? -8.875 -4.047 1.446 1 92.44 111 PHE B O 1
ATOM 2741 N N . ASP B 1 112 ? -7.945 -6.066 1.102 1 93.94 112 ASP B N 1
ATOM 2742 C CA . ASP B 1 112 ? -9.078 -6.785 1.68 1 93.94 112 ASP B CA 1
ATOM 2743 C C . ASP B 1 112 ? -9.383 -6.285 3.088 1 93.94 112 ASP B C 1
ATOM 2745 O O . ASP B 1 112 ? -8.492 -6.199 3.934 1 93.94 112 ASP B O 1
ATOM 2749 N N . PRO B 1 113 ? -10.641 -5.973 3.355 1 88.81 113 PRO B N 1
ATOM 2750 C CA . PRO B 1 113 ? -10.961 -5.309 4.621 1 88.81 113 PRO B CA 1
ATOM 2751 C C . PRO B 1 113 ? -10.664 -6.18 5.836 1 88.81 113 PRO B C 1
ATOM 2753 O O . PRO B 1 113 ? -10.211 -5.672 6.867 1 88.81 113 PRO B O 1
ATOM 2756 N N . ASP B 1 114 ? -10.914 -7.48 5.773 1 91.62 114 ASP B N 1
ATOM 2757 C CA . ASP B 1 114 ? -10.648 -8.367 6.902 1 91.62 114 ASP B CA 1
ATOM 2758 C C . ASP B 1 114 ? -9.148 -8.508 7.137 1 91.62 114 ASP B C 1
ATOM 2760 O O . ASP B 1 114 ? -8.688 -8.516 8.281 1 91.62 114 ASP B O 1
ATOM 2764 N N . LEU B 1 115 ? -8.492 -8.648 6.039 1 96.25 115 LEU B N 1
ATOM 2765 C CA . LEU B 1 115 ? -7.043 -8.75 6.145 1 96.25 115 LEU B CA 1
ATOM 2766 C C . LEU B 1 115 ? -6.453 -7.465 6.715 1 96.25 115 LEU B C 1
ATOM 2768 O O . LEU B 1 115 ? -5.598 -7.512 7.602 1 96.25 115 LEU B O 1
ATOM 2772 N N . TRP B 1 116 ? -6.879 -6.348 6.223 1 89.38 116 TRP B N 1
ATOM 2773 C CA . TRP B 1 116 ? -6.375 -5.066 6.711 1 89.38 116 TRP B CA 1
ATOM 2774 C C . TRP B 1 116 ? -6.648 -4.906 8.203 1 89.38 116 TRP B C 1
ATOM 2776 O O . TRP B 1 116 ? -5.77 -4.492 8.961 1 89.38 116 TRP B O 1
ATOM 2786 N N . SER B 1 117 ? -7.836 -5.25 8.594 1 87.81 117 SER B N 1
ATOM 2787 C CA . SER B 1 117 ? -8.195 -5.164 10 1 87.81 117 SER B CA 1
ATOM 2788 C C . SER B 1 117 ? -7.246 -5.988 10.867 1 87.81 117 SER B C 1
ATOM 2790 O O . SER B 1 117 ? -6.945 -5.609 12 1 87.81 117 SER B O 1
ATOM 2792 N N . HIS B 1 118 ? -6.816 -7.031 10.312 1 93.25 118 HIS B N 1
ATOM 2793 C CA . HIS B 1 118 ? -5.941 -7.953 11.031 1 93.25 118 HIS B CA 1
ATOM 2794 C C . HIS B 1 118 ? -4.52 -7.414 11.109 1 93.25 118 HIS B C 1
ATOM 2796 O O . HIS B 1 118 ? -3.83 -7.609 12.117 1 93.25 118 HIS B O 1
ATOM 2802 N N . VAL B 1 119 ? -4.039 -6.656 10.07 1 94.44 119 VAL B N 1
ATOM 2803 C CA . VAL B 1 119 ? -2.605 -6.391 9.992 1 94.44 119 VAL B CA 1
ATOM 2804 C C . VAL B 1 119 ? -2.346 -4.895 10.164 1 94.44 119 VAL B C 1
ATOM 2806 O O . VAL B 1 119 ? -1.2 -4.477 10.344 1 94.44 119 VAL B O 1
ATOM 2809 N N . HIS B 1 120 ? -3.314 -4.016 10.18 1 86 120 HIS B N 1
ATOM 2810 C CA . HIS B 1 120 ? -3.137 -2.57 10.078 1 86 120 HIS B CA 1
ATOM 2811 C C . HIS B 1 120 ? -2.289 -2.035 11.227 1 86 120 HIS B C 1
ATOM 2813 O O . HIS B 1 120 ? -1.494 -1.111 11.039 1 86 120 HIS B O 1
ATOM 2819 N N . THR B 1 121 ? -2.434 -2.635 12.398 1 81.25 121 THR B N 1
ATOM 2820 C CA . THR B 1 121 ? -1.649 -2.178 13.539 1 81.25 121 THR B CA 1
ATOM 2821 C C . THR B 1 121 ? -0.159 -2.389 13.289 1 81.25 121 THR B C 1
ATOM 2823 O O . THR B 1 121 ? 0.659 -1.526 13.617 1 81.25 121 THR B O 1
ATOM 2826 N N . HIS B 1 122 ? 0.164 -3.521 12.703 1 89.62 122 HIS B N 1
ATOM 2827 C CA . HIS B 1 122 ? 1.56 -3.807 12.391 1 89.62 122 HIS B CA 1
ATOM 2828 C C . HIS B 1 122 ? 2.084 -2.877 11.305 1 89.62 122 HIS B C 1
ATOM 2830 O O . HIS B 1 122 ? 3.26 -2.508 11.305 1 89.62 122 HIS B O 1
ATOM 2836 N N . VAL B 1 123 ? 1.221 -2.488 10.328 1 85.44 123 VAL B N 1
ATOM 2837 C CA . VAL B 1 123 ? 1.603 -1.556 9.273 1 85.44 123 VAL B CA 1
ATOM 2838 C C . VAL B 1 123 ? 1.902 -0.186 9.875 1 85.44 123 VAL B C 1
ATOM 2840 O O . VAL B 1 123 ? 2.943 0.411 9.594 1 85.44 123 VAL B O 1
ATOM 2843 N N . HIS B 1 124 ? 1.089 0.215 10.75 1 73.06 124 HIS B N 1
ATOM 2844 C CA . HIS B 1 124 ? 1.251 1.523 11.375 1 73.06 124 HIS B CA 1
ATOM 2845 C C . HIS B 1 124 ? 2.498 1.564 12.25 1 73.06 124 HIS B C 1
ATOM 2847 O O . HIS B 1 124 ? 3.16 2.6 12.352 1 73.06 124 HIS B O 1
ATOM 2853 N N . ASN B 1 125 ? 2.787 0.376 12.82 1 78.12 125 ASN B N 1
ATOM 2854 C CA . ASN B 1 125 ? 3.967 0.268 13.672 1 78.12 125 ASN B CA 1
ATOM 2855 C C . ASN B 1 125 ? 5.223 -0.023 12.859 1 78.12 125 ASN B C 1
ATOM 2857 O O . ASN B 1 125 ? 6.305 -0.206 13.422 1 78.12 125 ASN B O 1
ATOM 2861 N N . GLU B 1 126 ? 5.062 -0.122 11.633 1 81.19 126 GLU B N 1
ATOM 2862 C CA . GLU B 1 126 ? 6.152 -0.418 10.711 1 81.19 126 GLU B CA 1
ATOM 2863 C C . GLU B 1 126 ? 6.852 -1.724 11.078 1 81.19 126 GLU B C 1
ATOM 2865 O O . GLU B 1 126 ? 8.078 -1.81 11.031 1 81.19 126 GLU B O 1
ATOM 2870 N N . GLU B 1 127 ? 6.098 -2.627 11.625 1 87.69 127 GLU B N 1
ATOM 2871 C CA . GLU B 1 127 ? 6.559 -3.984 11.898 1 87.69 127 GLU B CA 1
ATOM 2872 C C . GLU B 1 127 ? 6.438 -4.863 10.656 1 87.69 127 GLU B C 1
ATOM 2874 O O . GLU B 1 127 ? 5.582 -5.75 10.602 1 87.69 127 GLU B O 1
ATOM 2879 N N . TRP B 1 128 ? 7.285 -4.688 9.789 1 89.81 128 TRP B N 1
ATOM 2880 C CA . TRP B 1 128 ? 7.141 -5.227 8.438 1 89.81 128 TRP B CA 1
ATOM 2881 C C . TRP B 1 128 ? 7.223 -6.75 8.453 1 89.81 128 TRP B C 1
ATOM 2883 O O . TRP B 1 128 ? 6.504 -7.422 7.707 1 89.81 128 TRP B O 1
ATOM 2893 N N . GLN B 1 129 ? 8.102 -7.32 9.266 1 91 129 GLN B N 1
ATOM 2894 C CA . GLN B 1 129 ? 8.164 -8.773 9.375 1 91 129 GLN B CA 1
ATOM 2895 C C . GLN B 1 129 ? 6.828 -9.352 9.828 1 91 129 GLN B C 1
ATOM 2897 O O . GLN B 1 129 ? 6.371 -10.367 9.305 1 91 129 GLN B O 1
ATOM 2902 N N . LYS B 1 130 ? 6.238 -8.703 10.766 1 91.69 130 LYS B N 1
ATOM 2903 C CA . LYS B 1 130 ? 4.949 -9.172 11.281 1 91.69 130 LYS B CA 1
ATOM 2904 C C . LYS B 1 130 ? 3.846 -8.977 10.242 1 91.69 130 LYS B C 1
ATOM 2906 O O . LYS B 1 130 ? 2.928 -9.797 10.148 1 91.69 130 LYS B O 1
ATOM 2911 N N . VAL B 1 131 ? 3.881 -7.879 9.5 1 93.31 131 VAL B N 1
ATOM 2912 C CA . VAL B 1 131 ? 2.904 -7.664 8.438 1 93.31 131 VAL B CA 1
ATOM 2913 C C . VAL B 1 131 ? 2.924 -8.844 7.473 1 93.31 131 VAL B C 1
ATOM 2915 O O . VAL B 1 131 ? 1.877 -9.414 7.156 1 93.31 131 VAL B O 1
ATOM 2918 N N . ALA B 1 132 ? 4.125 -9.266 7.074 1 93.81 132 ALA B N 1
ATOM 2919 C CA . ALA B 1 132 ? 4.27 -10.359 6.113 1 93.81 132 ALA B CA 1
ATOM 2920 C C . ALA B 1 132 ? 3.809 -11.688 6.711 1 93.81 132 ALA B C 1
ATOM 2922 O O . ALA B 1 132 ? 3.002 -12.398 6.109 1 93.81 132 ALA B O 1
ATOM 2923 N N . SER B 1 133 ? 4.258 -11.977 7.93 1 93.25 133 SER B N 1
ATOM 2924 C CA . SER B 1 133 ? 3.949 -13.266 8.547 1 93.25 133 SER B CA 1
ATOM 2925 C C . SER B 1 133 ? 2.465 -13.375 8.883 1 93.25 133 SER B C 1
ATOM 2927 O O . SER B 1 133 ? 1.842 -14.406 8.641 1 93.25 133 SER B O 1
ATOM 2929 N N . GLN B 1 134 ? 1.941 -12.289 9.414 1 93.94 134 GLN B N 1
ATOM 2930 C CA . GLN B 1 134 ? 0.529 -12.305 9.781 1 93.94 134 GLN B CA 1
ATOM 2931 C C . GLN B 1 134 ? -0.361 -12.352 8.547 1 93.94 134 GLN B C 1
ATOM 2933 O O . GLN B 1 134 ? -1.433 -12.961 8.562 1 93.94 134 GLN B O 1
ATOM 2938 N N . THR B 1 135 ? 0.037 -11.734 7.465 1 96 135 THR B N 1
ATOM 2939 C CA . THR B 1 135 ? -0.692 -11.836 6.207 1 96 135 THR B CA 1
ATOM 2940 C C . THR B 1 135 ? -0.773 -13.289 5.746 1 96 135 THR B C 1
ATOM 2942 O O . THR B 1 135 ? -1.854 -13.781 5.418 1 96 135 THR B O 1
ATOM 2945 N N . ALA B 1 136 ? 0.35 -14.016 5.75 1 93.94 136 ALA B N 1
ATOM 2946 C CA . ALA B 1 136 ? 0.403 -15.406 5.309 1 93.94 136 ALA B CA 1
ATOM 2947 C C . ALA B 1 136 ? -0.5 -16.297 6.168 1 93.94 136 ALA B C 1
ATOM 2949 O O . ALA B 1 136 ? -1.266 -17.094 5.645 1 93.94 136 ALA B O 1
ATOM 2950 N N . ILE B 1 137 ? -0.394 -16.047 7.434 1 93.75 137 ILE B N 1
ATOM 2951 C CA . ILE B 1 137 ? -1.167 -16.859 8.375 1 93.75 137 ILE B CA 1
ATOM 2952 C C . ILE B 1 137 ? -2.658 -16.594 8.172 1 93.75 137 ILE B C 1
ATOM 2954 O O . ILE B 1 137 ? -3.455 -17.531 8.086 1 93.75 137 ILE B O 1
ATOM 2958 N N . PHE B 1 138 ? -3.014 -15.383 8.117 1 95.88 138 PHE B N 1
ATOM 2959 C CA . PHE B 1 138 ? -4.414 -14.984 7.992 1 95.88 138 PHE B CA 1
ATOM 2960 C C . PHE B 1 138 ? -5.016 -15.531 6.703 1 95.88 138 PHE B C 1
ATOM 2962 O O . PHE B 1 138 ? -6.125 -16.062 6.707 1 95.88 138 PHE B O 1
ATOM 2969 N N . VAL B 1 139 ? -4.359 -15.375 5.582 1 96.38 139 VAL B N 1
ATOM 2970 C CA . VAL B 1 139 ? -4.863 -15.797 4.277 1 96.38 139 VAL B CA 1
ATOM 2971 C C . VAL B 1 139 ? -5.055 -17.312 4.262 1 96.38 139 VAL B C 1
ATOM 2973 O O . VAL B 1 139 ? -6.07 -17.812 3.773 1 96.38 139 VAL B O 1
ATOM 2976 N N . GLU B 1 140 ? -4.055 -18.016 4.785 1 94.75 140 GLU B N 1
ATOM 2977 C CA . GLU B 1 140 ? -4.176 -19.469 4.836 1 94.75 140 GLU B CA 1
ATOM 2978 C C . GLU B 1 140 ? -5.391 -19.891 5.656 1 94.75 140 GLU B C 1
ATOM 2980 O O . GLU B 1 140 ? -6.141 -20.781 5.25 1 94.75 140 GLU B O 1
ATOM 2985 N N . ASP B 1 141 ? -5.527 -19.266 6.738 1 95.06 141 ASP B N 1
ATOM 2986 C CA . ASP B 1 141 ? -6.66 -19.578 7.609 1 95.06 141 ASP B CA 1
ATOM 2987 C C . ASP B 1 141 ? -7.984 -19.281 6.918 1 95.06 141 ASP B C 1
ATOM 2989 O O . ASP B 1 141 ? -8.93 -20.062 6.992 1 95.06 141 ASP B O 1
ATOM 2993 N N . ARG B 1 142 ? -8.07 -18.156 6.289 1 94.94 142 ARG B N 1
ATOM 2994 C CA . ARG B 1 142 ? -9.305 -17.75 5.633 1 94.94 142 ARG B CA 1
ATOM 2995 C C . ARG B 1 142 ? -9.641 -18.672 4.465 1 94.94 142 ARG B C 1
ATOM 2997 O O . ARG B 1 142 ? -10.797 -19.062 4.285 1 94.94 142 ARG B O 1
ATOM 3004 N N . VAL B 1 143 ? -8.664 -19 3.668 1 94.94 143 VAL B N 1
ATOM 3005 C CA . VAL B 1 143 ? -8.891 -19.891 2.531 1 94.94 143 VAL B CA 1
ATOM 3006 C C . VAL B 1 143 ? -9.344 -21.266 3.023 1 94.94 143 VAL B C 1
ATOM 3008 O O . VAL B 1 143 ? -10.242 -21.875 2.441 1 94.94 143 VAL B O 1
ATOM 3011 N N . ARG B 1 144 ? -8.656 -21.734 4.086 1 94.06 144 ARG B N 1
ATOM 3012 C CA . ARG B 1 144 ? -9.039 -23.016 4.664 1 94.06 144 ARG B CA 1
ATOM 3013 C C . ARG B 1 144 ? -10.5 -23.016 5.078 1 94.06 144 ARG B C 1
ATOM 3015 O O . ARG B 1 144 ? -11.25 -23.922 4.73 1 94.06 144 ARG B O 1
ATOM 3022 N N . LYS B 1 145 ? -10.922 -21.969 5.727 1 92.56 145 LYS B N 1
ATOM 3023 C CA . LYS B 1 145 ? -12.289 -21.875 6.234 1 92.56 145 LYS B CA 1
ATOM 3024 C C . LYS B 1 145 ? -13.281 -21.641 5.098 1 92.56 145 LYS B C 1
ATOM 3026 O O . LYS B 1 145 ? -14.336 -22.281 5.055 1 92.56 145 LYS B O 1
ATOM 3031 N N . TRP B 1 146 ? -12.953 -20.766 4.184 1 92 146 TRP B N 1
ATOM 3032 C CA . TRP B 1 146 ? -13.859 -20.391 3.102 1 92 146 TRP B CA 1
ATOM 3033 C C . TRP B 1 146 ? -14.062 -21.562 2.141 1 92 146 TRP B C 1
ATOM 3035 O O . TRP B 1 146 ? -15.148 -21.719 1.565 1 92 146 TRP B O 1
ATOM 3045 N N . CYS B 1 147 ? -13 -22.359 2.01 1 91.88 147 CYS B N 1
ATOM 3046 C CA . CYS B 1 147 ? -13.062 -23.406 0.994 1 91.88 147 CYS B CA 1
ATOM 3047 C C . CYS B 1 147 ? -13.391 -24.75 1.617 1 91.88 147 CYS B C 1
ATOM 3049 O O . CYS B 1 147 ? -12.922 -25.781 1.151 1 91.88 147 CYS B O 1
ATOM 3051 N N . GLY B 1 148 ? -13.984 -24.781 2.781 1 87.94 148 GLY B N 1
ATOM 3052 C CA . GLY B 1 148 ? -14.625 -25.969 3.334 1 87.94 148 GLY B CA 1
ATOM 3053 C C . GLY B 1 148 ? -13.664 -26.891 4.066 1 87.94 148 GLY B C 1
ATOM 3054 O O . GLY B 1 148 ? -13.844 -28.109 4.086 1 87.94 148 GLY B O 1
ATOM 3055 N N . GLU B 1 149 ? -12.539 -26.438 4.547 1 90.69 149 GLU B N 1
ATOM 3056 C CA . GLU B 1 149 ? -11.57 -27.188 5.34 1 90.69 149 GLU B CA 1
ATOM 3057 C C . GLU B 1 149 ? -11.109 -28.453 4.605 1 90.69 149 GLU B C 1
ATOM 3059 O O . GLU B 1 149 ? -11.242 -29.562 5.125 1 90.69 149 GLU B O 1
ATOM 3064 N N . PRO B 1 150 ? -10.57 -28.266 3.469 1 90.25 150 PRO B N 1
ATOM 3065 C CA . PRO B 1 150 ? -10.148 -29.422 2.688 1 90.25 150 PRO B CA 1
ATOM 3066 C C . PRO B 1 150 ? -9.195 -30.344 3.459 1 90.25 150 PRO B C 1
ATOM 3068 O O . PRO B 1 150 ? -8.352 -29.859 4.219 1 90.25 150 PRO B O 1
ATOM 3071 N N . ARG B 1 151 ? -9.336 -31.641 3.26 1 90.25 151 ARG B N 1
ATOM 3072 C CA . ARG B 1 151 ? -8.547 -32.656 3.945 1 90.25 151 ARG B CA 1
ATOM 3073 C C . ARG B 1 151 ? -7.773 -33.531 2.949 1 90.25 151 ARG B C 1
ATOM 3075 O O . ARG B 1 151 ? -8.172 -33.625 1.786 1 90.25 151 ARG B O 1
ATOM 3082 N N . GLY B 1 152 ? -6.617 -33.969 3.447 1 88.5 152 GLY B N 1
ATOM 3083 C CA . GLY B 1 152 ? -5.852 -34.906 2.633 1 88.5 152 GLY B CA 1
ATOM 3084 C C . GLY B 1 152 ? -6.473 -36.281 2.561 1 88.5 152 GLY B C 1
ATOM 3085 O O . GLY B 1 152 ? -7.523 -36.531 3.154 1 88.5 152 GLY B O 1
ATOM 3086 N N . ASN B 1 153 ? -5.754 -37.125 1.795 1 86.69 153 ASN B N 1
ATOM 3087 C CA . ASN B 1 153 ? -6.258 -38.469 1.566 1 86.69 153 ASN B CA 1
ATOM 3088 C C . ASN B 1 153 ? -6.391 -39.25 2.873 1 86.69 153 ASN B C 1
ATOM 3090 O O . ASN B 1 153 ? -7.258 -40.125 3.002 1 86.69 153 ASN B O 1
ATOM 3094 N N . ASN B 1 154 ? -5.566 -38.969 3.879 1 90.12 154 ASN B N 1
ATOM 3095 C CA . ASN B 1 154 ? -5.598 -39.656 5.164 1 90.12 154 ASN B CA 1
ATOM 3096 C C . ASN B 1 154 ? -6.402 -38.875 6.199 1 90.12 154 ASN B C 1
ATOM 3098 O O . ASN B 1 154 ? -6.277 -39.125 7.398 1 90.12 154 ASN B O 1
ATOM 3102 N N . GLY B 1 155 ? -7.117 -37.844 5.75 1 88.44 155 GLY B N 1
ATOM 3103 C CA . GLY B 1 155 ? -8.008 -37.094 6.633 1 88.44 155 GLY B CA 1
ATOM 3104 C C . GLY B 1 155 ? -7.316 -35.938 7.348 1 88.44 155 GLY B C 1
ATOM 3105 O O . GLY B 1 155 ? -7.938 -35.25 8.148 1 88.44 155 GLY B O 1
ATOM 3106 N N . GLN B 1 156 ? -6.062 -35.781 7.066 1 89 156 GLN B N 1
ATOM 3107 C CA . GLN B 1 156 ? -5.344 -34.719 7.75 1 89 156 GLN B CA 1
ATOM 3108 C C . GLN B 1 156 ? -5.684 -33.344 7.156 1 89 156 GLN B C 1
ATOM 3110 O O . GLN B 1 156 ? -5.977 -33.25 5.961 1 89 156 GLN B O 1
ATOM 3115 N N . ALA B 1 157 ? -5.672 -32.406 8.031 1 89 157 ALA B N 1
ATOM 3116 C CA . ALA B 1 157 ? -5.848 -31.031 7.547 1 89 157 ALA B CA 1
ATOM 3117 C C . ALA B 1 157 ? -4.715 -30.625 6.605 1 89 157 ALA B C 1
ATOM 3119 O O . ALA B 1 157 ? -3.547 -30.922 6.871 1 89 157 ALA B O 1
ATOM 3120 N N . LEU B 1 158 ? -5.117 -30.078 5.512 1 90.94 158 LEU B N 1
ATOM 3121 C CA . LEU B 1 158 ? -4.113 -29.609 4.562 1 90.94 158 LEU B CA 1
ATOM 3122 C C . LEU B 1 158 ? -3.613 -28.219 4.941 1 90.94 158 LEU B C 1
ATOM 3124 O O . LEU B 1 158 ? -4.379 -27.406 5.445 1 90.94 158 LEU B O 1
ATOM 3128 N N . VAL B 1 159 ? -2.285 -28.031 4.723 1 89.81 159 VAL B N 1
ATOM 3129 C CA . VAL B 1 159 ? -1.682 -26.734 5.027 1 89.81 159 VAL B CA 1
ATOM 3130 C C . VAL B 1 159 ? -0.772 -26.312 3.881 1 89.81 159 VAL B C 1
ATOM 3132 O O . VAL B 1 159 ? -0.416 -27.109 3.023 1 89.81 159 VAL B O 1
ATOM 3135 N N . GLY B 1 160 ? -0.489 -25.016 3.832 1 91.81 160 GLY B N 1
ATOM 3136 C CA . GLY B 1 160 ? 0.482 -24.469 2.895 1 91.81 160 GLY B CA 1
ATOM 3137 C C . GLY B 1 160 ? 0.144 -24.781 1.446 1 91.81 160 GLY B C 1
ATOM 3138 O O . GLY B 1 160 ? -0.98 -24.531 1.003 1 91.81 160 GLY B O 1
ATOM 3139 N N . LYS B 1 161 ? 1.117 -25.266 0.774 1 93.62 161 LYS B N 1
ATOM 3140 C CA . LYS B 1 161 ? 0.982 -25.562 -0.649 1 93.62 161 LYS B CA 1
ATOM 3141 C C . LYS B 1 161 ? -0.149 -26.547 -0.899 1 93.62 161 LYS B C 1
ATOM 3143 O O . LYS B 1 161 ? -0.909 -26.406 -1.858 1 93.62 161 LYS B O 1
ATOM 3148 N N . GLY B 1 162 ? -0.207 -27.547 -0.057 1 94.38 162 GLY B N 1
ATOM 3149 C CA . GLY B 1 162 ? -1.238 -28.562 -0.219 1 94.38 162 GLY B CA 1
ATOM 3150 C C . GLY B 1 162 ? -2.645 -28 -0.084 1 94.38 162 GLY B C 1
ATOM 3151 O O . GLY B 1 162 ? -3.557 -28.438 -0.792 1 94.38 162 GLY B O 1
ATOM 3152 N N . LEU B 1 163 ? -2.857 -27.125 0.818 1 95.25 163 LEU B N 1
ATOM 3153 C CA . LEU B 1 163 ? -4.156 -26.484 1.005 1 95.25 163 LEU B CA 1
ATOM 3154 C C . LEU B 1 163 ? -4.609 -25.781 -0.276 1 95.25 163 LEU B C 1
ATOM 3156 O O . LEU B 1 163 ? -5.723 -26.016 -0.752 1 95.25 163 LEU B O 1
ATOM 3160 N N . PHE B 1 164 ? -3.766 -24.969 -0.875 1 96.56 164 PHE B N 1
ATOM 3161 C CA . PHE B 1 164 ? -4.121 -24.203 -2.057 1 96.56 164 PHE B CA 1
ATOM 3162 C C . PHE B 1 164 ? -4.258 -25.109 -3.277 1 96.56 164 PHE B C 1
ATOM 3164 O O . PHE B 1 164 ? -5.094 -24.859 -4.148 1 96.56 164 PHE B O 1
ATOM 3171 N N . ALA B 1 165 ? -3.377 -26.141 -3.348 1 96.06 165 ALA B N 1
ATOM 3172 C CA . ALA B 1 165 ? -3.479 -27.109 -4.438 1 96.06 165 ALA B CA 1
ATOM 3173 C C . ALA B 1 165 ? -4.855 -27.781 -4.457 1 96.06 165 ALA B C 1
ATOM 3175 O O . ALA B 1 165 ? -5.426 -28 -5.527 1 96.06 165 ALA B O 1
ATOM 3176 N N . ALA B 1 166 ? -5.332 -28.016 -3.312 1 95.5 166 ALA B N 1
ATOM 3177 C CA . ALA B 1 166 ? -6.629 -28.672 -3.211 1 95.5 166 ALA B CA 1
ATOM 3178 C C . ALA B 1 166 ? -7.77 -27.672 -3.369 1 95.5 166 ALA B C 1
ATOM 3180 O O . ALA B 1 166 ? -8.719 -27.906 -4.121 1 95.5 166 ALA B O 1
ATOM 3181 N N . ALA B 1 167 ? -7.742 -26.547 -2.689 1 95.25 167 ALA B N 1
ATOM 3182 C CA . ALA B 1 167 ? -8.812 -25.547 -2.643 1 95.25 167 ALA B CA 1
ATOM 3183 C C . ALA B 1 167 ? -9.055 -24.938 -4.02 1 95.25 167 ALA B C 1
ATOM 3185 O O . ALA B 1 167 ? -10.195 -24.641 -4.379 1 95.25 167 ALA B O 1
ATOM 3186 N N . LEU B 1 168 ? -7.922 -24.812 -4.816 1 96.5 168 LEU B N 1
ATOM 3187 C CA . LEU B 1 168 ? -8.031 -24.109 -6.094 1 96.5 168 LEU B CA 1
ATOM 3188 C C . LEU B 1 168 ? -7.746 -25.062 -7.254 1 96.5 168 LEU B C 1
ATOM 3190 O O . LEU B 1 168 ? -7.289 -24.625 -8.312 1 96.5 168 LEU B O 1
ATOM 3194 N N . ALA B 1 169 ? -7.973 -26.297 -7.051 1 95.38 169 ALA B N 1
ATOM 3195 C CA . ALA B 1 169 ? -7.789 -27.297 -8.109 1 95.38 169 ALA B CA 1
ATOM 3196 C C . ALA B 1 169 ? -8.727 -27.016 -9.281 1 95.38 169 ALA B C 1
ATOM 3198 O O . ALA B 1 169 ? -9.734 -26.328 -9.133 1 95.38 169 ALA B O 1
ATOM 3199 N N . ASN B 1 170 ? -8.336 -27.531 -10.445 1 93.62 170 ASN B N 1
ATOM 3200 C CA . ASN B 1 170 ? -9.102 -27.297 -11.664 1 93.62 170 ASN B CA 1
ATOM 3201 C C . ASN B 1 170 ? -10.547 -27.781 -11.516 1 93.62 170 ASN B C 1
ATOM 3203 O O . ASN B 1 170 ? -11.453 -27.219 -12.117 1 93.62 170 ASN B O 1
ATOM 3207 N N . ASP B 1 171 ? -10.742 -28.766 -10.734 1 92.06 171 ASP B N 1
ATOM 3208 C CA . ASP B 1 171 ? -12.078 -29.312 -10.562 1 92.06 171 ASP B CA 1
ATOM 3209 C C . ASP B 1 171 ? -12.664 -28.953 -9.203 1 92.06 171 ASP B C 1
ATOM 3211 O O . ASP B 1 171 ? -13.672 -29.516 -8.781 1 92.06 171 ASP B O 1
ATOM 3215 N N . ALA B 1 172 ? -11.984 -28.078 -8.477 1 91.94 172 ALA B N 1
ATOM 3216 C CA . ALA B 1 172 ? -12.461 -27.688 -7.152 1 91.94 172 ALA B CA 1
ATOM 3217 C C . ALA B 1 172 ? -13.617 -26.688 -7.254 1 91.94 172 ALA B C 1
ATOM 3219 O O . ALA B 1 172 ? -13.727 -25.953 -8.242 1 91.94 172 ALA B O 1
ATOM 3220 N N . GLN B 1 173 ? -14.438 -26.672 -6.289 1 91.69 173 GLN B N 1
ATOM 3221 C CA . GLN B 1 173 ? -15.594 -25.781 -6.211 1 91.69 173 GLN B CA 1
ATOM 3222 C C . GLN B 1 173 ? -15.164 -24.312 -6.215 1 91.69 173 GLN B C 1
ATOM 3224 O O . GLN B 1 173 ? -15.859 -23.469 -6.77 1 91.69 173 GLN B O 1
ATOM 3229 N N . TYR B 1 174 ? -13.969 -24.016 -5.66 1 93.81 174 TYR B N 1
ATOM 3230 C CA . TYR B 1 174 ? -13.594 -22.609 -5.438 1 93.81 174 TYR B CA 1
ATOM 3231 C C . TYR B 1 174 ? -12.445 -22.203 -6.352 1 93.81 174 TYR B C 1
ATOM 3233 O O . TYR B 1 174 ? -11.68 -21.297 -6.027 1 93.81 174 TYR B O 1
ATOM 3241 N N . ARG B 1 175 ? -12.297 -22.891 -7.449 1 94.12 175 ARG B N 1
ATOM 3242 C CA . ARG B 1 175 ? -11.281 -22.484 -8.414 1 94.12 175 ARG B CA 1
ATOM 3243 C C . ARG B 1 175 ? -11.5 -21.031 -8.844 1 94.12 175 ARG B C 1
ATOM 3245 O O . ARG B 1 175 ? -12.617 -20.531 -8.781 1 94.12 175 ARG B O 1
ATOM 3252 N N . LEU B 1 176 ? -10.453 -20.391 -9.242 1 93.31 176 LEU B N 1
ATOM 3253 C CA . LEU B 1 176 ? -10.516 -18.969 -9.609 1 93.31 176 LEU B CA 1
ATOM 3254 C C . LEU B 1 176 ? -10.133 -18.781 -11.078 1 93.31 176 LEU B C 1
ATOM 3256 O O . LEU B 1 176 ? -9.18 -19.391 -11.562 1 93.31 176 LEU B O 1
ATOM 3260 N N . GLY B 1 177 ? -10.859 -17.922 -11.711 1 90.06 177 GLY B N 1
ATOM 3261 C CA . GLY B 1 177 ? -10.648 -17.656 -13.125 1 90.06 177 GLY B CA 1
ATOM 3262 C C . GLY B 1 177 ? -11.773 -18.188 -14 1 90.06 177 GLY B C 1
ATOM 3263 O O . GLY B 1 177 ? -12.641 -18.922 -13.531 1 90.06 177 GLY B O 1
ATOM 3264 N N . LYS B 1 178 ? -11.742 -17.906 -15.234 1 87.19 178 LYS B N 1
ATOM 3265 C CA . LYS B 1 178 ? -12.836 -18.25 -16.141 1 87.19 178 LYS B CA 1
ATOM 3266 C C . LYS B 1 178 ? -12.422 -19.359 -17.109 1 87.19 178 LYS B C 1
ATOM 3268 O O . LYS B 1 178 ? -13.266 -20.078 -17.641 1 87.19 178 LYS B O 1
ATOM 3273 N N . GLU B 1 179 ? -11.156 -19.516 -17.344 1 89.5 179 GLU B N 1
ATOM 3274 C CA . GLU B 1 179 ? -10.625 -20.484 -18.297 1 89.5 179 GLU B CA 1
ATOM 3275 C C . GLU B 1 179 ? -9.508 -21.312 -17.688 1 89.5 179 GLU B C 1
ATOM 3277 O O . GLU B 1 179 ? -8.906 -20.922 -16.688 1 89.5 179 GLU B O 1
ATOM 3282 N N . PRO B 1 180 ? -9.203 -22.438 -18.25 1 91.31 180 PRO B N 1
ATOM 3283 C CA . PRO B 1 180 ? -8.234 -23.359 -17.672 1 91.31 180 PRO B CA 1
ATOM 3284 C C . PRO B 1 180 ? -6.883 -22.719 -17.375 1 91.31 180 PRO B C 1
ATOM 3286 O O . PRO B 1 180 ? -6.27 -22.984 -16.344 1 91.31 180 PRO B O 1
ATOM 3289 N N . GLY B 1 181 ? -6.41 -21.844 -18.266 1 91.12 181 GLY B N 1
ATOM 3290 C CA . GLY B 1 181 ? -5.16 -21.141 -18.016 1 91.12 181 GLY B CA 1
ATOM 3291 C C . GLY B 1 181 ? -5.184 -20.297 -16.75 1 91.12 181 GLY B C 1
ATOM 3292 O O . GLY B 1 181 ? -4.207 -20.266 -16 1 91.12 181 GLY B O 1
ATOM 3293 N N . GLU B 1 182 ? -6.301 -19.672 -16.484 1 92 182 GLU B N 1
ATOM 3294 C CA . GLU B 1 182 ? -6.441 -18.844 -15.297 1 92 182 GLU B CA 1
ATOM 3295 C C . GLU B 1 182 ? -6.578 -19.703 -14.039 1 92 182 GLU B C 1
ATOM 3297 O O . GLU B 1 182 ? -6.09 -19.328 -12.969 1 92 182 GLU B O 1
ATOM 3302 N N . TRP B 1 183 ? -7.281 -20.844 -14.242 1 94.38 183 TRP B N 1
ATOM 3303 C CA . TRP B 1 183 ? -7.398 -21.734 -13.102 1 94.38 183 TRP B CA 1
ATOM 3304 C C . TRP B 1 183 ? -6.02 -22.156 -12.602 1 94.38 183 TRP B C 1
ATOM 3306 O O . TRP B 1 183 ? -5.742 -22.109 -11.398 1 94.38 183 TRP B O 1
ATOM 3316 N N . GLU B 1 184 ? -5.242 -22.516 -13.57 1 94.69 184 GLU B N 1
ATOM 3317 C CA . GLU B 1 184 ? -3.877 -22.922 -13.234 1 94.69 184 GLU B CA 1
ATOM 3318 C C . GLU B 1 184 ? -3.096 -21.75 -12.633 1 94.69 184 GLU B C 1
ATOM 3320 O O . GLU B 1 184 ? -2.312 -21.938 -11.703 1 94.69 184 GLU B O 1
ATOM 3325 N N . GLY B 1 185 ? -3.322 -20.609 -13.188 1 95.56 185 GLY B N 1
ATOM 3326 C CA . GLY B 1 185 ? -2.619 -19.438 -12.727 1 95.56 185 GLY B CA 1
ATOM 3327 C C . GLY B 1 185 ? -2.934 -19.078 -11.289 1 95.56 185 GLY B C 1
ATOM 3328 O O . GLY B 1 185 ? -2.023 -18.859 -10.484 1 95.56 185 GLY B O 1
ATOM 3329 N N . TRP B 1 186 ? -4.148 -19.078 -10.953 1 96.06 186 TRP B N 1
ATOM 3330 C CA . TRP B 1 186 ? -4.559 -18.719 -9.594 1 96.06 186 TRP B CA 1
ATOM 3331 C C . TRP B 1 186 ? -4.094 -19.781 -8.602 1 96.06 186 TRP B C 1
ATOM 3333 O O . TRP B 1 186 ? -3.695 -19.469 -7.477 1 96.06 186 TRP B O 1
ATOM 3343 N N . ARG B 1 187 ? -4.195 -21.016 -8.992 1 97.06 187 ARG B N 1
ATOM 3344 C CA . ARG B 1 187 ? -3.693 -22.094 -8.133 1 97.06 187 ARG B CA 1
ATOM 3345 C C . ARG B 1 187 ? -2.197 -21.938 -7.883 1 97.06 187 ARG B C 1
ATOM 3347 O O . ARG B 1 187 ? -1.736 -22.094 -6.75 1 97.06 187 ARG B O 1
ATOM 3354 N N . ALA B 1 188 ? -1.484 -21.656 -8.945 1 97 188 ALA B N 1
ATOM 3355 C CA . ALA B 1 188 ? -0.046 -21.438 -8.812 1 97 188 ALA B CA 1
ATOM 3356 C C . ALA B 1 188 ? 0.25 -20.266 -7.891 1 97 188 ALA B C 1
ATOM 3358 O O . ALA B 1 188 ? 1.183 -20.312 -7.086 1 97 188 ALA B O 1
ATOM 3359 N N . LEU B 1 189 ? -0.526 -19.203 -7.977 1 96.38 189 LEU B N 1
ATOM 3360 C CA . LEU B 1 189 ? -0.358 -18.047 -7.113 1 96.38 189 LEU B CA 1
ATOM 3361 C C . LEU B 1 189 ? -0.513 -18.422 -5.645 1 96.38 189 LEU B C 1
ATOM 3363 O O . LEU B 1 189 ? 0.324 -18.062 -4.812 1 96.38 189 LEU B O 1
ATOM 3367 N N . GLY B 1 190 ? -1.583 -19.141 -5.375 1 96.5 190 GLY B N 1
ATOM 3368 C CA . GLY B 1 190 ? -1.812 -19.562 -4.004 1 96.5 190 GLY B CA 1
ATOM 3369 C C . GLY B 1 190 ? -0.715 -20.469 -3.467 1 96.5 190 GLY B C 1
ATOM 3370 O O . GLY B 1 190 ? -0.216 -20.25 -2.359 1 96.5 190 GLY B O 1
ATOM 3371 N N . MET B 1 191 ? -0.362 -21.438 -4.285 1 96.5 191 MET B N 1
ATOM 3372 C CA . MET B 1 191 ? 0.697 -22.359 -3.881 1 96.5 191 MET B CA 1
ATOM 3373 C C . MET B 1 191 ? 2.02 -21.625 -3.705 1 96.5 191 MET B C 1
ATOM 3375 O O . MET B 1 191 ? 2.73 -21.844 -2.721 1 96.5 191 MET B O 1
ATOM 3379 N N . GLY B 1 192 ? 2.336 -20.781 -4.652 1 96 192 GLY B N 1
ATOM 3380 C CA . GLY B 1 192 ? 3.561 -20 -4.566 1 96 192 GLY B CA 1
ATOM 3381 C C . GLY B 1 192 ? 3.605 -19.078 -3.355 1 96 192 GLY B C 1
ATOM 3382 O O . GLY B 1 192 ? 4.656 -18.922 -2.732 1 96 192 GLY B O 1
ATOM 3383 N N . PHE B 1 193 ? 2.473 -18.547 -3.039 1 94.56 193 PHE B N 1
ATOM 3384 C CA . PHE B 1 193 ? 2.346 -17.641 -1.903 1 94.56 193 PHE B CA 1
ATOM 3385 C C . PHE B 1 193 ? 2.791 -18.328 -0.616 1 94.56 193 PHE B C 1
ATOM 3387 O O . PHE B 1 193 ? 3.617 -17.781 0.124 1 94.56 193 PHE B O 1
ATOM 3394 N N . THR B 1 194 ? 2.375 -19.5 -0.337 1 93.06 194 THR B N 1
ATOM 3395 C CA . THR B 1 194 ? 2.686 -20.188 0.907 1 93.06 194 THR B CA 1
ATOM 3396 C C . THR B 1 194 ? 4.105 -20.75 0.875 1 93.06 194 THR B C 1
ATOM 3398 O O . THR B 1 194 ? 4.805 -20.734 1.888 1 93.06 194 THR B O 1
ATOM 3401 N N . GLN B 1 195 ? 4.512 -21.188 -0.286 1 92.94 195 GLN B N 1
ATOM 3402 C CA . GLN B 1 195 ? 5.824 -21.828 -0.383 1 92.94 195 GLN B CA 1
ATOM 3403 C C . GLN B 1 195 ? 6.938 -20.781 -0.343 1 92.94 195 GLN B C 1
ATOM 3405 O O . GLN B 1 195 ? 7.984 -21.016 0.263 1 92.94 195 GLN B O 1
ATOM 3410 N N . ALA B 1 196 ? 6.727 -19.672 -1.035 1 90.19 196 ALA B N 1
ATOM 3411 C CA . ALA B 1 196 ? 7.746 -18.625 -1.064 1 90.19 196 ALA B CA 1
ATOM 3412 C C . ALA B 1 196 ? 7.875 -17.953 0.297 1 90.19 196 ALA B C 1
ATOM 3414 O O . ALA B 1 196 ? 8.977 -17.578 0.707 1 90.19 196 ALA B O 1
ATOM 3415 N N . LEU B 1 197 ? 6.75 -17.766 0.954 1 79.31 197 LEU B N 1
ATOM 3416 C CA . LEU B 1 197 ? 6.73 -17 2.191 1 79.31 197 LEU B CA 1
ATOM 3417 C C . LEU B 1 197 ? 6.844 -17.922 3.404 1 79.31 197 LEU B C 1
ATOM 3419 O O . LEU B 1 197 ? 6.629 -17.484 4.539 1 79.31 197 LEU B O 1
ATOM 3423 N N . SER B 1 198 ? 6.914 -19.141 3.184 1 66.5 198 SER B N 1
ATOM 3424 C CA . SER B 1 198 ? 7.012 -20.109 4.277 1 66.5 198 SER B CA 1
ATOM 3425 C C . SER B 1 198 ? 8.117 -19.719 5.25 1 66.5 198 SER B C 1
ATOM 3427 O O . SER B 1 198 ? 8.008 -19.969 6.453 1 66.5 198 SER B O 1
ATOM 3429 N N . ASN B 1 199 ? 9.055 -19.047 4.758 1 59.5 199 ASN B N 1
ATOM 3430 C CA . ASN B 1 199 ? 10.172 -18.734 5.637 1 59.5 199 ASN B CA 1
ATOM 3431 C C . ASN B 1 199 ? 10.219 -17.234 5.977 1 59.5 199 ASN B C 1
ATOM 3433 O O . ASN B 1 199 ? 11.227 -16.75 6.48 1 59.5 199 ASN B O 1
ATOM 3437 N N . ALA B 1 200 ? 9.289 -16.484 5.445 1 54.81 200 ALA B N 1
ATOM 3438 C CA . ALA B 1 200 ? 9.273 -15.039 5.664 1 54.81 200 ALA B CA 1
ATOM 3439 C C . ALA B 1 200 ? 9.531 -14.711 7.133 1 54.81 200 ALA B C 1
ATOM 3441 O O . ALA B 1 200 ? 10.148 -13.688 7.445 1 54.81 200 ALA B O 1
ATOM 3442 N N . ASP B 1 201 ? 9.055 -15.422 8.094 1 53.72 201 ASP B N 1
ATOM 3443 C CA . ASP B 1 201 ? 9.406 -15.172 9.484 1 53.72 201 ASP B CA 1
ATOM 3444 C C . ASP B 1 201 ? 10.875 -15.477 9.742 1 53.72 201 ASP B C 1
ATOM 3446 O O . ASP B 1 201 ? 11.484 -14.922 10.664 1 53.72 201 ASP B O 1
ATOM 3450 N N . ARG B 1 202 ? 11.359 -16.281 9.008 1 51.88 202 ARG B N 1
ATOM 3451 C CA . ARG B 1 202 ? 12.695 -16.75 9.398 1 51.88 202 ARG B CA 1
ATOM 3452 C C . ARG B 1 202 ? 13.766 -15.805 8.859 1 51.88 202 ARG B C 1
ATOM 3454 O O . ARG B 1 202 ? 14.883 -15.766 9.383 1 51.88 202 ARG B O 1
ATOM 3461 N N . HIS B 1 203 ? 13.328 -15.172 7.766 1 54.88 203 HIS B N 1
ATOM 3462 C CA . HIS B 1 203 ? 14.383 -14.398 7.125 1 54.88 203 HIS B CA 1
ATOM 3463 C C . HIS B 1 203 ? 14.383 -12.953 7.621 1 54.88 203 HIS B C 1
ATOM 3465 O O . HIS B 1 203 ? 13.328 -12.328 7.73 1 54.88 203 HIS B O 1
ATOM 3471 N N . ASN B 1 204 ? 15.117 -12.664 8.516 1 60.78 204 ASN B N 1
ATOM 3472 C CA . ASN B 1 204 ? 15.523 -11.352 8.992 1 60.78 204 ASN B CA 1
ATOM 3473 C C . ASN B 1 204 ? 15.039 -10.242 8.07 1 60.78 204 ASN B C 1
ATOM 3475 O O . ASN B 1 204 ? 15.836 -9.43 7.59 1 60.78 204 ASN B O 1
ATOM 3479 N N . ILE B 1 205 ? 13.766 -10.328 7.727 1 66.81 205 ILE B N 1
ATOM 3480 C CA . ILE B 1 205 ? 13.172 -9.344 6.836 1 66.81 205 ILE B CA 1
ATOM 3481 C C . ILE B 1 205 ? 13.367 -7.941 7.414 1 66.81 205 ILE B C 1
ATOM 3483 O O . ILE B 1 205 ? 13.617 -6.988 6.672 1 66.81 205 ILE B O 1
ATOM 3487 N N . GLN B 1 206 ? 13.336 -7.988 8.695 1 65.19 206 GLN B N 1
ATOM 3488 C CA . GLN B 1 206 ? 13.414 -6.68 9.336 1 65.19 206 GLN B CA 1
ATOM 3489 C C . GLN B 1 206 ? 14.758 -6.012 9.055 1 65.19 206 GLN B C 1
ATOM 3491 O O . GLN B 1 206 ? 14.867 -4.785 9.078 1 65.19 206 GLN B O 1
ATOM 3496 N N . ARG B 1 207 ? 15.633 -6.84 8.711 1 76.06 207 ARG B N 1
ATOM 3497 C CA . ARG B 1 207 ? 16.969 -6.277 8.5 1 76.06 207 ARG B CA 1
ATOM 3498 C C . ARG B 1 207 ? 17.156 -5.844 7.055 1 76.06 207 ARG B C 1
ATOM 3500 O O . ARG B 1 207 ? 18.156 -5.207 6.719 1 76.06 207 ARG B O 1
ATOM 3507 N N . ARG B 1 208 ? 16.078 -6.141 6.32 1 83.75 208 ARG B N 1
ATOM 3508 C CA . ARG B 1 208 ? 16.172 -5.766 4.914 1 83.75 208 ARG B CA 1
ATOM 3509 C C . ARG B 1 208 ? 15.922 -4.273 4.727 1 83.75 208 ARG B C 1
ATOM 3511 O O . ARG B 1 208 ? 15.055 -3.699 5.387 1 83.75 208 ARG B O 1
ATOM 3518 N N . ASP B 1 209 ? 16.672 -3.645 3.854 1 82.44 209 ASP B N 1
ATOM 3519 C CA . ASP B 1 209 ? 16.469 -2.236 3.525 1 82.44 209 ASP B CA 1
ATOM 3520 C C . ASP B 1 209 ? 15.148 -2.039 2.783 1 82.44 209 ASP B C 1
ATOM 3522 O O . ASP B 1 209 ? 14.602 -0.933 2.758 1 82.44 209 ASP B O 1
ATOM 3526 N N . ASP B 1 210 ? 14.656 -3.131 2.213 1 89.25 210 ASP B N 1
ATOM 3527 C CA . ASP B 1 210 ? 13.422 -3.043 1.443 1 89.25 210 ASP B CA 1
ATOM 3528 C C . ASP B 1 210 ? 12.281 -3.785 2.141 1 89.25 210 ASP B C 1
ATOM 3530 O O . ASP B 1 210 ? 11.383 -4.309 1.484 1 89.25 210 ASP B O 1
ATOM 3534 N N . ALA B 1 211 ? 12.328 -3.842 3.496 1 90.31 211 ALA B N 1
ATOM 3535 C CA . ALA B 1 211 ? 11.375 -4.617 4.289 1 90.31 211 ALA B CA 1
ATOM 3536 C C . ALA B 1 211 ? 9.945 -4.137 4.051 1 90.31 211 ALA B C 1
ATOM 3538 O O . ALA B 1 211 ? 9.023 -4.949 3.947 1 90.31 211 ALA B O 1
ATOM 3539 N N . LYS B 1 212 ? 9.758 -2.889 3.936 1 88.5 212 LYS B N 1
ATOM 3540 C CA . LYS B 1 212 ? 8.43 -2.322 3.703 1 88.5 212 LYS B CA 1
ATOM 3541 C C . LYS B 1 212 ? 7.863 -2.781 2.363 1 88.5 212 LYS B C 1
ATOM 3543 O O . LYS B 1 212 ? 6.734 -3.268 2.295 1 88.5 212 LYS B O 1
ATOM 3548 N N . ARG B 1 213 ? 8.648 -2.682 1.337 1 91.88 213 ARG B N 1
ATOM 3549 C CA . ARG B 1 213 ? 8.219 -3.098 0.007 1 91.88 213 ARG B CA 1
ATOM 3550 C C . ARG B 1 213 ? 7.875 -4.586 -0.018 1 91.88 213 ARG B C 1
ATOM 3552 O O . ARG B 1 213 ? 6.879 -4.988 -0.622 1 91.88 213 ARG B O 1
ATOM 3559 N N . TYR B 1 214 ? 8.758 -5.324 0.66 1 93.38 214 TYR B N 1
ATOM 3560 C CA . TYR B 1 214 ? 8.516 -6.762 0.739 1 93.38 214 TYR B CA 1
ATOM 3561 C C . TYR B 1 214 ? 7.191 -7.055 1.43 1 93.38 214 TYR B C 1
ATOM 3563 O O . TYR B 1 214 ? 6.375 -7.824 0.917 1 93.38 214 TYR B O 1
ATOM 3571 N N . ALA B 1 215 ? 7.004 -6.395 2.555 1 93.56 215 ALA B N 1
ATOM 3572 C CA . ALA B 1 215 ? 5.805 -6.637 3.352 1 93.56 215 ALA B CA 1
ATOM 3573 C C . ALA B 1 215 ? 4.547 -6.246 2.582 1 93.56 215 ALA B C 1
ATOM 3575 O O . ALA B 1 215 ? 3.545 -6.965 2.607 1 93.56 215 ALA B O 1
ATOM 3576 N N . PHE B 1 216 ? 4.57 -5.172 1.864 1 92.94 216 PHE B N 1
ATOM 3577 C CA . PHE B 1 216 ? 3.404 -4.727 1.113 1 92.94 216 PHE B CA 1
ATOM 3578 C C . PHE B 1 216 ? 3.166 -5.617 -0.099 1 92.94 216 PHE B C 1
ATOM 3580 O O . PHE B 1 216 ? 2.023 -5.809 -0.519 1 92.94 216 PHE B O 1
ATOM 3587 N N . GLY B 1 217 ? 4.242 -6.152 -0.651 1 95.12 217 GLY B N 1
ATOM 3588 C CA . GLY B 1 217 ? 4.07 -7.168 -1.679 1 95.12 217 GLY B CA 1
ATOM 3589 C C . GLY B 1 217 ? 3.307 -8.383 -1.193 1 95.12 217 GLY B C 1
ATOM 3590 O O . GLY B 1 217 ? 2.383 -8.852 -1.864 1 95.12 217 GLY B O 1
ATOM 3591 N N . VAL B 1 218 ? 3.701 -8.828 -0.019 1 95.5 218 VAL B N 1
ATOM 3592 C CA . VAL B 1 218 ? 3.047 -9.984 0.59 1 95.5 218 VAL B CA 1
ATOM 3593 C C . VAL B 1 218 ? 1.589 -9.648 0.896 1 95.5 218 VAL B C 1
ATOM 3595 O O . VAL B 1 218 ? 0.687 -10.43 0.586 1 95.5 218 VAL B O 1
ATOM 3598 N N . LEU B 1 219 ? 1.392 -8.461 1.435 1 95.69 219 LEU B N 1
ATOM 3599 C CA . LEU B 1 219 ? 0.044 -7.996 1.743 1 95.69 219 LEU B CA 1
ATOM 3600 C C . LEU B 1 219 ? -0.803 -7.906 0.479 1 95.69 219 LEU B C 1
ATOM 3602 O O . LEU B 1 219 ? -1.977 -8.281 0.485 1 95.69 219 LEU B O 1
ATOM 3606 N N . GLY B 1 220 ? -0.195 -7.426 -0.562 1 95.5 220 GLY B N 1
ATOM 3607 C CA . GLY B 1 220 ? -0.888 -7.293 -1.833 1 95.5 220 GLY B CA 1
ATOM 3608 C C . GLY B 1 220 ? -1.369 -8.617 -2.393 1 95.5 220 GLY B C 1
ATOM 3609 O O . GLY B 1 220 ? -2.521 -8.734 -2.816 1 95.5 220 GLY B O 1
ATOM 3610 N N . ILE B 1 221 ? -0.522 -9.633 -2.412 1 96.25 221 ILE B N 1
ATOM 3611 C CA . ILE B 1 221 ? -0.888 -10.938 -2.947 1 96.25 221 ILE B CA 1
ATOM 3612 C C . ILE B 1 221 ? -1.993 -11.555 -2.094 1 96.25 221 ILE B C 1
ATOM 3614 O O . ILE B 1 221 ? -2.959 -12.109 -2.623 1 96.25 221 ILE B O 1
ATOM 3618 N N . GLY B 1 222 ? -1.73 -11.508 -0.752 1 96.69 222 GLY B N 1
ATOM 3619 C CA . GLY B 1 222 ? -2.768 -12.031 0.126 1 96.69 222 GLY B CA 1
ATOM 3620 C C . GLY B 1 222 ? -4.121 -11.383 -0.099 1 96.69 222 GLY B C 1
ATOM 3621 O O . GLY B 1 222 ? -5.137 -12.07 -0.191 1 96.69 222 GLY B O 1
ATOM 3622 N N . SER B 1 223 ? -4.086 -10.062 -0.198 1 96.88 223 SER B N 1
ATOM 3623 C CA . SER B 1 223 ? -5.316 -9.32 -0.447 1 96.88 223 SER B CA 1
ATOM 3624 C C . SER B 1 223 ? -5.945 -9.719 -1.777 1 96.88 223 SER B C 1
ATOM 3626 O O . SER B 1 223 ? -7.168 -9.812 -1.888 1 96.88 223 SER B O 1
ATOM 3628 N N . LEU B 1 224 ? -5.164 -9.953 -2.824 1 96.06 224 LEU B N 1
ATOM 3629 C CA . LEU B 1 224 ? -5.652 -10.305 -4.152 1 96.06 224 LEU B CA 1
ATOM 3630 C C . LEU B 1 224 ? -6.387 -11.641 -4.125 1 96.06 224 LEU B C 1
ATOM 3632 O O . LEU B 1 224 ? -7.461 -11.773 -4.715 1 96.06 224 LEU B O 1
ATOM 3636 N N . ILE B 1 225 ? -5.766 -12.625 -3.484 1 96.06 225 ILE B N 1
ATOM 3637 C CA . ILE B 1 225 ? -6.359 -13.953 -3.406 1 96.06 225 ILE B CA 1
ATOM 3638 C C . ILE B 1 225 ? -7.723 -13.875 -2.723 1 96.06 225 ILE B C 1
ATOM 3640 O O . ILE B 1 225 ? -8.711 -14.391 -3.238 1 96.06 225 ILE B O 1
ATOM 3644 N N . LEU B 1 226 ? -7.809 -13.156 -1.631 1 96.12 226 LEU B N 1
ATOM 3645 C CA . LEU B 1 226 ? -9.062 -13.023 -0.896 1 96.12 226 LEU B CA 1
ATOM 3646 C C . LEU B 1 226 ? -10.094 -12.242 -1.709 1 96.12 226 LEU B C 1
ATOM 3648 O O . LEU B 1 226 ? -11.273 -12.602 -1.729 1 96.12 226 LEU B O 1
ATOM 3652 N N . THR B 1 227 ? -9.633 -11.188 -2.316 1 94.19 227 THR B N 1
ATOM 3653 C CA . THR B 1 227 ? -10.5 -10.359 -3.143 1 94.19 227 THR B CA 1
ATOM 3654 C C . THR B 1 227 ? -11.117 -11.172 -4.273 1 94.19 227 THR B C 1
ATOM 3656 O O . THR B 1 227 ? -12.32 -11.062 -4.543 1 94.19 227 THR B O 1
ATOM 3659 N N . GLN B 1 228 ? -10.328 -12.008 -4.93 1 93.88 228 GLN B N 1
ATOM 3660 C CA . GLN B 1 228 ? -10.82 -12.805 -6.055 1 93.88 228 GLN B CA 1
ATOM 3661 C C . GLN B 1 228 ? -11.781 -13.891 -5.582 1 93.88 228 GLN B C 1
ATOM 3663 O O . GLN B 1 228 ? -12.773 -14.18 -6.258 1 93.88 228 GLN B O 1
ATOM 3668 N N . LEU B 1 229 ? -11.445 -14.484 -4.441 1 94.69 229 LEU B N 1
ATOM 3669 C CA . LEU B 1 229 ? -12.352 -15.484 -3.873 1 94.69 229 LEU B CA 1
ATOM 3670 C C . LEU B 1 229 ? -13.711 -14.867 -3.564 1 94.69 229 LEU B C 1
ATOM 3672 O O . LEU B 1 229 ? -14.75 -15.461 -3.885 1 94.69 229 LEU B O 1
ATOM 3676 N N . ARG B 1 230 ? -13.727 -13.656 -2.996 1 91.69 230 ARG B N 1
ATOM 3677 C CA . ARG B 1 230 ? -14.969 -12.953 -2.689 1 91.69 230 ARG B CA 1
ATOM 3678 C C . ARG B 1 230 ? -15.734 -12.617 -3.963 1 91.69 230 ARG B C 1
ATOM 3680 O O . ARG B 1 230 ? -16.969 -12.719 -4 1 91.69 230 ARG B O 1
ATOM 3687 N N . HIS B 1 231 ? -15.039 -12.203 -4.883 1 90.69 231 HIS B N 1
ATOM 3688 C CA . HIS B 1 231 ? -15.648 -11.758 -6.133 1 90.69 231 HIS B CA 1
ATOM 3689 C C . HIS B 1 231 ? -16.328 -12.914 -6.852 1 90.69 231 HIS B C 1
ATOM 3691 O O . HIS B 1 231 ? -17.453 -12.766 -7.359 1 90.69 231 HIS B O 1
ATOM 3697 N N . GLN B 1 232 ? -15.727 -14.055 -6.902 1 90.88 232 GLN B N 1
ATOM 3698 C CA . GLN B 1 232 ? -16.234 -15.156 -7.707 1 90.88 232 GLN B CA 1
ATOM 3699 C C . GLN B 1 232 ? -17.156 -16.047 -6.883 1 90.88 232 GLN B C 1
ATOM 3701 O O . GLN B 1 232 ? -18.094 -16.656 -7.422 1 90.88 232 GLN B O 1
ATOM 3706 N N . HIS B 1 233 ? -16.906 -16.094 -5.547 1 90.31 233 HIS B N 1
ATOM 3707 C CA . HIS B 1 233 ? -17.641 -17.078 -4.762 1 90.31 233 HIS B CA 1
ATOM 3708 C C . HIS B 1 233 ? -18.297 -16.438 -3.541 1 90.31 233 HIS B C 1
ATOM 3710 O O . HIS B 1 233 ? -18.688 -17.141 -2.604 1 90.31 233 HIS B O 1
ATOM 3716 N N . GLY B 1 234 ? -18.266 -15.125 -3.475 1 82.25 234 GLY B N 1
ATOM 3717 C CA . GLY B 1 234 ? -18.75 -14.391 -2.318 1 82.25 234 GLY B CA 1
ATOM 3718 C C . GLY B 1 234 ? -20.078 -14.898 -1.808 1 82.25 234 GLY B C 1
ATOM 3719 O O . GLY B 1 234 ? -20.328 -14.93 -0.598 1 82.25 234 GLY B O 1
ATOM 3720 N N . GLU B 1 235 ? -20.906 -15.219 -2.652 1 73.44 235 GLU B N 1
ATOM 3721 C CA . GLU B 1 235 ? -22.219 -15.711 -2.252 1 73.44 235 GLU B CA 1
ATOM 3722 C C . GLU B 1 235 ? -22.109 -17.078 -1.565 1 73.44 235 GLU B C 1
ATOM 3724 O O . GLU B 1 235 ? -22.953 -17.422 -0.722 1 73.44 235 GLU B O 1
ATOM 3729 N N . GLU B 1 236 ? -21.078 -17.734 -1.846 1 70.12 236 GLU B N 1
ATOM 3730 C CA . GLU B 1 236 ? -20.906 -19.094 -1.327 1 70.12 236 GLU B CA 1
ATOM 3731 C C . GLU B 1 236 ? -19.984 -19.109 -0.106 1 70.12 236 GLU B C 1
ATOM 3733 O O . GLU B 1 236 ? -20 -20.062 0.675 1 70.12 236 GLU B O 1
ATOM 3738 N N . LEU B 1 237 ? -19.25 -18 -0.031 1 67.44 237 LEU B N 1
ATOM 3739 C CA . LEU B 1 237 ? -18.234 -17.984 1.024 1 67.44 237 LEU B CA 1
ATOM 3740 C C . LEU B 1 237 ? -18.875 -17.719 2.383 1 67.44 237 LEU B C 1
ATOM 3742 O O . LEU B 1 237 ? -19.812 -16.938 2.486 1 67.44 237 LEU B O 1
ATOM 3746 N N . ASP B 1 238 ? -18.766 -18.625 3.316 1 53.5 238 ASP B N 1
ATOM 3747 C CA . ASP B 1 238 ? -19.234 -18.406 4.684 1 53.5 238 ASP B CA 1
ATOM 3748 C C . ASP B 1 238 ? -18.453 -17.266 5.344 1 53.5 238 ASP B C 1
ATOM 3750 O O . ASP B 1 238 ? -17.469 -17.5 6.039 1 53.5 238 ASP B O 1
ATOM 3754 N N . THR B 1 239 ? -18.672 -15.953 4.902 1 55.25 239 THR B N 1
ATOM 3755 C CA . THR B 1 239 ? -17.922 -14.82 5.414 1 55.25 239 THR B CA 1
ATOM 3756 C C . THR B 1 239 ? -18.328 -14.492 6.848 1 55.25 239 THR B C 1
ATOM 3758 O O . THR B 1 239 ? -17.844 -13.523 7.438 1 55.25 239 THR B O 1
ATOM 3761 N N . ASP B 1 240 ? -19.312 -15.055 7.52 1 45.62 240 ASP B N 1
ATOM 3762 C CA . ASP B 1 240 ? -19.75 -14.867 8.898 1 45.62 240 ASP B CA 1
ATOM 3763 C C . ASP B 1 240 ? -18.766 -15.523 9.875 1 45.62 240 ASP B C 1
ATOM 3765 O O . ASP B 1 240 ? -18.25 -16.609 9.609 1 45.62 240 ASP B O 1
#

Foldseek 3Di:
DQLVVLLVQLVVLLVVCVVCPLVCVPPVSVVVSLVSNLVSLCVQPNCPHVLSVQLVPQDQADPDDDPPDDVVRSSVSNNVSSVSNSVSSVVSNVVSVVQSVQPPPDPLVLFDVVLCVQQVVCSSVVVLLCLLVSLLVVLFVQLCQQQPQDADPVRHGDGALRSLCASLPPPGPQHFDDDPVVSVVLSCLRNCLRVVCVCSNPPCLVVDPCSSVVSVVSRNSSRVNVVRSCVVCVVSGPPD/DQLVVLLVQLVVLLVVCVVCPLVCVPPVSVVVSLVSNLVSCCVQVNCPHVLSVQLVPQDQADPDDDPPDDVVRSSVSNSVSSVSNSVSSVVSSVCSVVCSVVPPPDPLVLFDVVLCVQQVVCVSVVVLLCLLVSLLVVLFVQLCQQQPQDADPVRHGDGALRSLCASLPPPGPQHFDDDPVVSVVLSCLRNCLRVVCVCSNVPCLVPDPCSNVVSVVSRNSSRVNVVRSCVPCVVSGPPD

Sequence (480 aa):
MEARRAVESLKQLKGEADTRGIELRPSGASSSWKGRVRSVLIRSLGKDHHLVADFERIRYSLMAFSEGTPQSSFDAAFMRGIRNACGVIEAAIFELEESGTSDEAVDETAFDPDLWSHVHTHVHNEEWQKVASQTAIFVEDRVRKWCGEPRGNNGQALVGKGLFAAALANDAQYRLGKEPGEWEGWRALGMGFTQALSNADRHNIQRRDDAKRYAFGVLGIGSLILTQLRHQHGEELDTDMEARRAVESLKQLKGEADTRGIELRPSGASSSWKGRVRSVLIRSLGKDHHLVADFERIRYSLMAFSEGTPQSSFDAAFMRGIRNACGVIEAAIFELEESGTSDEAVDETAFDPDLWSHVHTHVHNEEWQKVASQTAIFVEDRVRKWCGEPRGNNGQALVGKGLFAAALANDAQYRLGKEPGEWEGWRALGMGFTQALSNADRHNIQRRDDAKRYAFGVLGIGSLILTQLRHQHGEELDTD

Secondary structure (DSSP, 8-state):
--HHHHHHHHHHHHHHHHHHGGGG-SHHHHHHHHHHHHHHHHHHH-TT-HHHHHHHT---S-SS--TT--HHHHHHHHHHHHHHHHHHHHHHHHHHHHHHTT-S---GGGS-HHHHHHHHHHHHTT-HHHHHHHHHHHHHHHHHHHTT--B-TTSPBP-HHHHHHHHT-TTSTT--SSSHHHHHHHHHHHHHHHHHSTTTTTS-GGG-TTHHHHHHHHHHHHHHHHHHHHHHHTTTS---/--HHHHHHHHHHHHHHHHHHGGGG-SHHHHHHHHHHHHHHHHHHH-TT-HHHHHHHT---S-SS--TT--HHHHHHHHHHHHHHHHHHHHHHHHHHHHHHHHTT---GGGS-HHHHHHHHHHHHTT-HHHHHHHHHHHHHHHHHHHTT--B-TTSPBP-HHHHHHHHT-TTSTT--SSSHHHHHHHHHHHHHHHHHSTTTTTS-GGG-TTHHHHHHHHHHHHHHHHHHHHHHHTTTS---

Organism: Streptomyces microflavus (NCBI:txid1919)

Radius of gyration: 28.74 Å; Cα contacts (8 Å, |Δi|>4): 769; chains: 2; bounding box: 47×99×67 Å